Protein AF-Q9R481-F1 (afdb_monomer)

pLDDT: mean 85.05, std 10.97, range [33.34, 98.06]

Mean predicted aligned error: 10.25 Å

InterPro domains:
  IPR007409 Restriction endonuclease, type I, HsdR, N-terminal [PF04313] (22-125)

Structure (mmCIF, N/CA/C/O backbone):
data_AF-Q9R481-F1
#
_entry.id   AF-Q9R481-F1
#
loop_
_atom_site.group_PDB
_atom_site.id
_atom_site.type_symbol
_atom_site.label_atom_id
_atom_site.label_alt_id
_atom_site.label_comp_id
_atom_site.label_asym_id
_atom_site.label_entity_id
_atom_site.label_seq_id
_atom_site.pdbx_PDB_ins_code
_atom_site.Cartn_x
_atom_site.Cartn_y
_atom_site.Cartn_z
_atom_site.occupancy
_atom_site.B_iso_or_equiv
_atom_site.auth_seq_id
_atom_site.auth_comp_id
_atom_site.auth_asym_id
_atom_site.auth_atom_id
_atom_site.pdbx_PDB_model_num
ATOM 1 N N . MET A 1 1 ? -13.005 -37.912 29.339 1.00 33.72 1 MET A N 1
ATOM 2 C CA . MET A 1 1 ? -11.798 -37.568 28.560 1.00 33.72 1 MET A CA 1
ATOM 3 C C . MET A 1 1 ? -12.295 -36.934 27.283 1.00 33.72 1 MET A C 1
ATOM 5 O O . MET A 1 1 ? -13.142 -37.525 26.631 1.00 33.72 1 MET A O 1
ATOM 9 N N . SER A 1 2 ? -11.915 -35.675 27.107 1.00 33.72 2 SER A N 1
ATOM 10 C CA . SER A 1 2 ? -12.505 -34.658 26.239 1.00 33.72 2 SER A CA 1
ATOM 11 C C . SER A 1 2 ? -12.315 -34.944 24.756 1.00 33.72 2 SER A C 1
ATOM 13 O O . SER A 1 2 ? -11.185 -35.139 24.317 1.00 33.72 2 SER A O 1
ATOM 15 N N . ASP A 1 3 ? -13.416 -34.863 24.021 1.00 33.34 3 ASP A N 1
ATOM 16 C CA . ASP A 1 3 ? -13.459 -34.743 22.569 1.00 33.34 3 ASP A CA 1
ATOM 17 C C . ASP A 1 3 ? -14.419 -33.574 22.284 1.00 33.34 3 ASP A C 1
ATOM 19 O O . ASP A 1 3 ? -15.623 -33.763 22.149 1.00 33.34 3 ASP A O 1
ATOM 23 N N . ASP A 1 4 ? -13.917 -32.339 22.397 1.00 38.44 4 ASP A N 1
ATOM 24 C CA . ASP A 1 4 ? -14.693 -31.117 22.113 1.00 38.44 4 ASP A CA 1
ATOM 25 C C . ASP A 1 4 ? -13.781 -30.018 21.542 1.00 38.44 4 ASP A C 1
ATOM 27 O O . ASP A 1 4 ? -13.719 -28.891 22.029 1.00 38.44 4 ASP A O 1
ATOM 31 N N . SER A 1 5 ? -12.993 -30.378 20.526 1.00 38.72 5 SER A N 1
ATOM 32 C CA . SER A 1 5 ? -12.238 -29.420 19.715 1.00 38.72 5 SER A CA 1
ATOM 33 C C . SER A 1 5 ? -12.910 -29.241 18.351 1.00 38.72 5 SER A C 1
ATOM 35 O O . SER A 1 5 ? -13.066 -30.209 17.608 1.00 38.72 5 SER A O 1
ATOM 37 N N . ASP A 1 6 ? -13.239 -27.984 18.040 1.00 40.34 6 ASP A N 1
ATOM 38 C CA . ASP A 1 6 ? -13.663 -27.429 16.745 1.00 40.34 6 ASP A CA 1
ATOM 39 C C . ASP A 1 6 ? -15.120 -27.630 16.287 1.00 40.34 6 ASP A C 1
ATOM 41 O O . ASP A 1 6 ? -15.403 -28.047 15.160 1.00 40.34 6 ASP A O 1
ATOM 45 N N . LYS A 1 7 ? -16.086 -27.143 17.079 1.00 49.50 7 LYS A N 1
ATOM 46 C CA . LYS A 1 7 ? -17.314 -26.596 16.473 1.00 49.50 7 LYS A CA 1
ATOM 47 C C . LYS A 1 7 ? -16.970 -25.283 15.765 1.00 49.50 7 LYS A C 1
ATOM 49 O O . LYS A 1 7 ? -16.797 -24.254 16.413 1.00 49.50 7 LYS A O 1
ATOM 54 N N . LYS A 1 8 ? -16.904 -25.300 14.428 1.00 52.28 8 LYS A N 1
ATOM 55 C CA . LYS A 1 8 ? -16.963 -24.073 13.613 1.00 52.28 8 LYS A CA 1
ATOM 56 C C . LYS A 1 8 ? -18.275 -23.352 13.928 1.00 52.28 8 LYS A C 1
ATOM 58 O O . LYS A 1 8 ? -19.322 -23.744 13.419 1.00 52.28 8 LYS A O 1
ATOM 63 N N . GLN A 1 9 ? -18.207 -22.343 14.792 1.00 61.97 9 GLN A N 1
ATOM 64 C CA . GLN A 1 9 ? -19.353 -21.504 15.120 1.00 61.97 9 GLN A CA 1
ATOM 65 C C . GLN A 1 9 ? -19.858 -20.774 13.873 1.00 61.97 9 GLN A C 1
ATOM 67 O O . GLN A 1 9 ? -19.088 -20.358 13.003 1.00 61.97 9 GLN A O 1
ATOM 72 N N . THR A 1 10 ? -21.175 -20.679 13.791 1.00 74.44 10 THR A N 1
ATOM 73 C CA . THR A 1 10 ? -21.952 -20.253 12.632 1.00 74.44 10 THR A CA 1
ATOM 74 C C . THR A 1 10 ? -22.452 -18.819 12.791 1.00 74.44 10 THR A C 1
ATOM 76 O O . THR A 1 10 ? -22.382 -18.224 13.863 1.00 74.44 10 THR A O 1
ATOM 79 N N . GLU A 1 11 ? -23.002 -18.260 11.716 1.00 77.25 11 GLU A N 1
ATOM 80 C CA . GLU A 1 11 ? -23.721 -16.978 11.730 1.00 77.25 11 GLU A CA 1
ATOM 81 C C . GLU A 1 11 ? -24.847 -16.947 12.777 1.00 77.25 11 GLU A C 1
ATOM 83 O O . GLU A 1 11 ? -25.067 -15.929 13.424 1.00 77.25 11 GLU A O 1
ATOM 88 N N . TYR A 1 12 ? -25.490 -18.092 13.016 1.00 83.69 12 TYR A N 1
ATOM 89 C CA . TYR A 1 12 ? -26.523 -18.249 14.036 1.00 83.69 12 TYR A CA 1
ATOM 90 C C . TYR A 1 12 ? -25.993 -18.045 15.467 1.00 83.69 12 TYR A C 1
ATOM 92 O O . TYR A 1 12 ? -26.687 -17.480 16.315 1.00 83.69 12 TYR A O 1
ATOM 100 N N . ASP A 1 13 ? -24.753 -18.463 15.738 1.00 86.19 13 ASP A N 1
ATOM 101 C CA . ASP A 1 13 ? -24.132 -18.292 17.056 1.00 86.19 13 ASP A CA 1
ATOM 102 C C . ASP A 1 13 ? -23.824 -16.814 17.331 1.00 86.19 13 ASP A C 1
ATOM 104 O O . ASP A 1 13 ? -24.012 -16.342 18.453 1.00 86.19 13 ASP A O 1
ATOM 108 N N . LEU A 1 14 ? -23.412 -16.068 16.297 1.00 88.81 14 LEU A N 1
ATOM 109 C CA . LEU A 1 14 ? -23.210 -14.622 16.383 1.00 88.81 14 LEU A CA 1
ATOM 110 C C . LEU A 1 14 ? -24.536 -13.900 16.667 1.00 88.81 14 LEU A C 1
ATOM 112 O O . LEU A 1 14 ? -24.608 -13.134 17.620 1.00 88.81 14 LEU A O 1
ATOM 116 N N . GLU A 1 15 ? -25.594 -14.186 15.906 1.00 91.44 15 GLU A N 1
ATOM 117 C CA . GLU A 1 15 ? -26.925 -13.584 16.109 1.00 91.44 15 GLU A CA 1
ATOM 118 C C . GLU A 1 15 ? -27.486 -13.842 17.518 1.00 91.44 15 GLU A C 1
ATOM 120 O O . GLU A 1 15 ? -28.025 -12.944 18.175 1.00 91.44 15 GLU A O 1
ATOM 125 N N . THR A 1 16 ? -27.299 -15.063 18.024 1.00 91.00 16 THR A N 1
ATOM 126 C CA . THR A 1 16 ? -27.712 -15.432 19.384 1.00 91.00 16 THR A CA 1
ATOM 127 C C . THR A 1 16 ? -26.925 -14.647 20.436 1.00 91.00 16 THR A C 1
ATOM 129 O O . THR A 1 16 ? -27.508 -14.122 21.386 1.00 91.00 16 THR A O 1
ATOM 132 N N . ALA A 1 17 ? -25.604 -14.529 20.263 1.00 91.81 17 ALA A N 1
ATOM 133 C CA . ALA A 1 17 ? -24.746 -13.786 21.181 1.00 91.81 17 ALA A CA 1
ATOM 134 C C . ALA A 1 17 ? -25.058 -12.280 21.184 1.00 91.81 17 ALA A C 1
ATOM 136 O O . ALA A 1 17 ? -25.068 -11.663 22.250 1.00 91.81 17 ALA A O 1
ATOM 137 N N . ILE A 1 18 ? -25.373 -11.702 20.020 1.00 93.62 18 ILE A N 1
ATOM 138 C CA . ILE A 1 18 ? -25.805 -10.303 19.890 1.00 93.62 18 ILE A CA 1
ATOM 139 C C . ILE A 1 18 ? -27.100 -10.074 20.664 1.00 93.62 18 ILE A C 1
ATOM 141 O O . ILE A 1 18 ? -27.162 -9.174 21.499 1.00 93.62 18 ILE A O 1
ATOM 145 N N . SER A 1 19 ? -28.111 -10.914 20.434 1.00 92.62 19 SER A N 1
ATOM 146 C CA . SER A 1 19 ? -29.416 -10.784 21.091 1.00 92.62 19 SER A CA 1
ATOM 147 C C . SER A 1 19 ? -29.281 -10.839 22.618 1.00 92.62 19 SER A C 1
ATOM 149 O O . SER A 1 19 ? -29.783 -9.964 23.323 1.00 92.62 19 SER A O 1
ATOM 151 N N . ALA A 1 20 ? -28.508 -11.802 23.132 1.00 92.62 20 ALA A N 1
ATOM 152 C CA . ALA A 1 20 ? -28.238 -11.926 24.563 1.00 92.62 20 ALA A CA 1
ATOM 153 C C . ALA A 1 20 ? -27.477 -10.712 25.132 1.00 92.62 20 ALA A C 1
ATOM 155 O O . ALA A 1 20 ? -27.764 -10.256 26.242 1.00 92.62 20 ALA A O 1
ATOM 156 N N . ALA A 1 21 ? -26.518 -10.163 24.378 1.00 94.12 21 ALA A N 1
ATOM 157 C CA . ALA A 1 21 ? -25.782 -8.967 24.777 1.00 94.12 21 ALA A CA 1
ATOM 158 C C . ALA A 1 21 ? -26.692 -7.730 24.861 1.00 94.12 21 ALA A C 1
ATOM 160 O O . ALA A 1 21 ? -26.591 -6.969 25.825 1.00 94.12 21 ALA A O 1
ATOM 161 N N . ILE A 1 22 ? -27.606 -7.553 23.900 1.00 93.44 22 ILE A N 1
ATOM 162 C CA . ILE A 1 22 ? -28.580 -6.451 23.885 1.00 93.44 22 ILE A CA 1
ATOM 163 C C . ILE A 1 22 ? -29.506 -6.539 25.102 1.00 93.44 22 ILE A C 1
ATOM 165 O O . ILE A 1 22 ? -29.661 -5.551 25.821 1.00 93.44 22 ILE A O 1
ATOM 169 N N . GLU A 1 23 ? -30.079 -7.714 25.374 1.00 92.12 23 GLU A N 1
ATOM 170 C CA . GLU A 1 23 ? -30.973 -7.920 26.523 1.00 92.12 23 GLU A CA 1
ATOM 171 C C . GLU A 1 23 ? -30.278 -7.628 27.856 1.00 92.12 23 GLU A C 1
ATOM 173 O O . GLU A 1 23 ? -30.859 -7.002 28.746 1.00 92.12 23 GLU A O 1
ATOM 178 N N . LYS A 1 24 ? -29.014 -8.045 27.985 1.00 90.81 24 LYS A N 1
ATOM 179 C CA . LYS A 1 24 ? -28.224 -7.832 29.199 1.00 90.81 24 LYS A CA 1
ATOM 180 C C . LYS A 1 24 ? -27.827 -6.365 29.386 1.00 90.81 24 LYS A C 1
ATOM 182 O O . LYS A 1 24 ? -27.833 -5.878 30.515 1.00 90.81 24 LYS A O 1
ATOM 187 N N . ALA A 1 25 ? -27.472 -5.668 28.307 1.00 90.50 25 ALA A N 1
ATOM 188 C CA . ALA A 1 25 ? -27.000 -4.286 28.366 1.00 90.50 25 ALA A CA 1
ATOM 189 C C . ALA A 1 25 ? -28.141 -3.261 28.469 1.00 90.50 25 ALA A C 1
ATOM 191 O O . ALA A 1 25 ? -27.989 -2.244 29.146 1.00 90.50 25 ALA A O 1
ATOM 192 N N . PHE A 1 26 ? -29.291 -3.528 27.841 1.00 90.75 26 PHE A N 1
ATOM 193 C CA . PHE A 1 26 ? -30.398 -2.573 27.711 1.00 90.75 26 PHE A CA 1
ATOM 194 C C . PHE A 1 26 ? -31.761 -3.117 28.184 1.00 90.75 26 PHE A C 1
ATOM 196 O O . PHE A 1 26 ? -32.774 -2.924 27.504 1.00 90.75 26 PHE A O 1
ATOM 203 N N . PRO A 1 27 ? -31.864 -3.729 29.382 1.00 87.38 27 PRO A N 1
ATOM 204 C CA . PRO A 1 27 ? -33.114 -4.331 29.858 1.00 87.38 27 PRO A CA 1
ATOM 205 C C . PRO A 1 27 ? -34.255 -3.315 30.041 1.00 87.38 27 PRO A C 1
ATOM 207 O O . PRO A 1 27 ? -35.426 -3.689 30.038 1.00 87.38 27 PRO A O 1
ATOM 210 N N . ARG A 1 28 ? -33.933 -2.024 30.208 1.00 85.31 28 ARG A N 1
ATOM 211 C CA . ARG A 1 28 ? -34.899 -0.928 30.414 1.00 85.31 28 ARG A CA 1
ATOM 212 C C . ARG A 1 28 ? -35.130 -0.071 29.160 1.00 85.31 28 ARG A C 1
ATOM 214 O O . ARG A 1 28 ? -35.781 0.964 29.258 1.00 85.31 28 ARG A O 1
ATOM 221 N N . LEU A 1 29 ? -34.609 -0.484 28.001 1.00 79.88 29 LEU A N 1
ATOM 222 C CA . LEU A 1 29 ? -34.550 0.326 26.775 1.00 79.88 29 LEU A CA 1
ATOM 223 C C . LEU A 1 29 ? -35.192 -0.386 25.571 1.00 79.88 29 LEU A C 1
ATOM 225 O O . LEU A 1 29 ? -34.629 -0.405 24.485 1.00 79.88 29 LEU A O 1
ATOM 229 N N . ASN A 1 30 ? -36.367 -0.996 25.788 1.00 80.38 30 ASN A N 1
ATOM 230 C CA . ASN A 1 30 ? -37.103 -1.799 24.799 1.00 80.38 30 ASN A CA 1
ATOM 231 C C . ASN A 1 30 ? -36.169 -2.666 23.932 1.00 80.38 30 ASN A C 1
ATOM 233 O O . ASN A 1 30 ? -36.088 -2.473 22.721 1.00 80.38 30 ASN A O 1
ATOM 237 N N . ALA A 1 31 ? -35.454 -3.608 24.557 1.00 80.38 31 ALA A N 1
ATOM 238 C CA . ALA A 1 31 ? -34.439 -4.433 23.894 1.00 80.38 31 ALA A CA 1
ATOM 239 C C . ALA A 1 31 ? -34.924 -5.074 22.577 1.00 80.38 31 ALA A C 1
ATOM 241 O O . ALA A 1 31 ? -34.171 -5.135 21.613 1.00 80.38 31 ALA A O 1
ATOM 242 N N . ALA A 1 32 ? -36.202 -5.466 22.500 1.00 81.62 32 ALA A N 1
ATOM 243 C CA . ALA A 1 32 ? -36.814 -6.041 21.299 1.00 81.62 32 ALA A CA 1
ATOM 244 C C . ALA A 1 32 ? -36.922 -5.065 20.107 1.00 81.62 32 ALA A C 1
ATOM 246 O O . ALA A 1 32 ? -37.092 -5.503 18.972 1.00 81.62 32 ALA A O 1
ATOM 247 N N . GLY A 1 33 ? -36.868 -3.755 20.356 1.00 85.94 33 GLY A N 1
ATOM 248 C CA . GLY A 1 33 ? -36.856 -2.713 19.328 1.00 85.94 33 GLY A CA 1
ATOM 249 C C . GLY A 1 33 ? -35.455 -2.333 18.842 1.00 85.94 33 GLY A C 1
ATOM 250 O O . GLY A 1 33 ? -35.345 -1.602 17.859 1.00 85.94 33 GLY A O 1
ATOM 251 N N . ILE A 1 34 ? -34.394 -2.807 19.505 1.00 92.06 34 ILE A N 1
ATOM 252 C CA . ILE A 1 34 ? -33.013 -2.506 19.122 1.00 92.06 34 ILE A CA 1
ATOM 253 C C . ILE A 1 34 ? -32.616 -3.405 17.949 1.00 92.06 34 ILE A C 1
ATOM 255 O O . ILE A 1 34 ? -32.600 -4.628 18.054 1.00 92.06 34 ILE A O 1
ATOM 259 N N . GLN A 1 35 ? -32.271 -2.777 16.833 1.00 93.94 35 GLN A N 1
ATOM 260 C CA . GLN A 1 35 ? -31.707 -3.420 15.652 1.00 93.94 35 GLN A CA 1
ATOM 261 C C . GLN A 1 35 ? -30.178 -3.350 15.695 1.00 93.94 35 GLN A C 1
ATOM 263 O O . GLN A 1 35 ? -29.605 -2.457 16.322 1.00 93.94 35 GLN A O 1
ATOM 268 N N . HIS A 1 36 ? -29.500 -4.254 14.991 1.00 93.69 36 HIS A N 1
ATOM 269 C CA . HIS A 1 36 ? -28.041 -4.265 14.890 1.00 93.69 36 HIS A CA 1
ATOM 270 C C . HIS A 1 36 ? -27.555 -4.213 13.441 1.00 93.69 36 HIS A C 1
ATOM 272 O O . HIS A 1 36 ? -28.161 -4.768 12.527 1.00 93.69 36 HIS A O 1
ATOM 278 N N . GLN A 1 37 ? -26.416 -3.555 13.241 1.00 93.81 37 GLN A N 1
ATOM 279 C CA . GLN A 1 37 ? -25.681 -3.496 11.984 1.00 93.81 37 GLN A CA 1
ATOM 280 C C . GLN A 1 37 ? -24.291 -4.091 12.208 1.00 93.81 37 GLN A C 1
ATOM 282 O O . GLN A 1 37 ? -23.439 -3.500 12.872 1.00 93.81 37 GLN A O 1
ATOM 287 N N . ILE A 1 38 ? -24.074 -5.286 11.657 1.00 90.69 38 ILE A N 1
ATOM 288 C CA . ILE A 1 38 ? -22.792 -6.010 11.739 1.00 90.69 38 ILE A CA 1
ATOM 289 C C . ILE A 1 38 ? -21.748 -5.395 10.792 1.00 90.69 38 ILE A C 1
ATOM 291 O O . ILE A 1 38 ? -20.542 -5.556 10.975 1.00 90.69 38 ILE A O 1
ATOM 295 N N . GLU A 1 39 ? -22.217 -4.672 9.779 1.00 91.75 39 GLU A N 1
ATOM 296 C CA . GLU A 1 39 ? -21.397 -3.837 8.914 1.00 91.75 39 GLU A CA 1
ATOM 297 C C . GLU A 1 39 ? -21.878 -2.397 9.037 1.00 91.75 39 GLU A C 1
ATOM 299 O O . GLU A 1 39 ? -23.047 -2.099 8.797 1.00 91.75 39 GLU A O 1
ATOM 304 N N . PHE A 1 40 ? -20.974 -1.497 9.406 1.00 91.94 40 PHE A N 1
ATOM 305 C CA . PHE A 1 40 ? -21.266 -0.073 9.509 1.00 91.94 40 PHE A CA 1
ATOM 306 C C . PHE A 1 40 ? -20.057 0.737 9.061 1.00 91.94 40 PHE A C 1
ATOM 308 O O . PHE A 1 40 ? -18.933 0.244 8.977 1.00 91.94 40 PHE A O 1
ATOM 315 N N . THR A 1 41 ? -20.300 1.994 8.711 1.00 90.69 41 THR A N 1
ATOM 316 C CA . THR A 1 41 ? -19.288 2.846 8.092 1.00 90.69 41 THR A CA 1
ATOM 317 C C . THR A 1 41 ? -18.921 4.003 9.005 1.00 90.69 41 THR A C 1
ATOM 319 O O . THR A 1 41 ? -19.792 4.709 9.509 1.00 90.69 41 THR A O 1
ATOM 322 N N . ILE A 1 42 ? -17.619 4.222 9.160 1.00 90.56 42 ILE A N 1
ATOM 323 C CA . ILE A 1 42 ? -17.045 5.389 9.823 1.00 90.56 42 ILE A CA 1
ATOM 324 C C . ILE A 1 42 ? -16.295 6.258 8.820 1.00 90.56 42 ILE A C 1
ATOM 326 O O . ILE A 1 42 ? -15.848 5.800 7.763 1.00 90.56 42 ILE A O 1
ATOM 330 N N . ARG A 1 43 ? -16.139 7.535 9.166 1.00 85.56 43 ARG A N 1
ATOM 331 C CA . ARG A 1 43 ? -15.406 8.500 8.347 1.00 85.56 43 ARG A CA 1
ATOM 332 C C . ARG A 1 43 ? -14.131 8.938 9.057 1.00 85.56 43 ARG A C 1
ATOM 334 O O . ARG A 1 43 ? -14.211 9.623 10.078 1.00 85.56 43 ARG A O 1
ATOM 341 N N . LEU A 1 44 ? -12.980 8.604 8.476 1.00 87.44 44 LEU A N 1
ATOM 342 C CA . LEU A 1 44 ? -11.656 9.074 8.893 1.00 87.44 44 LEU A CA 1
ATOM 343 C C . LEU A 1 44 ? -11.202 10.142 7.893 1.00 87.44 44 LEU A C 1
ATOM 345 O O . LEU A 1 44 ? -10.801 9.808 6.783 1.00 87.44 44 LEU A O 1
ATOM 349 N N . GLY A 1 45 ? -11.351 11.421 8.238 1.00 83.75 45 GLY A N 1
ATOM 350 C CA . GLY A 1 45 ? -11.076 12.532 7.318 1.00 83.75 45 GLY A CA 1
ATOM 351 C C . GLY A 1 45 ? -11.798 12.408 5.970 1.00 83.75 45 GLY A C 1
ATOM 352 O O . GLY A 1 45 ? -13.034 12.512 5.884 1.00 83.75 45 GLY A O 1
ATOM 353 N N . HIS A 1 46 ? -11.017 12.182 4.910 1.00 83.06 46 HIS A N 1
ATOM 354 C CA . HIS A 1 46 ? -11.500 11.963 3.545 1.00 83.06 46 HIS A CA 1
ATOM 355 C C . HIS A 1 46 ? -11.764 10.485 3.219 1.00 83.06 46 HIS A C 1
ATOM 357 O O . HIS A 1 46 ? -12.459 10.190 2.245 1.00 83.06 46 HIS A O 1
ATOM 363 N N . ALA A 1 47 ? -11.270 9.558 4.039 1.00 86.69 47 ALA A N 1
ATOM 364 C CA . ALA A 1 47 ? -11.516 8.133 3.902 1.00 86.69 47 ALA A CA 1
ATOM 365 C C . ALA A 1 47 ? -12.844 7.712 4.549 1.00 86.69 47 ALA A C 1
ATOM 367 O O . ALA A 1 47 ? -13.221 8.134 5.644 1.00 86.69 47 ALA A O 1
ATOM 368 N N . THR A 1 48 ? -13.547 6.820 3.860 1.00 88.88 48 THR A N 1
ATOM 369 C CA . THR A 1 48 ? -14.749 6.149 4.358 1.00 88.88 48 THR A CA 1
ATOM 370 C C . THR A 1 48 ? -14.407 4.677 4.534 1.00 88.88 48 THR A C 1
ATOM 372 O O . THR A 1 48 ? -13.998 4.030 3.570 1.00 88.88 48 THR A O 1
ATOM 375 N N . ILE A 1 49 ? -14.517 4.163 5.760 1.00 89.81 49 ILE A N 1
ATOM 376 C CA . ILE A 1 49 ? -14.097 2.804 6.109 1.00 89.81 49 ILE A CA 1
ATOM 377 C C . ILE A 1 49 ? -15.283 2.046 6.682 1.00 89.81 49 ILE A C 1
ATOM 379 O O . ILE A 1 49 ? -15.930 2.500 7.621 1.00 89.81 49 ILE A O 1
ATOM 383 N N . THR A 1 50 ? -15.548 0.871 6.121 1.00 89.19 50 THR A N 1
ATOM 384 C CA . THR A 1 50 ? -16.579 -0.040 6.616 1.00 89.19 50 THR A CA 1
ATOM 385 C C . THR A 1 50 ? -15.955 -1.037 7.588 1.00 89.19 50 THR A C 1
ATOM 387 O O . THR A 1 50 ? -15.068 -1.803 7.196 1.00 89.19 50 THR A O 1
ATOM 390 N N . ALA A 1 51 ? -16.405 -1.033 8.840 1.00 86.56 51 ALA A N 1
ATOM 391 C CA . ALA A 1 51 ? -16.124 -2.088 9.808 1.00 86.56 51 ALA A CA 1
ATOM 392 C C . ALA A 1 51 ? -16.949 -3.333 9.448 1.00 86.56 51 ALA A C 1
ATOM 394 O O . ALA A 1 51 ? -18.095 -3.202 9.014 1.00 86.56 51 ALA A O 1
ATOM 395 N N . ASN A 1 52 ? -16.364 -4.530 9.571 1.00 85.44 52 ASN A N 1
ATOM 396 C CA . ASN A 1 52 ? -17.054 -5.784 9.259 1.00 85.44 52 ASN A CA 1
ATOM 397 C C . ASN A 1 52 ? -16.937 -6.765 10.431 1.00 85.44 52 ASN A C 1
ATOM 399 O O . ASN A 1 52 ? -16.001 -7.575 10.508 1.00 85.44 52 ASN A O 1
ATOM 403 N N . GLY A 1 53 ? -17.925 -6.701 11.325 1.00 79.94 53 GLY A N 1
ATOM 404 C CA . GLY A 1 53 ? -17.991 -7.530 12.523 1.00 79.94 53 GLY A CA 1
ATOM 405 C C . GLY A 1 53 ? -18.146 -9.021 12.213 1.00 79.94 53 GLY A C 1
ATOM 406 O O . GLY A 1 53 ? -17.632 -9.855 12.954 1.00 79.94 53 GLY A O 1
ATOM 407 N N . ARG A 1 54 ? -18.767 -9.388 11.083 1.00 84.19 54 ARG A N 1
ATOM 408 C CA . ARG A 1 54 ? -18.994 -10.793 10.704 1.00 84.19 54 ARG A CA 1
ATOM 409 C C . ARG A 1 54 ? -17.683 -11.491 10.387 1.00 84.19 54 ARG A C 1
ATOM 411 O O . ARG A 1 54 ? -17.404 -12.570 10.909 1.00 84.19 54 ARG A O 1
ATOM 418 N N . GLU A 1 55 ? -16.870 -10.887 9.530 1.00 81.00 55 GLU A N 1
ATOM 419 C CA . GLU A 1 55 ? -15.587 -11.480 9.170 1.00 81.00 55 GLU A CA 1
ATOM 420 C C . GLU A 1 55 ? -14.610 -11.489 10.355 1.00 81.00 55 GLU A C 1
ATOM 422 O O . GLU A 1 55 ? -13.895 -12.477 10.562 1.00 81.00 55 GLU A O 1
ATOM 427 N N . SER A 1 56 ? -14.632 -10.429 11.173 1.00 80.44 56 SER A N 1
ATOM 428 C CA . SER A 1 56 ? -13.862 -10.368 12.420 1.00 80.44 56 SER A CA 1
ATOM 429 C C . SER A 1 56 ? -14.260 -11.504 13.368 1.00 80.44 56 SER A C 1
ATOM 431 O O . SER A 1 56 ? -13.394 -12.201 13.899 1.00 80.44 56 SER A O 1
ATOM 433 N N . TRP A 1 57 ? -15.560 -11.790 13.502 1.00 82.75 57 TRP A N 1
ATOM 434 C CA . TRP A 1 57 ? -16.054 -12.852 14.376 1.00 82.75 57 TRP A CA 1
ATOM 435 C C . TRP A 1 57 ? -15.554 -14.225 13.948 1.00 82.75 57 TRP A C 1
ATOM 437 O O . TRP A 1 57 ? -15.072 -15.008 14.771 1.00 82.75 57 TRP A O 1
ATOM 447 N N . ILE A 1 58 ? -15.635 -14.514 12.648 1.00 82.81 58 ILE A N 1
ATOM 448 C CA . ILE A 1 58 ? -15.235 -15.805 12.082 1.00 82.81 58 ILE A CA 1
ATOM 449 C C . ILE A 1 58 ? -13.732 -16.027 12.274 1.00 82.81 58 ILE A C 1
ATOM 451 O O . ILE A 1 58 ? -13.329 -17.091 12.751 1.00 82.81 58 ILE A O 1
ATOM 455 N N . LYS A 1 59 ? -12.902 -15.030 11.939 1.00 79.12 59 LYS A N 1
ATOM 456 C CA . LYS A 1 59 ? -11.436 -15.170 11.944 1.00 79.12 59 LYS A CA 1
ATOM 457 C C . LYS A 1 59 ? -10.786 -14.923 13.308 1.00 79.12 59 LYS A C 1
ATOM 459 O O . LYS A 1 59 ? -9.746 -15.511 13.584 1.00 79.12 59 LYS A O 1
ATOM 464 N N . ARG A 1 60 ? -11.352 -14.042 14.137 1.00 79.56 60 ARG A N 1
ATOM 465 C CA . ARG A 1 60 ? -10.712 -13.513 15.360 1.00 79.56 60 ARG A CA 1
ATOM 466 C C . ARG A 1 60 ? -11.556 -13.664 16.625 1.00 79.56 60 ARG A C 1
ATOM 468 O O . ARG A 1 60 ? -11.051 -13.410 17.714 1.00 79.56 60 ARG A O 1
ATOM 475 N N . GLY A 1 61 ? -12.819 -14.075 16.501 1.00 82.62 61 GLY A N 1
ATOM 476 C CA . GLY A 1 61 ? -13.719 -14.257 17.642 1.00 82.62 61 GLY A CA 1
ATOM 477 C C . GLY A 1 61 ? -14.139 -12.962 18.329 1.00 82.62 61 GLY A C 1
ATOM 478 O O . GLY A 1 61 ? -14.412 -12.964 19.528 1.00 82.62 61 GLY A O 1
ATOM 479 N N . ARG A 1 62 ? -14.154 -11.854 17.586 1.00 86.62 62 ARG A N 1
ATOM 480 C CA . ARG A 1 62 ? -14.598 -10.542 18.065 1.00 86.62 62 ARG A CA 1
ATOM 481 C C . ARG A 1 62 ? -15.431 -9.861 16.988 1.00 86.62 62 ARG A C 1
ATOM 483 O O . ARG A 1 62 ? -15.164 -10.102 15.818 1.00 86.62 62 ARG A O 1
ATOM 490 N N . ALA A 1 63 ? -16.413 -9.053 17.358 1.00 89.94 63 ALA A N 1
ATOM 491 C CA . ALA A 1 63 ? -17.255 -8.318 16.426 1.00 89.94 63 ALA A CA 1
ATOM 492 C C . ALA A 1 63 ? -17.620 -6.944 16.985 1.00 89.94 63 ALA A C 1
ATOM 494 O O . ALA A 1 63 ? -18.234 -6.852 18.045 1.00 89.94 63 ALA A O 1
ATOM 495 N N . ASP A 1 64 ? -17.298 -5.911 16.219 1.00 91.88 64 ASP A N 1
ATOM 496 C CA . ASP A 1 64 ? -17.762 -4.545 16.416 1.00 91.88 64 ASP A CA 1
ATOM 497 C C . ASP A 1 64 ? -19.108 -4.379 15.703 1.00 91.88 64 ASP A C 1
ATOM 499 O O . ASP A 1 64 ? -19.240 -4.703 14.517 1.00 91.88 64 ASP A O 1
ATOM 503 N N . ILE A 1 65 ? -20.131 -3.919 16.421 1.00 94.88 65 ILE A N 1
ATOM 504 C CA . ILE A 1 65 ? -21.516 -3.895 15.936 1.00 94.88 65 ILE A CA 1
ATOM 505 C C . ILE A 1 65 ? -22.166 -2.570 16.316 1.00 94.88 65 ILE A C 1
ATOM 507 O O . ILE A 1 65 ? -22.083 -2.131 17.460 1.00 94.88 65 ILE A O 1
ATOM 511 N N . LEU A 1 66 ? -22.869 -1.943 15.377 1.00 95.88 66 LEU A N 1
ATOM 512 C CA . LEU A 1 66 ? -23.655 -0.746 15.659 1.00 95.88 66 LEU A CA 1
ATOM 513 C C . LEU A 1 66 ? -25.084 -1.134 16.054 1.00 95.88 66 LEU A C 1
ATOM 515 O O . LEU A 1 66 ? -25.791 -1.775 15.281 1.00 95.88 66 LEU A O 1
ATOM 519 N N . LEU A 1 67 ? -25.521 -0.721 17.241 1.00 95.69 67 LEU A N 1
ATOM 520 C CA . LEU A 1 67 ? -26.893 -0.880 17.720 1.00 95.69 67 LEU A CA 1
ATOM 521 C C . LEU A 1 67 ? -27.711 0.378 17.425 1.00 95.69 67 LEU A C 1
ATOM 523 O O . LEU A 1 67 ? -27.244 1.495 17.662 1.00 95.69 67 LEU A O 1
ATOM 527 N N . VAL A 1 68 ? -28.935 0.200 16.934 1.00 93.38 68 VAL A N 1
ATOM 528 C CA . VAL A 1 68 ? -29.821 1.269 16.459 1.00 93.38 68 VAL A CA 1
ATOM 529 C C . VAL A 1 68 ? -31.224 1.079 17.031 1.00 93.38 68 VAL A C 1
ATOM 531 O O . VAL A 1 68 ? -31.759 -0.024 17.016 1.00 93.38 68 VAL A O 1
ATOM 534 N N . LEU A 1 69 ? -31.836 2.161 17.503 1.00 90.81 69 LEU A N 1
ATOM 535 C CA . LEU A 1 69 ? -33.228 2.210 17.948 1.00 90.81 69 LEU A CA 1
ATOM 536 C C . LEU A 1 69 ? -33.899 3.403 17.271 1.00 90.81 69 LEU A C 1
ATOM 538 O O . LEU A 1 69 ? -33.385 4.517 17.359 1.00 90.81 69 LEU A O 1
ATOM 542 N N . ASP A 1 70 ? -35.014 3.171 16.576 1.00 87.44 70 ASP A N 1
ATOM 543 C CA . ASP A 1 70 ? -35.749 4.200 15.823 1.00 87.44 70 ASP A CA 1
ATOM 544 C C . ASP A 1 70 ? -34.836 5.047 14.909 1.00 87.44 70 ASP A C 1
ATOM 546 O O . ASP A 1 70 ? -34.836 6.279 14.961 1.00 87.44 70 ASP A O 1
ATOM 550 N N . ASP A 1 71 ? -33.994 4.372 14.118 1.00 85.88 71 ASP A N 1
ATOM 551 C CA . ASP A 1 71 ? -32.982 4.959 13.220 1.00 85.88 71 ASP A CA 1
ATOM 552 C C . ASP A 1 71 ? -31.894 5.814 13.907 1.00 85.88 71 ASP A C 1
ATOM 554 O O . ASP A 1 71 ? -31.082 6.461 13.239 1.00 85.88 71 ASP A O 1
ATOM 558 N N . LYS A 1 72 ? -31.820 5.804 15.245 1.00 87.81 72 LYS A N 1
ATOM 559 C CA . LYS A 1 72 ? -30.788 6.504 16.020 1.00 87.81 72 LYS A CA 1
ATOM 560 C C . LYS A 1 72 ? -29.746 5.525 16.571 1.00 87.81 72 LYS A C 1
ATOM 562 O O . LYS A 1 72 ? -30.122 4.524 17.181 1.00 87.81 72 LYS A O 1
ATOM 567 N N . PRO A 1 73 ? -28.441 5.821 16.432 1.00 91.31 73 PRO A N 1
ATOM 568 C CA . PRO A 1 73 ? -27.385 5.064 17.099 1.00 91.31 73 PRO A CA 1
ATOM 569 C C . PRO A 1 73 ? -27.585 5.021 18.617 1.00 91.31 73 PRO A C 1
ATOM 571 O O . PRO A 1 73 ? -27.728 6.060 19.259 1.00 91.31 73 PRO A O 1
ATOM 574 N N . VAL A 1 74 ? -27.562 3.818 19.187 1.00 91.88 74 VAL A N 1
ATOM 575 C CA . VAL A 1 74 ? -27.672 3.574 20.633 1.00 91.88 74 VAL A CA 1
ATOM 576 C C . VAL A 1 74 ? -26.316 3.258 21.230 1.00 91.88 74 VAL A C 1
ATOM 578 O O . VAL A 1 74 ? -25.913 3.876 22.217 1.00 91.88 74 VAL A O 1
ATOM 581 N N . ALA A 1 75 ? -25.603 2.307 20.634 1.00 94.31 75 ALA A N 1
ATOM 582 C CA . ALA A 1 75 ? -24.304 1.900 21.133 1.00 94.31 75 ALA A CA 1
ATOM 583 C C . ALA A 1 75 ? -23.422 1.299 20.044 1.00 94.31 75 ALA A C 1
ATOM 585 O O . ALA A 1 75 ? -23.926 0.747 19.068 1.00 94.31 75 ALA A O 1
ATOM 586 N N . ILE A 1 76 ? -22.111 1.349 20.266 1.00 95.94 76 ILE A N 1
ATOM 587 C CA . ILE A 1 76 ? -21.193 0.377 19.670 1.00 95.94 76 ILE A CA 1
ATOM 588 C C . ILE A 1 76 ? -21.074 -0.805 20.630 1.00 95.94 76 ILE A C 1
ATOM 590 O O . ILE A 1 76 ? -20.755 -0.622 21.804 1.00 95.94 76 ILE A O 1
ATOM 594 N N . LEU A 1 77 ? -21.366 -2.001 20.135 1.00 96.12 77 LEU A N 1
ATOM 595 C CA . LEU A 1 77 ? -21.212 -3.264 20.837 1.00 96.12 77 LEU A CA 1
ATOM 596 C C . LEU A 1 77 ? -19.913 -3.939 20.380 1.00 96.12 77 LEU A C 1
ATOM 598 O O . LEU A 1 77 ? -19.806 -4.389 19.245 1.00 96.12 77 LEU A O 1
ATOM 602 N N . GLU A 1 78 ? -18.962 -4.020 21.300 1.00 94.88 78 GLU A N 1
ATOM 603 C CA . GLU A 1 78 ? -17.702 -4.756 21.228 1.00 94.88 78 GLU A CA 1
ATOM 604 C C . GLU A 1 78 ? -17.927 -6.166 21.789 1.00 94.88 78 GLU A C 1
ATOM 606 O O . GLU A 1 78 ? -17.819 -6.417 22.998 1.00 94.88 78 GLU A O 1
ATOM 611 N N . LEU A 1 79 ? -18.321 -7.094 20.915 1.00 94.50 79 LEU A N 1
ATOM 612 C CA . LEU A 1 79 ? -18.678 -8.457 21.295 1.00 94.50 79 LEU A CA 1
ATOM 613 C C . LEU A 1 79 ? -17.484 -9.399 21.140 1.00 94.50 79 LEU A C 1
ATOM 615 O O . LEU A 1 79 ? -16.916 -9.543 20.060 1.00 94.50 79 LEU A O 1
ATOM 619 N N . LYS A 1 80 ? -17.139 -10.110 22.210 1.00 93.38 80 LYS A N 1
ATOM 620 C CA . LYS A 1 80 ? -16.102 -11.145 22.236 1.00 93.38 80 LYS A CA 1
ATOM 621 C C . LYS A 1 80 ? -16.702 -12.535 22.389 1.00 93.38 80 LYS A C 1
ATOM 623 O O . LYS A 1 80 ? -17.777 -12.702 22.961 1.00 93.38 80 LYS A O 1
ATOM 628 N N . ARG A 1 81 ? -15.977 -13.552 21.921 1.00 90.31 81 ARG A N 1
ATOM 629 C CA . ARG A 1 81 ? -16.301 -14.940 22.264 1.00 90.31 81 ARG A CA 1
ATOM 630 C C . ARG A 1 81 ? -16.172 -15.176 23.777 1.00 90.31 81 ARG A C 1
ATOM 632 O O . ARG A 1 81 ? -15.334 -14.528 24.409 1.00 90.31 81 ARG A O 1
ATOM 639 N N . PRO A 1 82 ? -16.949 -16.115 24.351 1.00 89.44 82 PRO A N 1
ATOM 640 C CA . PRO A 1 82 ? -16.968 -16.362 25.797 1.00 89.44 82 PRO A CA 1
ATOM 641 C C . PRO A 1 82 ? -15.601 -16.687 26.416 1.00 89.44 82 PRO A C 1
ATOM 643 O O . PRO A 1 82 ? -15.339 -16.340 27.563 1.00 89.44 82 PRO A O 1
ATOM 646 N N . ASP A 1 83 ? -14.708 -17.318 25.653 1.00 88.12 83 ASP A N 1
ATOM 647 C CA . ASP A 1 83 ? -13.354 -17.692 26.071 1.00 88.12 83 ASP A CA 1
ATOM 648 C C . ASP A 1 83 ? -12.350 -16.524 26.053 1.00 88.12 83 ASP A C 1
ATOM 650 O O . ASP A 1 83 ? -11.226 -16.662 26.537 1.00 88.12 83 ASP A O 1
ATOM 654 N N . ILE A 1 84 ? -12.744 -15.357 25.537 1.00 89.56 84 ILE A N 1
ATOM 655 C CA . ILE A 1 84 ? -11.898 -14.168 25.444 1.00 89.56 84 ILE A CA 1
ATOM 656 C C . ILE A 1 84 ? -12.341 -13.153 26.500 1.00 89.56 84 ILE A C 1
ATOM 658 O O . ILE A 1 84 ? -13.475 -12.678 26.494 1.00 89.56 84 ILE A O 1
ATOM 662 N N . SER A 1 85 ? -11.430 -12.771 27.396 1.00 91.94 85 SER A N 1
ATOM 663 C CA . SER A 1 85 ? -11.712 -11.749 28.409 1.00 91.94 85 SER A CA 1
ATOM 664 C C . SER A 1 85 ? -11.882 -10.355 27.800 1.00 91.94 85 SER A C 1
ATOM 666 O O . SER A 1 85 ? -11.173 -9.976 26.860 1.00 91.94 85 SER A O 1
ATOM 668 N N . VAL A 1 86 ? -12.798 -9.582 28.379 1.00 91.44 86 VAL A N 1
ATOM 669 C CA . VAL A 1 86 ? -12.981 -8.150 28.120 1.00 91.44 86 VAL A CA 1
ATOM 670 C C . VAL A 1 86 ? -11.913 -7.359 28.878 1.00 91.44 86 VAL A C 1
ATOM 672 O O . VAL A 1 86 ? -11.577 -7.674 30.020 1.00 91.44 86 VAL A O 1
ATOM 675 N N . THR A 1 87 ? -11.361 -6.348 28.221 1.00 90.56 87 THR A N 1
ATOM 676 C CA . THR A 1 87 ? -10.244 -5.512 28.664 1.00 90.56 87 THR A CA 1
ATOM 677 C C . THR A 1 87 ? -10.572 -4.039 28.438 1.00 90.56 87 THR A C 1
ATOM 679 O O . THR A 1 87 ? -11.412 -3.706 27.603 1.00 90.56 87 THR A O 1
ATOM 682 N N . ASP A 1 88 ? -9.869 -3.146 29.132 1.00 87.06 88 ASP A N 1
ATOM 683 C CA . ASP A 1 88 ? -10.068 -1.697 28.987 1.00 87.06 88 ASP A CA 1
ATOM 684 C C . ASP A 1 88 ? -9.802 -1.192 27.558 1.00 87.06 88 ASP A C 1
ATOM 686 O O . ASP A 1 88 ? -10.383 -0.194 27.133 1.00 87.06 88 ASP A O 1
ATOM 690 N N . ASP A 1 89 ? -8.938 -1.874 26.800 1.00 87.12 89 ASP A N 1
ATOM 691 C CA . ASP A 1 89 ? -8.639 -1.501 25.415 1.00 87.12 89 ASP A CA 1
ATOM 692 C C . ASP A 1 89 ? -9.824 -1.758 24.475 1.00 87.12 89 ASP A C 1
ATOM 694 O O . ASP A 1 89 ? -10.007 -0.995 23.530 1.00 87.12 89 ASP A O 1
ATOM 698 N N . ASP A 1 90 ? -10.688 -2.736 24.776 1.00 88.75 90 ASP A N 1
ATOM 699 C CA . ASP A 1 90 ? -11.918 -2.956 24.001 1.00 88.75 90 ASP A CA 1
ATOM 700 C C . ASP A 1 90 ? -12.889 -1.782 24.188 1.00 88.75 90 ASP A C 1
ATOM 702 O O . ASP A 1 90 ? -13.480 -1.288 23.233 1.00 88.75 90 ASP A O 1
ATOM 706 N N . GLY A 1 91 ? -12.990 -1.255 25.413 1.00 89.00 91 GLY A N 1
ATOM 707 C CA . GLY A 1 91 ? -13.767 -0.047 25.687 1.00 89.00 91 GLY A CA 1
ATOM 708 C C . GLY A 1 91 ? -13.242 1.174 24.926 1.00 89.00 91 GLY A C 1
ATOM 709 O O . GLY A 1 91 ? -14.028 1.934 24.363 1.00 89.00 91 GLY A O 1
ATOM 710 N N . LYS A 1 92 ? -11.915 1.356 24.856 1.00 89.94 92 LYS A N 1
ATOM 711 C CA . LYS A 1 92 ? -11.289 2.449 24.086 1.00 89.94 92 LYS A CA 1
ATOM 712 C C . LYS A 1 92 ? -11.509 2.306 22.579 1.00 89.94 92 LYS A C 1
ATOM 714 O O . LYS A 1 92 ? -11.751 3.313 21.909 1.00 89.94 92 LYS A O 1
ATOM 719 N N . GLN A 1 93 ? -11.443 1.085 22.050 1.00 90.12 93 GLN A N 1
ATOM 720 C CA . GLN A 1 93 ? -11.744 0.800 20.647 1.00 90.12 93 GLN A CA 1
ATOM 721 C C . GLN A 1 93 ? -13.200 1.169 20.323 1.00 90.12 93 GLN A C 1
ATOM 723 O O . GLN A 1 93 ? -13.436 2.010 19.450 1.00 90.12 93 GLN A O 1
ATOM 728 N N . GLY A 1 94 ? -14.160 0.685 21.116 1.00 91.38 94 GLY A N 1
ATOM 729 C CA . GLY A 1 94 ? -15.577 0.985 20.912 1.00 91.38 94 GLY A CA 1
ATOM 730 C C . GLY A 1 94 ? -15.909 2.470 21.076 1.00 91.38 94 GLY A C 1
ATOM 731 O O . GLY A 1 94 ? -16.703 3.022 20.311 1.00 91.38 94 GLY A O 1
ATOM 732 N N . LEU A 1 95 ? -15.243 3.165 22.009 1.00 92.06 95 LEU A N 1
ATOM 733 C CA . LEU A 1 95 ? -15.333 4.626 22.153 1.00 92.06 95 LEU A CA 1
ATOM 734 C C . LEU A 1 95 ? -14.881 5.346 20.888 1.00 92.06 95 LEU A C 1
ATOM 736 O O . LEU A 1 95 ? -15.502 6.328 20.476 1.00 92.06 95 LEU A O 1
ATOM 740 N N . SER A 1 96 ? -13.815 4.852 20.267 1.00 91.88 96 SER A N 1
ATOM 741 C CA . SER A 1 96 ? -13.272 5.439 19.050 1.00 91.88 96 SER A CA 1
ATOM 742 C C . SER A 1 96 ? -14.253 5.292 17.891 1.00 91.88 96 SER A C 1
ATOM 744 O O . SER A 1 96 ? -14.551 6.277 17.217 1.00 91.88 96 SER A O 1
ATOM 746 N N . TYR A 1 97 ? -14.846 4.108 17.723 1.00 92.12 97 TYR A N 1
ATOM 747 C CA . TYR A 1 97 ? -15.932 3.901 16.765 1.00 92.12 97 TYR A CA 1
ATOM 748 C C . TYR A 1 97 ? -17.109 4.838 17.012 1.00 92.12 97 TYR A C 1
ATOM 750 O O . TYR A 1 97 ? -17.531 5.550 16.099 1.00 92.12 97 TYR A O 1
ATOM 758 N N . ALA A 1 98 ? -17.608 4.886 18.249 1.00 90.81 98 ALA A N 1
ATOM 759 C CA . ALA A 1 98 ? -18.781 5.673 18.601 1.00 90.81 98 ALA A CA 1
ATOM 760 C C . ALA A 1 98 ? -18.581 7.168 18.295 1.00 90.81 98 ALA A C 1
ATOM 762 O O . ALA A 1 98 ? -19.489 7.801 17.756 1.00 90.81 98 ALA A O 1
ATOM 763 N N . ARG A 1 99 ? -17.383 7.714 18.554 1.00 89.44 99 ARG A N 1
ATOM 764 C CA . ARG A 1 99 ? -17.007 9.112 18.257 1.00 89.44 99 ARG A CA 1
ATOM 765 C C . ARG A 1 99 ? -16.833 9.413 16.765 1.00 89.44 99 ARG A C 1
ATOM 767 O O . ARG A 1 99 ? -16.920 10.573 16.367 1.00 89.44 99 ARG A O 1
ATOM 774 N N . LEU A 1 100 ? -16.568 8.397 15.943 1.00 89.31 100 LEU A N 1
ATOM 775 C CA . LEU A 1 100 ? -16.301 8.540 14.506 1.00 89.31 100 LEU A CA 1
ATOM 776 C C . LEU A 1 100 ? -17.524 8.266 13.616 1.00 89.31 100 LEU A C 1
ATOM 778 O O . LEU A 1 100 ? -17.443 8.434 12.393 1.00 89.31 100 LEU A O 1
ATOM 782 N N . LEU A 1 101 ? -18.660 7.895 14.212 1.00 87.69 101 LEU A N 1
ATOM 783 C CA . LEU A 1 101 ? -19.944 7.818 13.519 1.00 87.69 101 LEU A CA 1
ATOM 784 C C . LEU A 1 101 ? -20.426 9.210 13.067 1.00 87.69 101 LEU A C 1
ATOM 786 O O . LEU A 1 101 ? -20.162 10.207 13.741 1.00 87.69 101 LEU A O 1
ATOM 790 N N . PRO A 1 102 ? -21.205 9.297 11.968 1.00 82.69 102 PRO A N 1
ATOM 791 C CA . PRO A 1 102 ? -21.847 10.551 11.561 1.00 82.69 102 PRO A CA 1
ATOM 792 C C . PRO A 1 102 ? -22.745 11.152 12.651 1.00 82.69 102 PRO A C 1
ATOM 794 O O . PRO A 1 102 ? -22.803 12.368 12.815 1.00 82.69 102 PRO A O 1
ATOM 797 N N . VAL A 1 103 ? -23.435 10.281 13.391 1.00 84.06 103 VAL A N 1
ATOM 798 C CA . VAL A 1 103 ? -24.174 10.602 14.613 1.00 84.06 103 VAL A CA 1
ATOM 799 C C . VAL A 1 103 ? -23.588 9.730 15.712 1.00 84.06 103 VAL A C 1
ATOM 801 O O . VAL A 1 103 ? -23.632 8.506 15.608 1.00 84.06 103 VAL A O 1
ATOM 804 N N . MET A 1 104 ? -23.008 10.351 16.738 1.00 86.75 104 MET A N 1
ATOM 805 C CA . MET A 1 104 ? -22.331 9.617 17.804 1.00 86.75 104 MET A CA 1
ATOM 806 C C . MET A 1 104 ? -23.314 8.716 18.560 1.00 86.75 104 MET A C 1
ATOM 808 O O . MET A 1 104 ? -24.369 9.172 19.002 1.00 86.75 104 MET A O 1
ATOM 812 N N . ALA A 1 105 ? -22.925 7.456 18.756 1.00 90.56 105 ALA A N 1
ATOM 813 C CA . ALA A 1 105 ? -23.631 6.548 19.649 1.00 90.56 105 ALA A CA 1
ATOM 814 C C . ALA A 1 105 ? -23.343 6.940 21.113 1.00 90.56 105 ALA A C 1
ATOM 816 O O . ALA A 1 105 ? -22.173 7.102 21.472 1.00 90.56 105 ALA A O 1
ATOM 817 N N . PRO A 1 106 ? -24.361 7.109 21.975 1.00 89.81 106 PRO A N 1
ATOM 818 C CA . PRO A 1 106 ? -24.177 7.600 23.343 1.00 89.81 106 PRO A CA 1
ATOM 819 C C . PRO A 1 106 ? -23.509 6.588 24.278 1.00 89.81 106 PRO A C 1
ATOM 821 O O . PRO A 1 106 ? -22.948 6.998 25.298 1.00 89.81 106 PRO A O 1
ATOM 824 N N . PHE A 1 107 ? -23.547 5.299 23.930 1.00 92.62 107 PHE A N 1
ATOM 825 C CA . PHE A 1 107 ? -22.945 4.232 24.717 1.00 92.62 107 PHE A CA 1
ATOM 826 C C . PHE A 1 107 ? -21.922 3.413 23.931 1.00 92.62 107 PHE A C 1
ATOM 828 O O . PHE A 1 107 ? -21.971 3.292 22.706 1.00 92.62 107 PHE A O 1
ATOM 835 N N . VAL A 1 108 ? -21.034 2.774 24.680 1.00 94.81 108 VAL A N 1
ATOM 836 C CA . VAL A 1 108 ? -20.209 1.657 24.225 1.00 94.81 108 VAL A CA 1
ATOM 837 C C . VAL A 1 108 ? -20.443 0.501 25.175 1.00 94.81 108 VAL A C 1
ATOM 839 O O . VAL A 1 108 ? -20.478 0.692 26.391 1.00 94.81 108 VAL A O 1
ATOM 842 N N . VAL A 1 109 ? -20.614 -0.692 24.623 1.00 95.25 109 VAL A N 1
ATOM 843 C CA . VAL A 1 109 ? -20.826 -1.920 25.381 1.00 95.25 109 VAL A CA 1
ATOM 844 C C . VAL A 1 109 ? -19.731 -2.901 25.011 1.00 95.25 109 VAL A C 1
ATOM 846 O O . VAL A 1 109 ? -19.654 -3.295 23.858 1.00 95.25 109 VAL A O 1
ATOM 849 N N . ALA A 1 110 ? -18.922 -3.331 25.974 1.00 95.69 110 ALA A N 1
ATOM 850 C CA . ALA A 1 110 ? -17.946 -4.397 25.775 1.00 95.69 110 ALA A CA 1
ATOM 851 C C . ALA A 1 110 ? -18.349 -5.629 26.587 1.00 95.69 110 ALA A C 1
ATOM 853 O O . ALA A 1 110 ? -18.562 -5.546 27.803 1.00 95.69 110 ALA A O 1
ATOM 854 N N . THR A 1 111 ? -18.499 -6.776 25.923 1.00 95.25 111 THR A N 1
ATOM 855 C CA . THR A 1 111 ? -18.973 -7.998 26.581 1.00 95.25 111 THR A CA 1
ATOM 856 C C . THR A 1 111 ? -18.495 -9.272 25.898 1.00 95.25 111 THR A C 1
ATOM 858 O O . THR A 1 111 ? -18.288 -9.313 24.690 1.00 95.25 111 THR A O 1
ATOM 861 N N . ASN A 1 112 ? -18.355 -10.336 26.684 1.00 93.56 112 ASN A N 1
ATOM 862 C CA . ASN A 1 112 ? -18.168 -11.707 26.208 1.00 93.56 112 ASN A CA 1
ATOM 863 C C . ASN A 1 112 ? -19.319 -12.639 26.643 1.00 93.56 112 ASN A C 1
ATOM 865 O O . ASN A 1 112 ? -19.163 -13.856 26.669 1.00 93.56 112 ASN A O 1
ATOM 869 N N . GLY A 1 113 ? -20.460 -12.071 27.047 1.00 90.12 113 GLY A N 1
ATOM 870 C CA . GLY A 1 113 ? -21.595 -12.796 27.627 1.00 90.12 113 GLY A CA 1
ATOM 871 C C . GLY A 1 113 ? -21.567 -12.842 29.157 1.00 90.12 113 GLY A C 1
ATOM 872 O O . GLY A 1 113 ? -22.593 -12.580 29.787 1.00 90.12 113 GLY A O 1
ATOM 873 N N . ASP A 1 114 ? -20.399 -13.040 29.772 1.00 89.75 114 ASP A N 1
ATOM 874 C CA . ASP A 1 114 ? -20.242 -13.082 31.234 1.00 89.75 114 ASP A CA 1
ATOM 875 C C . ASP A 1 114 ? -19.865 -11.710 31.800 1.00 89.75 114 ASP A C 1
ATOM 877 O O . ASP A 1 114 ? -20.582 -11.142 32.632 1.00 89.75 114 ASP A O 1
ATOM 881 N N . GLN A 1 115 ? -18.779 -11.135 31.289 1.00 93.38 115 GLN A N 1
ATOM 882 C CA . GLN A 1 115 ? -18.308 -9.796 31.622 1.00 93.38 115 GLN A CA 1
ATOM 883 C C . GLN A 1 115 ? -19.095 -8.760 30.821 1.00 93.38 115 GLN A C 1
ATOM 885 O O . GLN A 1 115 ? -19.376 -8.963 29.641 1.00 93.38 115 GLN A O 1
ATOM 890 N N . LEU A 1 116 ? -19.457 -7.647 31.455 1.00 92.56 116 LEU A N 1
ATOM 891 C CA . LEU A 1 116 ? -20.166 -6.541 30.818 1.00 92.56 116 LEU A CA 1
ATOM 892 C C . LEU A 1 116 ? -19.576 -5.221 31.304 1.00 92.56 116 LEU A C 1
ATOM 894 O O . LEU A 1 116 ? -19.513 -4.975 32.508 1.00 92.56 116 LEU A O 1
ATOM 898 N N . GLN A 1 117 ? -19.188 -4.373 30.362 1.00 93.31 117 GLN A N 1
ATOM 899 C CA . GLN A 1 117 ? -18.817 -2.987 30.605 1.00 93.31 117 GLN A CA 1
ATOM 900 C C . GLN A 1 117 ? -19.700 -2.091 29.740 1.00 93.31 117 GLN A C 1
ATOM 902 O O . GLN A 1 117 ? -19.813 -2.317 28.538 1.00 93.31 117 GLN A O 1
ATOM 907 N N . ILE A 1 118 ? -20.320 -1.084 30.353 1.00 93.69 118 ILE A N 1
ATOM 908 C CA . ILE A 1 118 ? -21.070 -0.038 29.651 1.00 93.69 118 ILE A CA 1
ATOM 909 C C . ILE A 1 118 ? -20.359 1.282 29.924 1.00 93.69 118 ILE A C 1
ATOM 911 O O . ILE A 1 118 ? -20.099 1.620 31.080 1.00 93.69 118 ILE A O 1
ATOM 915 N N . ILE A 1 119 ? -20.038 2.017 28.868 1.00 92.19 119 ILE A N 1
ATOM 916 C CA . ILE A 1 119 ? -19.278 3.264 28.922 1.00 92.19 119 ILE A CA 1
ATOM 917 C C . ILE A 1 119 ? -20.113 4.364 28.273 1.00 92.19 119 ILE A C 1
ATOM 919 O O . ILE A 1 119 ? -20.729 4.158 27.228 1.00 92.19 119 ILE A O 1
ATOM 923 N N . GLU A 1 120 ? -20.135 5.540 28.890 1.00 90.38 120 GLU A N 1
ATOM 924 C CA . GLU A 1 120 ? -20.714 6.738 28.285 1.00 90.38 120 GLU A CA 1
ATOM 925 C C . GLU A 1 120 ? -19.734 7.328 27.270 1.00 90.38 120 GLU A C 1
ATOM 927 O O . GLU A 1 120 ? -18.632 7.743 27.635 1.00 90.38 120 GLU A O 1
ATOM 932 N N . THR A 1 121 ? -20.130 7.435 26.001 1.00 88.75 121 THR A N 1
ATOM 933 C CA . THR A 1 121 ? -19.199 7.832 24.931 1.00 88.75 121 THR A CA 1
ATOM 934 C C . THR A 1 121 ? -18.619 9.231 25.124 1.00 88.75 121 THR A C 1
ATOM 936 O O . THR A 1 121 ? -17.436 9.474 24.864 1.00 88.75 121 THR A O 1
ATOM 939 N N . PHE A 1 122 ? -19.451 10.155 25.610 1.00 83.50 122 PHE A N 1
ATOM 940 C CA . PHE A 1 122 ? -19.059 11.546 25.816 1.00 83.50 122 PHE A CA 1
ATOM 941 C C . PHE A 1 122 ? -18.019 11.698 26.935 1.00 83.50 122 PHE A C 1
ATOM 943 O O . PHE A 1 122 ? -17.015 12.376 26.746 1.00 83.50 122 PHE A O 1
ATOM 950 N N . SER A 1 123 ? -18.238 11.068 28.094 1.00 84.06 123 SER A N 1
ATOM 951 C CA . SER A 1 123 ? -17.330 11.186 29.245 1.00 84.06 123 SER A CA 1
ATOM 952 C C . SER A 1 123 ? -16.164 10.191 29.189 1.00 84.06 123 SER A C 1
ATOM 954 O O . SER A 1 123 ? -15.151 10.389 29.862 1.00 84.06 123 SER A O 1
ATOM 956 N N . GLY A 1 124 ? -16.308 9.110 28.416 1.00 86.75 124 GLY A N 1
ATOM 957 C CA . GLY A 1 124 ? -15.394 7.969 28.409 1.00 86.75 124 GLY A CA 1
ATOM 958 C C . GLY A 1 124 ? -15.379 7.194 29.731 1.00 86.75 124 GLY A C 1
ATOM 959 O O . GLY A 1 124 ? -14.496 6.366 29.934 1.00 86.75 124 GLY A O 1
ATOM 960 N N . GLN A 1 125 ? -16.307 7.478 30.653 1.00 89.06 125 GLN A N 1
ATOM 961 C CA . GLN A 1 125 ? -16.358 6.859 31.976 1.00 89.06 125 GLN A CA 1
ATOM 962 C C . GLN A 1 125 ? -17.352 5.692 32.009 1.00 89.06 125 GLN A C 1
ATOM 964 O O . GLN A 1 125 ? -18.344 5.712 31.271 1.00 89.06 125 GLN A O 1
ATOM 969 N N . PRO A 1 126 ? -17.140 4.699 32.894 1.00 89.94 126 PRO A N 1
ATOM 970 C CA . PRO A 1 126 ? -18.129 3.660 33.141 1.00 89.94 126 PRO A CA 1
ATOM 971 C C . PRO A 1 126 ? -19.484 4.264 33.514 1.00 89.94 126 PRO A C 1
ATOM 973 O O . PRO A 1 126 ? -19.570 5.171 34.352 1.00 89.94 126 PRO A O 1
ATOM 976 N N . PHE A 1 127 ? -20.545 3.742 32.908 1.00 88.62 127 PHE A N 1
ATOM 977 C CA . PHE A 1 127 ? -21.908 4.137 33.222 1.00 88.62 127 PHE A CA 1
ATOM 978 C C . PHE A 1 127 ? -22.239 3.739 34.667 1.00 88.62 127 PHE A C 1
ATOM 980 O O . PHE A 1 127 ? -22.028 2.601 35.080 1.00 88.62 127 PHE A O 1
ATOM 987 N N . LYS A 1 128 ? -22.714 4.702 35.464 1.00 82.38 128 LYS A N 1
ATOM 988 C CA . LYS A 1 128 ? -22.820 4.541 36.927 1.00 82.38 128 LYS A CA 1
ATOM 989 C C . LYS A 1 128 ? -24.100 3.859 37.405 1.00 82.38 128 LYS A C 1
ATOM 991 O O . LYS A 1 128 ? -24.130 3.390 38.539 1.00 82.38 128 LYS A O 1
ATOM 996 N N . ALA A 1 129 ? -25.163 3.866 36.604 1.00 78.94 129 ALA A N 1
ATOM 997 C CA . ALA A 1 129 ? -26.407 3.189 36.963 1.00 78.94 129 ALA A CA 1
ATOM 998 C C . ALA A 1 129 ? -26.382 1.723 36.505 1.00 78.94 129 ALA A C 1
ATOM 1000 O O . ALA A 1 129 ? -25.593 1.349 35.645 1.00 78.94 129 ALA A O 1
ATOM 1001 N N . GLU A 1 130 ? -27.262 0.896 37.076 1.00 72.06 130 GLU A N 1
ATOM 1002 C CA . GLU A 1 130 ? -27.321 -0.545 36.776 1.00 72.06 130 GLU A CA 1
ATOM 1003 C C . GLU A 1 130 ? -27.551 -0.846 35.288 1.00 72.06 130 GLU A C 1
ATOM 1005 O O . GLU A 1 130 ? -26.995 -1.804 34.762 1.00 72.06 130 GLU A O 1
ATOM 1010 N N . SER A 1 131 ? -28.374 -0.038 34.612 1.00 76.94 131 SER A N 1
ATOM 1011 C CA . SER A 1 131 ? -28.649 -0.161 33.180 1.00 76.94 131 SER A CA 1
ATOM 1012 C C . SER A 1 131 ? -29.143 1.169 32.603 1.00 76.94 131 SER A C 1
ATOM 1014 O O . SER A 1 131 ? -29.898 1.865 33.297 1.00 76.94 131 SER A O 1
ATOM 1016 N N . PRO A 1 132 ? -28.803 1.513 31.350 1.00 82.38 1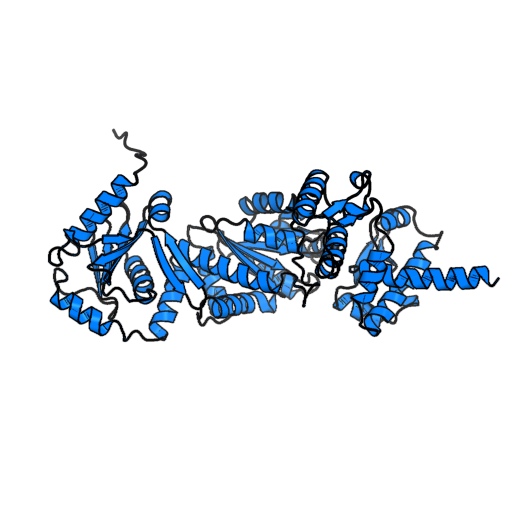32 PRO A N 1
ATOM 1017 C CA . PRO A 1 132 ? -29.362 2.677 30.672 1.00 82.38 132 PRO A CA 1
ATOM 1018 C C . PRO A 1 132 ? -30.894 2.620 30.579 1.00 82.38 132 PRO A C 1
ATOM 1020 O O . PRO A 1 132 ? -31.471 1.555 30.357 1.00 82.38 132 PRO A O 1
ATOM 1023 N N . ASP A 1 133 ? -31.548 3.769 30.743 1.00 85.00 133 ASP A N 1
ATOM 1024 C CA . ASP A 1 133 ? -32.984 3.956 30.526 1.00 85.00 133 ASP A CA 1
ATOM 1025 C C . ASP A 1 133 ? -33.242 5.036 29.460 1.00 85.00 133 ASP A C 1
ATOM 1027 O O . ASP A 1 133 ? -32.323 5.714 28.990 1.00 85.00 133 ASP A O 1
ATOM 1031 N N . GLU A 1 134 ? -34.505 5.204 29.069 1.00 81.50 134 GLU A N 1
ATOM 1032 C CA . GLU A 1 134 ? -34.911 6.148 28.019 1.00 81.50 134 GLU A CA 1
ATOM 1033 C C . GLU A 1 134 ? -34.545 7.607 28.354 1.00 81.50 134 GLU A C 1
ATOM 1035 O O . GLU A 1 134 ? -34.161 8.384 27.478 1.00 81.50 134 GLU A O 1
ATOM 1040 N N . LYS A 1 135 ? -34.573 7.984 29.641 1.00 83.31 135 LYS A N 1
ATOM 1041 C CA . LYS A 1 135 ? -34.194 9.335 30.084 1.00 83.31 135 LYS A CA 1
ATOM 1042 C C . LYS A 1 135 ? -32.691 9.569 29.969 1.00 83.31 135 LYS A C 1
ATOM 1044 O O . LYS A 1 135 ? -32.280 10.642 29.524 1.00 83.31 135 LYS A O 1
ATOM 1049 N N . ALA A 1 136 ? -31.880 8.595 30.376 1.00 79.94 136 ALA A N 1
ATOM 1050 C CA . ALA A 1 136 ? -30.428 8.645 30.260 1.00 79.94 136 ALA A CA 1
ATOM 1051 C C . ALA A 1 136 ? -29.998 8.688 28.788 1.00 79.94 136 ALA A C 1
ATOM 1053 O O . ALA A 1 136 ? -29.141 9.496 28.427 1.00 79.94 136 ALA A O 1
ATOM 1054 N N . PHE A 1 137 ? -30.643 7.888 27.933 1.00 80.88 137 PHE A N 1
ATOM 1055 C CA . PHE A 1 137 ? -30.420 7.899 26.489 1.00 80.88 137 PHE A CA 1
ATOM 1056 C C . PHE A 1 137 ? -30.688 9.282 25.879 1.00 80.88 137 PHE A C 1
ATOM 1058 O O . PHE A 1 137 ? -29.793 9.870 25.272 1.00 80.88 137 PHE A O 1
ATOM 1065 N N . GLU A 1 138 ? -31.865 9.865 26.118 1.00 81.31 138 GLU A N 1
ATOM 1066 C CA . GLU A 1 138 ? -32.219 11.197 25.605 1.00 81.31 138 GLU A CA 1
ATOM 1067 C C . GLU A 1 138 ? -31.290 12.312 26.129 1.00 81.31 138 GLU A C 1
ATOM 1069 O O . GLU A 1 138 ? -30.956 13.259 25.409 1.00 81.31 138 GLU A O 1
ATOM 1074 N N . ALA A 1 139 ? -30.824 12.211 27.378 1.00 81.88 139 ALA A N 1
ATOM 1075 C CA . ALA A 1 139 ? -29.876 13.167 27.952 1.00 81.88 139 ALA A CA 1
ATOM 1076 C C . ALA A 1 139 ? -28.487 13.097 27.285 1.00 81.88 139 ALA A C 1
ATOM 1078 O O . ALA A 1 139 ? -27.884 14.135 26.982 1.00 81.88 139 ALA A O 1
ATOM 1079 N N . LEU A 1 140 ? -27.985 11.887 27.025 1.00 78.94 140 LEU A N 1
ATOM 1080 C CA . LEU A 1 140 ? -26.688 11.675 26.379 1.00 78.94 140 LEU A CA 1
ATOM 1081 C C . LEU A 1 140 ? -26.733 12.006 24.885 1.00 78.94 140 LEU A C 1
ATOM 1083 O O . LEU A 1 140 ? -25.811 12.651 24.387 1.00 78.94 140 LEU A O 1
ATOM 1087 N N . MET A 1 141 ? -27.838 11.706 24.196 1.00 76.62 141 MET A N 1
ATOM 1088 C CA . MET A 1 141 ? -28.052 12.114 22.802 1.00 76.62 141 MET A CA 1
ATOM 1089 C C . MET A 1 141 ? -28.010 13.638 22.628 1.00 76.62 141 MET A C 1
ATOM 1091 O O . MET A 1 141 ? -27.415 14.140 21.677 1.00 76.62 141 MET A O 1
ATOM 1095 N N . LYS A 1 142 ? -28.552 14.412 23.579 1.00 75.31 142 LYS A N 1
ATOM 1096 C CA . LYS A 1 142 ? -28.424 15.886 23.569 1.00 75.31 142 LYS A CA 1
ATOM 1097 C C . LYS A 1 142 ? -26.994 16.373 23.796 1.00 75.31 142 LYS A C 1
ATOM 1099 O O . LYS A 1 142 ? -26.633 17.460 23.348 1.00 75.31 142 LYS A O 1
ATOM 1104 N N . SER A 1 143 ? -26.187 15.587 24.501 1.00 69.44 143 SER A N 1
ATOM 1105 C CA . SER A 1 143 ? -24.781 15.899 24.776 1.00 69.44 143 SER A CA 1
ATOM 1106 C C . SER A 1 143 ? -23.867 15.506 23.609 1.00 69.44 143 SER A C 1
ATOM 1108 O O . SER A 1 143 ? -22.762 16.032 23.489 1.00 69.44 143 SER A O 1
ATOM 1110 N N . ALA A 1 144 ? -24.356 14.650 22.707 1.00 61.22 144 ALA A N 1
ATOM 1111 C CA . ALA A 1 144 ? -23.571 14.031 21.654 1.00 61.22 144 ALA A CA 1
ATOM 1112 C C . ALA A 1 144 ? -23.050 14.986 20.566 1.00 61.22 144 ALA A C 1
ATOM 1114 O O . ALA A 1 144 ? -22.031 14.713 19.940 1.00 61.22 144 ALA A O 1
ATOM 1115 N N . GLY A 1 145 ? -23.686 16.146 20.379 1.00 59.16 145 GLY A N 1
ATOM 1116 C CA . GLY A 1 145 ? -23.259 17.157 19.403 1.00 59.16 145 GLY A CA 1
ATOM 1117 C C . GLY A 1 145 ? -22.051 18.014 19.813 1.00 59.16 145 GLY A C 1
ATOM 1118 O O . GLY A 1 145 ? -21.762 18.989 19.127 1.00 59.16 145 GLY A O 1
ATOM 1119 N N . LYS A 1 146 ? -21.384 17.721 20.941 1.00 63.50 146 LYS A N 1
ATOM 1120 C CA . LYS A 1 146 ? -20.325 18.568 21.532 1.00 6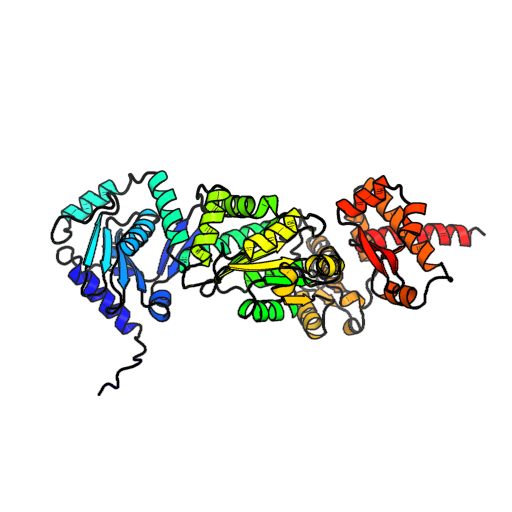3.50 146 LYS A CA 1
ATOM 1121 C C . LYS A 1 146 ? -18.912 17.964 21.511 1.00 63.50 146 LYS A C 1
ATOM 1123 O O . LYS A 1 146 ? -18.037 18.503 22.181 1.00 63.50 146 LYS A O 1
ATOM 1128 N N . VAL A 1 147 ? -18.690 16.857 20.800 1.00 63.72 147 VAL A N 1
ATOM 1129 C CA . VAL A 1 147 ? -17.371 16.195 20.733 1.00 63.72 147 VAL A CA 1
ATOM 1130 C C . VAL A 1 147 ? -16.318 17.159 20.174 1.00 63.72 147 VAL A C 1
ATOM 1132 O O . VAL A 1 147 ? -16.553 17.805 19.150 1.00 63.72 147 VAL A O 1
ATOM 1135 N N . ALA A 1 148 ? -15.177 17.287 20.856 1.00 60.94 148 ALA A N 1
ATOM 1136 C CA . ALA A 1 148 ? -14.110 18.200 20.456 1.00 60.94 148 ALA A CA 1
ATOM 1137 C C . ALA A 1 148 ? -13.246 17.602 19.331 1.00 60.94 148 ALA A C 1
ATOM 1139 O O . ALA A 1 148 ? -13.159 16.388 19.172 1.00 60.94 148 ALA A O 1
ATOM 1140 N N . ALA A 1 149 ? -12.542 18.451 18.575 1.00 60.09 149 ALA A N 1
ATOM 1141 C CA . ALA A 1 149 ? -11.609 17.992 17.539 1.00 60.09 149 ALA A CA 1
ATOM 1142 C C . ALA A 1 149 ? -10.495 17.080 18.102 1.00 60.09 149 ALA A C 1
ATOM 1144 O O . ALA A 1 149 ? -10.153 16.085 17.475 1.00 60.09 149 ALA A O 1
ATOM 1145 N N . GLY A 1 150 ? -10.003 17.354 19.319 1.00 61.56 150 GLY A N 1
ATOM 1146 C CA . GLY A 1 150 ? -9.004 16.504 19.985 1.00 61.56 150 GLY A CA 1
ATOM 1147 C C . GLY A 1 150 ? -9.509 15.089 20.297 1.00 61.56 150 GLY A C 1
ATOM 1148 O O . GLY A 1 150 ? -8.779 14.125 20.103 1.00 61.56 150 GLY A O 1
ATOM 1149 N N . ASP A 1 151 ? -10.788 14.937 20.663 1.00 77.44 151 ASP A N 1
ATOM 1150 C CA . ASP A 1 151 ? -11.391 13.616 20.899 1.00 77.44 151 ASP A CA 1
ATOM 1151 C C . ASP A 1 151 ? -11.455 12.768 19.621 1.00 77.44 151 ASP A C 1
ATOM 1153 O O . ASP A 1 151 ? -11.516 11.537 19.690 1.00 77.44 151 ASP A O 1
ATOM 1157 N N . ARG A 1 152 ? -11.473 13.429 18.456 1.00 81.62 152 ARG A N 1
ATOM 1158 C CA . ARG A 1 152 ? -11.496 12.794 17.139 1.00 81.62 152 ARG A CA 1
ATOM 1159 C C . ARG A 1 152 ? -10.103 12.324 16.724 1.00 81.62 152 ARG A C 1
ATOM 1161 O O . ARG A 1 152 ? -9.989 11.186 16.281 1.00 81.62 152 ARG A O 1
ATOM 1168 N N . ASP A 1 153 ? -9.066 13.142 16.908 1.00 83.56 153 ASP A N 1
ATOM 1169 C CA . ASP A 1 153 ? -7.673 12.738 16.655 1.00 83.56 153 ASP A CA 1
ATOM 1170 C C . ASP A 1 153 ? -7.272 11.536 17.530 1.00 83.56 153 ASP A C 1
ATOM 1172 O O . ASP A 1 153 ? -6.710 10.558 17.027 1.00 83.56 153 ASP A O 1
ATOM 1176 N N . ASP A 1 154 ? -7.646 11.550 18.814 1.00 87.25 154 ASP A N 1
ATOM 1177 C CA . ASP A 1 154 ? -7.401 10.435 19.737 1.00 87.25 154 ASP A CA 1
ATOM 1178 C C . ASP A 1 154 ? -8.152 9.159 19.323 1.00 87.25 154 ASP A C 1
ATOM 1180 O O . ASP A 1 154 ? -7.607 8.052 19.411 1.00 87.25 154 ASP A O 1
ATOM 1184 N N . ALA A 1 155 ? -9.387 9.297 18.824 1.00 88.44 155 ALA A N 1
ATOM 1185 C CA . ALA A 1 155 ? -10.164 8.175 18.299 1.00 88.44 155 ALA A CA 1
ATOM 1186 C C . ALA A 1 155 ? -9.512 7.566 17.046 1.00 88.44 155 ALA A C 1
ATOM 1188 O O . ALA A 1 155 ? -9.406 6.343 16.937 1.00 88.44 155 ALA A O 1
ATOM 1189 N N . ILE A 1 156 ? -9.027 8.399 16.116 1.00 90.38 156 ILE A N 1
ATOM 1190 C CA . ILE A 1 156 ? -8.321 7.911 14.924 1.00 90.38 156 ILE A CA 1
ATOM 1191 C C . ILE A 1 156 ? -7.030 7.202 15.338 1.00 90.38 156 ILE A C 1
ATOM 1193 O O . ILE A 1 156 ? -6.806 6.065 14.927 1.00 90.38 156 ILE A O 1
ATOM 1197 N N . SER A 1 157 ? -6.219 7.827 16.194 1.00 90.38 157 SER A N 1
ATOM 1198 C CA . SER A 1 157 ? -4.971 7.253 16.713 1.00 90.38 157 SER A CA 1
ATOM 1199 C C . SER A 1 157 ? -5.197 5.883 17.362 1.00 90.38 157 SER A C 1
ATOM 1201 O O . SER A 1 157 ? -4.483 4.918 17.072 1.00 90.38 157 SER A O 1
ATOM 1203 N N . THR A 1 158 ? -6.250 5.767 18.177 1.00 91.00 158 THR A N 1
ATOM 1204 C CA . THR A 1 158 ? -6.624 4.513 18.837 1.00 91.00 158 THR A CA 1
ATOM 1205 C C . THR A 1 158 ? -6.960 3.432 17.814 1.00 91.00 158 THR A C 1
ATOM 1207 O O . THR A 1 158 ? -6.343 2.367 17.855 1.00 91.00 158 THR A O 1
ATOM 1210 N N . LEU A 1 159 ? -7.858 3.687 16.853 1.00 91.06 159 LEU A N 1
ATOM 1211 C CA . LEU A 1 159 ? -8.204 2.689 15.826 1.00 91.06 159 LEU A CA 1
ATOM 1212 C C . LEU A 1 159 ? -7.005 2.321 14.947 1.00 91.06 159 LEU A C 1
ATOM 1214 O O . LEU A 1 159 ? -6.798 1.147 14.647 1.00 91.06 159 LEU A O 1
ATOM 1218 N N . MET A 1 160 ? -6.173 3.300 14.586 1.00 92.75 160 MET A N 1
ATOM 1219 C CA . MET A 1 160 ? -4.967 3.071 13.790 1.00 92.75 160 MET A CA 1
ATOM 1220 C C . MET A 1 160 ? -3.946 2.176 14.507 1.00 92.75 160 MET A C 1
ATOM 1222 O O . MET A 1 160 ? -3.177 1.479 13.843 1.00 92.75 160 MET A O 1
ATOM 1226 N N . GLY A 1 161 ? -3.920 2.182 15.843 1.00 90.31 161 GLY A N 1
ATOM 1227 C CA . GLY A 1 161 ? -3.000 1.380 16.653 1.00 90.31 161 GLY A CA 1
ATOM 1228 C C . GLY A 1 161 ? -3.560 0.054 17.178 1.00 90.31 161 GLY A C 1
ATOM 1229 O O . GLY A 1 161 ? -2.764 -0.816 17.542 1.00 90.31 161 GLY A O 1
ATOM 1230 N N . SER A 1 162 ? -4.887 -0.100 17.245 1.00 87.38 162 SER A N 1
ATOM 1231 C CA . SER A 1 162 ? -5.545 -1.227 17.929 1.00 87.38 162 SER A CA 1
ATOM 1232 C C . SER A 1 162 ? -6.412 -2.103 17.027 1.00 87.38 162 SER A C 1
ATOM 1234 O O . SER A 1 162 ? -6.459 -3.308 17.270 1.00 87.38 162 SER A O 1
ATOM 1236 N N . ASP A 1 163 ? -7.013 -1.562 15.960 1.00 89.62 163 ASP A N 1
ATOM 1237 C CA . ASP A 1 163 ? -7.930 -2.314 15.100 1.00 89.62 163 ASP A CA 1
ATOM 1238 C C . ASP A 1 163 ? -7.315 -2.624 13.721 1.00 89.62 163 ASP A C 1
ATOM 1240 O O . ASP A 1 163 ? -7.208 -1.743 12.853 1.00 89.62 163 ASP A O 1
ATOM 1244 N N . PRO A 1 164 ? -6.961 -3.897 13.448 1.00 90.31 164 PRO A N 1
ATOM 1245 C CA . PRO A 1 164 ? -6.385 -4.268 12.171 1.00 90.31 164 PRO A CA 1
ATOM 1246 C C . PRO A 1 164 ? -7.322 -4.244 10.975 1.00 90.31 164 PRO A C 1
ATOM 1248 O O . PRO A 1 164 ? -6.825 -4.237 9.854 1.00 90.31 164 PRO A O 1
ATOM 1251 N N . GLN A 1 165 ? -8.642 -4.256 11.154 1.00 87.88 165 GLN A N 1
ATOM 1252 C CA . GLN A 1 165 ? -9.554 -4.032 10.031 1.00 87.88 165 GLN A CA 1
ATOM 1253 C C . GLN A 1 165 ? -9.553 -2.567 9.593 1.00 87.88 165 GLN A C 1
ATOM 1255 O O . GLN A 1 165 ? -9.720 -2.287 8.405 1.00 87.88 165 GLN A O 1
ATOM 1260 N N . ILE A 1 166 ? -9.355 -1.640 10.531 1.00 90.88 166 ILE A N 1
ATOM 1261 C CA . ILE A 1 166 ? -9.375 -0.209 10.238 1.00 90.88 166 ILE A CA 1
ATOM 1262 C C . ILE A 1 166 ? -8.054 0.251 9.645 1.00 90.88 166 ILE A C 1
ATOM 1264 O O . ILE A 1 166 ? -8.055 0.809 8.546 1.00 90.88 166 ILE A O 1
ATOM 1268 N N . TRP A 1 167 ? -6.922 -0.007 10.307 1.00 93.56 167 TRP A N 1
ATOM 1269 C CA . TRP A 1 167 ? -5.654 0.561 9.839 1.00 93.56 167 TRP A CA 1
ATOM 1270 C C . TRP A 1 167 ? -5.215 -0.002 8.482 1.00 93.56 167 TRP A C 1
ATOM 1272 O O . TRP A 1 167 ? -4.662 0.736 7.668 1.00 93.56 167 TRP A O 1
ATOM 1282 N N . THR A 1 168 ? -5.503 -1.275 8.185 1.00 95.00 168 THR A N 1
ATOM 1283 C CA . THR A 1 168 ? -5.170 -1.893 6.886 1.00 95.00 168 THR A CA 1
ATOM 1284 C C . THR A 1 168 ? -5.962 -1.265 5.741 1.00 95.00 168 THR A C 1
ATOM 1286 O O . THR A 1 168 ? -5.386 -0.947 4.698 1.00 95.00 168 THR A O 1
ATOM 1289 N N . LYS A 1 169 ? -7.263 -1.012 5.945 1.00 93.56 169 LYS A N 1
ATOM 1290 C CA . LYS A 1 169 ? -8.128 -0.311 4.985 1.00 93.56 169 LYS A CA 1
ATOM 1291 C C . LYS A 1 169 ? -7.734 1.156 4.841 1.00 93.56 169 LYS A C 1
ATOM 1293 O O . LYS A 1 169 ? -7.653 1.646 3.719 1.00 93.56 169 LYS A O 1
ATOM 1298 N N . ALA A 1 170 ? -7.433 1.839 5.945 1.00 93.62 170 ALA A N 1
ATOM 1299 C CA . ALA A 1 170 ? -6.979 3.229 5.939 1.00 93.62 170 ALA A CA 1
ATOM 1300 C C . ALA A 1 170 ? -5.696 3.396 5.108 1.00 93.62 170 ALA A C 1
ATOM 1302 O O . ALA A 1 170 ? -5.625 4.236 4.210 1.00 93.62 170 ALA A O 1
ATOM 1303 N N . VAL A 1 171 ? -4.716 2.522 5.342 1.00 95.19 171 VAL A N 1
ATOM 1304 C CA . VAL A 1 171 ? -3.473 2.438 4.568 1.00 95.19 171 VAL A CA 1
ATOM 1305 C C . VAL A 1 171 ? -3.736 2.130 3.092 1.00 95.19 171 VAL A C 1
ATOM 1307 O O . VAL A 1 171 ? -3.127 2.750 2.220 1.00 95.19 171 VAL A O 1
ATOM 1310 N N . ALA A 1 172 ? -4.652 1.206 2.787 1.00 95.12 172 ALA A N 1
ATOM 1311 C CA . ALA A 1 172 ? -5.002 0.879 1.408 1.00 95.12 172 ALA A CA 1
ATOM 1312 C C . ALA A 1 172 ? -5.608 2.084 0.668 1.00 95.12 172 ALA A C 1
ATOM 1314 O O . ALA A 1 172 ? -5.256 2.329 -0.489 1.00 95.12 172 ALA A O 1
ATOM 1315 N N . VAL A 1 173 ? -6.461 2.870 1.336 1.00 94.62 173 VAL A N 1
ATOM 1316 C CA . VAL A 1 173 ? -7.007 4.122 0.789 1.00 94.62 173 VAL A CA 1
ATOM 1317 C C . VAL A 1 173 ? -5.893 5.148 0.568 1.00 94.62 173 VAL A C 1
ATOM 1319 O O . VAL A 1 173 ? -5.797 5.691 -0.531 1.00 94.62 173 VAL A O 1
ATOM 1322 N N . ALA A 1 174 ? -5.009 5.360 1.548 1.00 93.88 174 ALA A N 1
ATOM 1323 C CA . ALA A 1 174 ? -3.887 6.297 1.423 1.00 93.88 174 ALA A CA 1
ATOM 1324 C C . ALA A 1 174 ? -2.968 5.939 0.239 1.00 93.88 174 ALA A C 1
ATOM 1326 O O . ALA A 1 174 ? -2.633 6.787 -0.592 1.00 93.88 174 ALA A O 1
ATOM 1327 N N . SER A 1 175 ? -2.636 4.655 0.087 1.00 95.69 175 SER A N 1
ATOM 1328 C CA . SER A 1 175 ? -1.887 4.150 -1.067 1.00 95.69 175 SER A CA 1
ATOM 1329 C C . SER A 1 175 ? -2.625 4.329 -2.385 1.00 95.69 175 SER A C 1
ATOM 1331 O O . SER A 1 175 ? -2.008 4.678 -3.391 1.00 95.69 175 SER A O 1
ATOM 1333 N N . ALA A 1 176 ? -3.934 4.074 -2.419 1.00 94.12 176 ALA A N 1
ATOM 1334 C CA . ALA A 1 176 ? -4.730 4.256 -3.626 1.00 94.12 176 ALA A CA 1
ATOM 1335 C C . ALA A 1 176 ? -4.731 5.723 -4.079 1.00 94.12 176 ALA A C 1
ATOM 1337 O O . ALA A 1 176 ? -4.586 5.977 -5.278 1.00 94.12 176 ALA A O 1
ATOM 1338 N N . THR A 1 177 ? -4.811 6.670 -3.139 1.00 91.31 177 THR A N 1
ATOM 1339 C CA . THR A 1 177 ? -4.684 8.111 -3.397 1.00 91.31 177 THR A CA 1
ATOM 1340 C C . THR A 1 177 ? -3.311 8.445 -3.978 1.00 91.31 177 THR A C 1
ATOM 1342 O O . THR A 1 177 ? -3.239 8.972 -5.089 1.00 91.31 177 THR A O 1
ATOM 1345 N N . ALA A 1 178 ? -2.225 8.033 -3.315 1.00 91.88 178 ALA A N 1
ATOM 1346 C CA . ALA A 1 178 ? -0.859 8.265 -3.795 1.00 91.88 178 ALA A CA 1
ATOM 1347 C C . ALA A 1 178 ? -0.621 7.676 -5.199 1.00 91.88 178 ALA A C 1
ATOM 1349 O O . ALA A 1 178 ? -0.059 8.314 -6.088 1.00 91.88 178 ALA A O 1
ATOM 1350 N N . MET A 1 179 ? -1.100 6.455 -5.450 1.00 94.12 179 MET A N 1
ATOM 1351 C CA . MET A 1 179 ? -0.980 5.821 -6.765 1.00 94.12 179 MET A CA 1
ATOM 1352 C C . MET A 1 179 ? -1.862 6.489 -7.830 1.00 94.12 179 MET A C 1
ATOM 1354 O O . MET A 1 179 ? -1.514 6.471 -9.013 1.00 94.12 179 MET A O 1
ATOM 1358 N N . SER A 1 180 ? -2.996 7.083 -7.453 1.00 92.31 180 SER A N 1
ATOM 1359 C CA . SER A 1 180 ? -3.844 7.855 -8.370 1.00 92.31 180 SER A CA 1
ATOM 1360 C C . SER A 1 180 ? -3.109 9.098 -8.886 1.00 92.31 180 SER A C 1
ATOM 1362 O O . SER A 1 180 ? -3.106 9.367 -10.091 1.00 92.31 180 SER A O 1
ATOM 1364 N N . GLU A 1 181 ? -2.369 9.790 -8.016 1.00 90.50 181 GLU A N 1
ATOM 1365 C CA . GLU A 1 181 ? -1.506 10.917 -8.400 1.00 90.50 181 GLU A CA 1
ATOM 1366 C C . GLU A 1 181 ? -0.372 10.512 -9.345 1.00 90.50 181 GLU A C 1
ATOM 1368 O O . GLU A 1 181 ? 0.097 11.318 -10.144 1.00 90.50 181 GLU A O 1
ATOM 1373 N N . LEU A 1 182 ? 0.037 9.247 -9.315 1.00 90.94 182 LEU A N 1
ATOM 1374 C CA . LEU A 1 182 ? 1.056 8.676 -10.196 1.00 90.94 182 LEU A CA 1
ATOM 1375 C C . LEU A 1 182 ? 0.465 7.919 -11.393 1.00 90.94 182 LEU A C 1
ATOM 1377 O O . LEU A 1 182 ? 1.192 7.302 -12.180 1.00 90.94 182 LEU A O 1
ATOM 1381 N N . THR A 1 183 ? -0.852 7.989 -11.572 1.00 91.31 183 THR A N 1
ATOM 1382 C CA . THR A 1 183 ? -1.541 7.428 -12.731 1.00 91.31 183 THR A CA 1
ATOM 1383 C C . THR A 1 183 ? -1.588 8.437 -13.866 1.00 91.31 183 THR A C 1
ATOM 1385 O O . THR A 1 183 ? -1.939 9.603 -13.675 1.00 91.31 183 THR A O 1
ATOM 1388 N N . ALA A 1 184 ? -1.190 7.989 -15.059 1.00 86.25 184 ALA A N 1
ATOM 1389 C CA . ALA A 1 184 ? -1.134 8.820 -16.251 1.00 86.25 184 ALA A CA 1
ATOM 1390 C C . ALA A 1 184 ? -2.529 9.329 -16.627 1.00 86.25 184 ALA A C 1
ATOM 1392 O O . ALA A 1 184 ? -3.479 8.557 -16.752 1.00 86.25 184 ALA A O 1
ATOM 1393 N N . THR A 1 185 ? -2.626 10.636 -16.850 1.00 83.06 185 THR A N 1
ATOM 1394 C CA . THR A 1 185 ? -3.826 11.314 -17.354 1.00 83.06 185 THR A CA 1
ATOM 1395 C C . THR A 1 185 ? -3.514 11.962 -18.699 1.00 83.06 185 THR A C 1
ATOM 1397 O O . THR A 1 185 ? -2.370 11.939 -19.153 1.00 83.06 185 THR A O 1
ATOM 1400 N N . SER A 1 186 ? -4.503 12.565 -19.363 1.00 72.38 186 SER A N 1
ATOM 1401 C CA . SER A 1 186 ? -4.214 13.323 -20.587 1.00 72.38 186 SER A CA 1
ATOM 1402 C C . SER A 1 186 ? -3.306 14.520 -20.365 1.00 72.38 186 SER A C 1
ATOM 1404 O O . SER A 1 186 ? -2.536 14.863 -21.256 1.00 72.38 186 SER A O 1
ATOM 1406 N N . ASP A 1 187 ? -3.400 15.134 -19.190 1.00 75.31 187 ASP A N 1
ATOM 1407 C CA . ASP A 1 187 ? -2.638 16.336 -18.855 1.00 75.31 187 ASP A CA 1
ATOM 1408 C C . ASP A 1 187 ? -1.253 15.957 -18.314 1.00 75.31 187 ASP A C 1
ATOM 1410 O O . ASP A 1 187 ? -0.277 16.689 -18.477 1.00 75.31 187 ASP A O 1
ATOM 1414 N N . HIS A 1 188 ? -1.145 14.753 -17.742 1.00 78.62 188 HIS A N 1
ATOM 1415 C CA . HIS A 1 188 ? 0.090 14.186 -17.214 1.00 78.62 188 HIS A CA 1
ATOM 1416 C C . HIS A 1 188 ? 0.358 12.772 -17.771 1.00 78.62 188 HIS A C 1
ATOM 1418 O O . HIS A 1 188 ? 0.385 11.800 -17.011 1.00 78.62 188 HIS A O 1
ATOM 1424 N N . PRO A 1 189 ? 0.609 12.621 -19.088 1.00 72.62 189 PRO A N 1
ATOM 1425 C CA . PRO A 1 189 ? 0.745 11.312 -19.743 1.00 72.62 189 PRO A CA 1
ATOM 1426 C C . PRO A 1 189 ? 2.023 10.551 -19.360 1.00 72.62 189 PRO A C 1
ATOM 1428 O O . PRO A 1 189 ? 2.164 9.373 -19.678 1.00 72.62 189 PRO A O 1
ATOM 1431 N N . ARG A 1 190 ? 2.963 11.227 -18.688 1.00 73.25 190 ARG A N 1
ATOM 1432 C CA . ARG A 1 190 ? 4.288 10.709 -18.310 1.00 73.25 190 ARG A CA 1
ATOM 1433 C C . ARG A 1 190 ? 4.351 10.086 -16.919 1.00 73.25 190 ARG A C 1
ATOM 1435 O O . ARG A 1 190 ? 5.415 9.625 -16.518 1.00 73.25 190 ARG A O 1
ATOM 1442 N N . ARG A 1 191 ? 3.256 10.114 -16.161 1.00 84.31 191 ARG A N 1
ATOM 1443 C CA . ARG A 1 191 ? 3.225 9.480 -14.840 1.00 84.31 191 ARG A CA 1
ATOM 1444 C C . ARG A 1 191 ? 3.429 7.958 -14.983 1.00 84.31 191 ARG A C 1
ATOM 1446 O O . ARG A 1 191 ? 3.025 7.386 -16.000 1.00 84.31 191 ARG A O 1
ATOM 1453 N N . PRO A 1 192 ? 4.069 7.292 -14.006 1.00 84.56 192 PRO A N 1
ATOM 1454 C CA . PRO A 1 192 ? 4.589 5.931 -14.183 1.00 84.56 192 PRO A CA 1
ATOM 1455 C C . PRO A 1 192 ? 3.496 4.875 -14.416 1.00 84.56 192 PRO A C 1
ATOM 1457 O O . PRO A 1 192 ? 3.707 3.897 -15.150 1.00 84.56 192 PRO A O 1
ATOM 1460 N N . PHE A 1 193 ? 2.300 5.067 -13.851 1.00 90.69 193 PHE A N 1
ATOM 1461 C CA . PHE A 1 193 ? 1.197 4.126 -14.023 1.00 90.69 193 PHE A CA 1
ATOM 1462 C C . PHE A 1 193 ? 0.374 4.474 -15.260 1.00 90.69 193 PHE A C 1
ATOM 1464 O O . PHE A 1 193 ? -0.663 5.130 -15.203 1.00 90.69 193 PHE A O 1
ATOM 1471 N N . GLY A 1 194 ? 0.863 4.001 -16.403 1.00 87.38 194 GLY A N 1
ATOM 1472 C CA . GLY A 1 194 ? 0.177 4.147 -17.681 1.00 87.38 194 GLY A CA 1
ATOM 1473 C C . GLY A 1 194 ? -1.116 3.317 -17.823 1.00 87.38 194 GLY A C 1
ATOM 1474 O O . GLY A 1 194 ? -1.384 2.417 -17.017 1.00 87.38 194 GLY A O 1
ATOM 1475 N N . PRO A 1 195 ? -1.910 3.600 -18.873 1.00 87.31 195 PRO A N 1
ATOM 1476 C CA . PRO A 1 195 ? -3.213 2.975 -19.134 1.00 87.31 195 PRO A CA 1
ATOM 1477 C C . PRO A 1 195 ? -3.169 1.483 -19.495 1.00 87.31 195 PRO A C 1
ATOM 1479 O O . PRO A 1 195 ? -4.182 0.802 -19.359 1.00 87.31 195 PRO A O 1
ATOM 1482 N N . LEU A 1 196 ? -2.028 0.952 -19.951 1.00 91.62 196 LEU A N 1
ATOM 1483 C CA . LEU A 1 196 ? -1.915 -0.462 -20.304 1.00 91.62 196 LEU A CA 1
ATOM 1484 C C . LEU A 1 196 ? -1.543 -1.260 -19.050 1.00 91.62 196 LEU A C 1
ATOM 1486 O O . LEU A 1 196 ? -0.390 -1.256 -18.608 1.00 91.62 196 LEU A O 1
ATOM 1490 N N . LYS A 1 197 ? -2.534 -1.931 -18.460 1.00 91.62 197 LYS A N 1
ATOM 1491 C CA . LYS A 1 197 ? -2.370 -2.722 -17.236 1.00 91.62 197 LYS A CA 1
ATOM 1492 C C . LYS A 1 197 ? -1.996 -4.166 -17.583 1.00 91.62 197 LYS A C 1
ATOM 1494 O O . LYS A 1 197 ? -2.858 -4.965 -17.927 1.00 91.62 197 LYS A O 1
ATOM 1499 N N . ILE A 1 198 ? -0.704 -4.485 -17.488 1.00 92.38 198 ILE A N 1
ATOM 1500 C CA . ILE A 1 198 ? -0.156 -5.828 -17.739 1.00 92.38 198 ILE A CA 1
ATOM 1501 C C . ILE A 1 198 ? 0.243 -6.451 -16.406 1.00 92.38 198 ILE A C 1
ATOM 1503 O O . ILE A 1 198 ? 1.173 -5.957 -15.767 1.00 92.38 198 ILE A O 1
ATOM 1507 N N . PHE A 1 199 ? -0.421 -7.530 -15.992 1.00 92.38 199 PHE A N 1
ATOM 1508 C CA . PHE A 1 199 ? -0.028 -8.263 -14.790 1.00 92.38 199 PHE A CA 1
ATOM 1509 C C . PHE A 1 199 ? 1.331 -8.944 -14.992 1.00 92.38 199 PHE A C 1
ATOM 1511 O O . PHE A 1 199 ? 1.531 -9.661 -15.973 1.00 92.38 199 PHE A O 1
ATOM 1518 N N . ARG A 1 200 ? 2.272 -8.701 -14.074 1.00 94.25 200 ARG A N 1
ATOM 1519 C CA . ARG A 1 200 ? 3.639 -9.222 -14.172 1.00 94.25 200 ARG A CA 1
ATOM 1520 C C . ARG A 1 200 ? 3.795 -10.514 -13.379 1.00 94.25 200 ARG A C 1
ATOM 1522 O O . ARG A 1 200 ? 3.432 -10.577 -12.208 1.00 94.25 200 ARG A O 1
ATOM 1529 N N . LEU A 1 201 ? 4.451 -11.518 -13.960 1.00 95.31 201 LEU A N 1
ATOM 1530 C CA . LEU A 1 201 ? 4.840 -12.745 -13.249 1.00 95.31 201 LEU A CA 1
ATOM 1531 C C . LEU A 1 201 ? 5.778 -12.438 -12.074 1.00 95.31 201 LEU A C 1
ATOM 1533 O O . LEU A 1 201 ? 5.757 -13.134 -11.058 1.00 95.31 201 LEU A O 1
ATOM 1537 N N . ALA A 1 202 ? 6.571 -11.369 -12.186 1.00 96.50 202 ALA A N 1
ATOM 1538 C CA . ALA A 1 202 ? 7.385 -10.862 -11.087 1.00 96.50 202 ALA A CA 1
ATOM 1539 C C . ALA A 1 202 ? 6.541 -10.473 -9.860 1.00 96.50 202 ALA A C 1
ATOM 1541 O O . ALA A 1 202 ? 6.975 -10.725 -8.740 1.00 96.50 202 ALA A O 1
ATOM 1542 N N . THR A 1 203 ? 5.322 -9.954 -10.044 1.00 96.62 203 THR A N 1
ATOM 1543 C CA . THR A 1 203 ? 4.402 -9.634 -8.941 1.00 96.62 203 THR A CA 1
ATOM 1544 C C . THR A 1 203 ? 3.998 -10.895 -8.182 1.00 96.62 203 THR A C 1
ATOM 1546 O O . THR A 1 203 ? 4.055 -10.926 -6.957 1.00 96.62 203 THR A O 1
ATOM 1549 N N . GLN A 1 204 ? 3.668 -11.979 -8.891 1.00 94.31 204 GLN A N 1
ATOM 1550 C CA . GLN A 1 204 ? 3.339 -13.255 -8.249 1.00 94.31 204 GLN A CA 1
ATOM 1551 C C . GLN A 1 204 ? 4.532 -13.821 -7.463 1.00 94.31 204 GLN A C 1
ATOM 1553 O O . GLN A 1 204 ? 4.379 -14.299 -6.339 1.00 94.31 204 GLN A O 1
ATOM 1558 N N . ARG A 1 205 ? 5.741 -13.744 -8.035 1.00 96.44 205 ARG A N 1
ATOM 1559 C CA . ARG A 1 205 ? 6.972 -14.153 -7.341 1.00 96.44 205 ARG A CA 1
ATOM 1560 C C . ARG A 1 205 ? 7.210 -13.307 -6.092 1.00 96.44 205 ARG A C 1
ATOM 1562 O O . ARG A 1 205 ? 7.536 -13.864 -5.053 1.00 96.44 205 ARG A O 1
ATOM 1569 N N . LEU A 1 206 ? 7.009 -11.995 -6.187 1.00 97.00 206 LEU A N 1
ATOM 1570 C CA . LEU A 1 206 ? 7.151 -11.054 -5.080 1.00 97.00 206 LEU A CA 1
ATOM 1571 C C . LEU A 1 206 ? 6.213 -11.386 -3.915 1.00 97.00 206 LEU A C 1
ATOM 1573 O O . LEU A 1 206 ? 6.688 -11.514 -2.790 1.00 97.00 206 LEU A O 1
ATOM 1577 N N . VAL A 1 207 ? 4.925 -11.620 -4.186 1.00 94.75 207 VAL A N 1
ATOM 1578 C CA . VAL A 1 207 ? 3.948 -12.047 -3.166 1.00 94.75 207 VAL A CA 1
ATOM 1579 C C . VAL A 1 207 ? 4.407 -13.334 -2.471 1.00 94.75 207 VAL A C 1
ATOM 1581 O O . VAL A 1 207 ? 4.447 -13.398 -1.244 1.00 94.75 207 VAL A O 1
ATOM 1584 N N . ASN A 1 208 ? 4.846 -14.336 -3.241 1.00 93.88 208 ASN A N 1
ATOM 1585 C CA . ASN A 1 208 ? 5.334 -15.599 -2.680 1.00 93.88 208 ASN A CA 1
ATOM 1586 C C . ASN A 1 208 ? 6.575 -15.418 -1.788 1.00 93.88 208 ASN A C 1
ATOM 1588 O O . ASN A 1 208 ? 6.700 -16.101 -0.771 1.00 93.88 208 ASN A O 1
ATOM 1592 N N . GLN A 1 209 ? 7.497 -14.519 -2.154 1.00 95.56 209 GLN A N 1
ATOM 1593 C CA . GLN A 1 209 ? 8.702 -14.262 -1.360 1.00 95.56 209 GLN A CA 1
ATOM 1594 C C . GLN A 1 209 ? 8.407 -13.463 -0.090 1.00 95.56 209 GLN A C 1
ATOM 1596 O O . GLN A 1 209 ? 9.005 -13.741 0.946 1.00 95.56 209 GLN A O 1
ATOM 1601 N N . LEU A 1 210 ? 7.441 -12.543 -0.115 1.00 93.31 210 LEU A N 1
ATOM 1602 C CA . LEU A 1 210 ? 7.014 -11.807 1.082 1.00 93.31 210 LEU A CA 1
ATOM 1603 C C . LEU A 1 210 ? 6.390 -12.706 2.155 1.00 93.31 210 LEU A C 1
ATOM 1605 O O . LEU A 1 210 ? 6.448 -12.382 3.339 1.00 93.31 210 LEU A O 1
ATOM 1609 N N . GLY A 1 211 ? 5.852 -13.865 1.767 1.00 87.56 211 GLY A N 1
ATOM 1610 C CA . GLY A 1 211 ? 5.415 -14.888 2.719 1.00 87.56 211 GLY A CA 1
ATOM 1611 C C . GLY A 1 211 ? 6.561 -15.550 3.500 1.00 87.56 211 GLY A C 1
ATOM 1612 O O . GLY A 1 211 ? 6.303 -16.214 4.499 1.00 87.56 211 GLY A O 1
ATOM 1613 N N . ARG A 1 212 ? 7.818 -15.393 3.062 1.00 90.12 212 ARG A N 1
ATOM 1614 C CA . ARG A 1 212 ? 8.999 -16.084 3.620 1.00 90.12 212 ARG A CA 1
ATOM 1615 C C . ARG A 1 212 ? 10.104 -15.139 4.085 1.00 90.12 212 ARG A C 1
ATOM 1617 O O . ARG A 1 212 ? 10.896 -15.504 4.949 1.00 90.12 212 ARG A O 1
ATOM 1624 N N . SER A 1 213 ? 10.175 -13.943 3.513 1.00 92.50 213 SER A N 1
ATOM 1625 C CA . SER A 1 213 ? 11.232 -12.965 3.753 1.00 92.50 213 SER A CA 1
ATOM 1626 C C . SER A 1 213 ? 10.629 -11.620 4.139 1.00 92.50 213 SER A C 1
ATOM 1628 O O . SER A 1 213 ? 9.667 -11.158 3.530 1.00 92.50 213 SER A O 1
ATOM 1630 N N . ARG A 1 214 ? 11.236 -10.959 5.131 1.00 94.44 214 ARG A N 1
ATOM 1631 C CA . ARG A 1 214 ? 10.855 -9.595 5.529 1.00 94.44 214 ARG A CA 1
ATOM 1632 C C . ARG A 1 214 ? 11.351 -8.528 4.558 1.00 94.44 214 ARG A C 1
ATOM 1634 O O . ARG A 1 214 ? 10.754 -7.461 4.516 1.00 94.44 214 ARG A O 1
ATOM 1641 N N . LEU A 1 215 ? 12.403 -8.808 3.789 1.00 96.31 215 LEU A N 1
ATOM 1642 C CA . LEU A 1 215 ? 12.949 -7.895 2.790 1.00 96.31 215 LEU A CA 1
ATOM 1643 C C . LEU A 1 215 ? 12.988 -8.561 1.420 1.00 96.31 215 LEU A C 1
ATOM 1645 O O . LEU A 1 215 ? 13.600 -9.620 1.255 1.00 96.31 215 LEU A O 1
ATOM 1649 N N . VAL A 1 216 ? 12.378 -7.909 0.434 1.00 97.31 216 VAL A N 1
ATOM 1650 C CA . VAL A 1 216 ? 12.477 -8.305 -0.969 1.00 97.31 216 VAL A CA 1
ATOM 1651 C C . VAL A 1 216 ? 12.971 -7.129 -1.808 1.00 97.31 216 VAL A C 1
ATOM 1653 O O . VAL A 1 216 ? 12.398 -6.042 -1.779 1.00 97.31 216 VAL A O 1
ATOM 1656 N N . LEU A 1 217 ? 14.039 -7.346 -2.571 1.00 95.69 217 LEU A N 1
ATOM 1657 C CA . LEU A 1 217 ? 14.576 -6.372 -3.517 1.00 95.69 217 LEU A CA 1
ATOM 1658 C C . LEU A 1 217 ? 14.036 -6.682 -4.912 1.00 95.69 217 LEU A C 1
ATOM 1660 O O . LEU A 1 217 ? 14.218 -7.786 -5.425 1.00 95.69 217 LEU A O 1
ATOM 1664 N N . VAL A 1 218 ? 13.381 -5.711 -5.539 1.00 95.75 218 VAL A N 1
ATOM 1665 C CA . VAL A 1 218 ? 12.887 -5.824 -6.914 1.00 95.75 218 VAL A CA 1
ATOM 1666 C C . VAL A 1 218 ? 13.934 -5.240 -7.851 1.00 95.75 218 VAL A C 1
ATOM 1668 O O . VAL A 1 218 ? 14.140 -4.027 -7.877 1.00 95.75 218 VAL A O 1
ATOM 1671 N N . SER A 1 219 ? 14.577 -6.122 -8.613 1.00 90.56 219 SER A N 1
ATOM 1672 C CA . SER A 1 219 ? 15.675 -5.818 -9.531 1.00 90.56 219 SER A CA 1
ATOM 1673 C C . SER A 1 219 ? 15.234 -5.796 -10.977 1.00 90.56 219 SER A C 1
ATOM 1675 O O . SER A 1 219 ? 14.235 -6.403 -11.351 1.00 90.56 219 SER A O 1
ATOM 1677 N N . GLY A 1 220 ? 16.055 -5.197 -11.824 1.00 84.38 220 GLY A N 1
ATOM 1678 C CA . GLY A 1 220 ? 15.982 -5.387 -13.262 1.00 84.38 220 GLY A CA 1
ATOM 1679 C C . GLY A 1 220 ? 16.603 -4.223 -14.017 1.00 84.38 220 GLY A C 1
ATOM 1680 O O . GLY A 1 220 ? 16.921 -3.189 -13.410 1.00 84.38 220 GLY A O 1
ATOM 1681 N N . PRO A 1 221 ? 16.725 -4.344 -15.345 1.00 73.75 221 PRO A N 1
ATOM 1682 C CA . PRO A 1 221 ? 17.168 -3.248 -16.190 1.00 73.75 221 PRO A CA 1
ATOM 1683 C C . PRO A 1 221 ? 16.270 -2.003 -16.051 1.00 73.75 221 PRO A C 1
ATOM 1685 O O . PRO A 1 221 ? 15.140 -2.079 -15.543 1.00 73.75 221 PRO A O 1
ATOM 1688 N N . PRO A 1 222 ? 16.727 -0.825 -16.500 1.00 72.06 222 PRO A N 1
ATOM 1689 C CA . PRO A 1 222 ? 15.859 0.338 -16.633 1.00 72.06 222 PRO A CA 1
ATOM 1690 C C . PRO A 1 222 ? 14.620 0.019 -17.488 1.00 72.06 222 PRO A C 1
ATOM 1692 O O . PRO A 1 222 ? 14.680 -0.783 -18.416 1.00 72.06 222 PRO A O 1
ATOM 1695 N N . LEU A 1 223 ? 13.485 0.652 -17.171 1.00 73.19 223 LEU A N 1
ATOM 1696 C CA . LEU A 1 223 ? 12.247 0.640 -17.977 1.00 73.19 223 LEU A CA 1
ATOM 1697 C C . LEU A 1 223 ? 11.530 -0.691 -18.197 1.00 73.19 223 LEU A C 1
ATOM 1699 O O . LEU A 1 223 ? 10.465 -0.723 -18.812 1.00 73.19 223 LEU A O 1
ATOM 1703 N N . VAL A 1 224 ? 11.976 -1.768 -17.564 1.00 82.19 224 VAL A N 1
ATOM 1704 C CA . VAL A 1 224 ? 11.177 -3.001 -17.432 1.00 82.19 224 VAL A CA 1
ATOM 1705 C C . VAL A 1 224 ? 9.948 -2.819 -16.525 1.00 82.19 224 VAL A C 1
ATOM 1707 O O . VAL A 1 224 ? 9.263 -3.784 -16.201 1.00 82.19 224 VAL A O 1
ATOM 1710 N N . ARG A 1 225 ? 9.646 -1.576 -16.117 1.00 86.12 225 ARG A N 1
ATOM 1711 C CA . ARG A 1 225 ? 8.491 -1.154 -15.310 1.00 86.12 225 ARG A CA 1
ATOM 1712 C C . ARG A 1 225 ? 8.424 -1.802 -13.928 1.00 86.12 225 ARG A C 1
ATOM 1714 O O . ARG A 1 225 ? 7.359 -2.208 -13.477 1.00 86.12 225 ARG A O 1
ATOM 1721 N N . LYS A 1 226 ? 9.554 -1.838 -13.221 1.00 90.50 226 LYS A N 1
ATOM 1722 C CA . LYS A 1 226 ? 9.633 -2.326 -11.833 1.00 90.50 226 LYS A CA 1
ATOM 1723 C C . LYS A 1 226 ? 8.651 -1.608 -10.893 1.00 90.50 226 LYS A C 1
ATOM 1725 O O . LYS A 1 226 ? 7.994 -2.257 -10.095 1.00 90.50 226 LYS A O 1
ATOM 1730 N N . THR A 1 227 ? 8.465 -0.297 -11.057 1.00 91.81 227 THR A N 1
ATOM 1731 C CA . THR A 1 227 ? 7.477 0.505 -10.307 1.00 91.81 227 THR A CA 1
ATOM 1732 C C . THR A 1 227 ? 6.043 -0.036 -10.448 1.00 91.81 227 THR A C 1
ATOM 1734 O O . THR A 1 227 ? 5.302 -0.070 -9.471 1.00 91.81 227 THR A O 1
ATOM 1737 N N . ASN A 1 228 ? 5.655 -0.570 -11.617 1.00 92.50 228 ASN A N 1
ATOM 1738 C CA . ASN A 1 228 ? 4.353 -1.233 -11.784 1.00 92.50 228 ASN A CA 1
ATOM 1739 C C . ASN A 1 228 ? 4.239 -2.540 -10.985 1.00 92.50 228 ASN A C 1
ATOM 1741 O O . ASN A 1 228 ? 3.135 -2.916 -10.613 1.00 92.50 228 ASN A O 1
ATOM 1745 N N . VAL A 1 229 ? 5.341 -3.253 -10.733 1.00 96.06 229 VAL A N 1
ATOM 1746 C CA . VAL A 1 229 ? 5.319 -4.470 -9.901 1.00 96.06 229 VAL A CA 1
ATOM 1747 C C . VAL A 1 229 ? 4.979 -4.111 -8.452 1.00 96.06 229 VAL A C 1
ATOM 1749 O O . VAL A 1 229 ? 4.170 -4.797 -7.833 1.00 96.06 229 VAL A O 1
ATOM 1752 N N . LEU A 1 230 ? 5.530 -3.004 -7.939 1.00 97.00 230 LEU A N 1
ATOM 1753 C CA . LEU A 1 230 ? 5.197 -2.469 -6.612 1.00 97.00 230 LEU A CA 1
ATOM 1754 C C . LEU A 1 230 ? 3.726 -2.028 -6.543 1.00 97.00 230 LEU A C 1
ATOM 1756 O O . LEU A 1 230 ? 3.024 -2.416 -5.618 1.00 97.00 230 LEU A O 1
ATOM 1760 N N . GLU A 1 231 ? 3.227 -1.292 -7.543 1.00 95.75 231 GLU A N 1
ATOM 1761 C CA . GLU A 1 231 ? 1.801 -0.919 -7.625 1.00 95.75 231 GLU A CA 1
ATOM 1762 C C . GLU A 1 231 ? 0.887 -2.151 -7.610 1.00 95.75 231 GLU A C 1
ATOM 1764 O O . GLU A 1 231 ? -0.085 -2.203 -6.857 1.00 95.75 231 GLU A O 1
ATOM 1769 N N . GLN A 1 232 ? 1.200 -3.162 -8.424 1.00 95.75 232 GLN A N 1
ATOM 1770 C CA . GLN A 1 232 ? 0.400 -4.384 -8.493 1.00 95.75 232 GLN A CA 1
ATOM 1771 C C . GLN A 1 232 ? 0.408 -5.155 -7.180 1.00 95.75 232 GLN A C 1
ATOM 1773 O O . GLN A 1 232 ? -0.638 -5.667 -6.796 1.00 95.75 232 GLN A O 1
ATOM 1778 N N . LEU A 1 233 ? 1.550 -5.222 -6.488 1.00 97.00 233 LEU A N 1
ATOM 1779 C CA . LEU A 1 233 ? 1.627 -5.831 -5.163 1.00 97.00 233 LEU A CA 1
ATOM 1780 C C . LEU A 1 233 ? 0.624 -5.174 -4.210 1.00 97.00 233 LEU A C 1
ATOM 1782 O O . LEU A 1 233 ? -0.178 -5.871 -3.595 1.00 97.00 233 LEU A O 1
ATOM 1786 N N . ILE A 1 234 ? 0.646 -3.842 -4.118 1.00 96.62 234 ILE A N 1
ATOM 1787 C CA . ILE A 1 234 ? -0.224 -3.099 -3.200 1.00 96.62 234 ILE A CA 1
ATOM 1788 C C . ILE A 1 234 ? -1.698 -3.264 -3.581 1.00 96.62 234 ILE A C 1
ATOM 1790 O O . ILE A 1 234 ? -2.527 -3.514 -2.714 1.00 96.62 234 ILE A O 1
A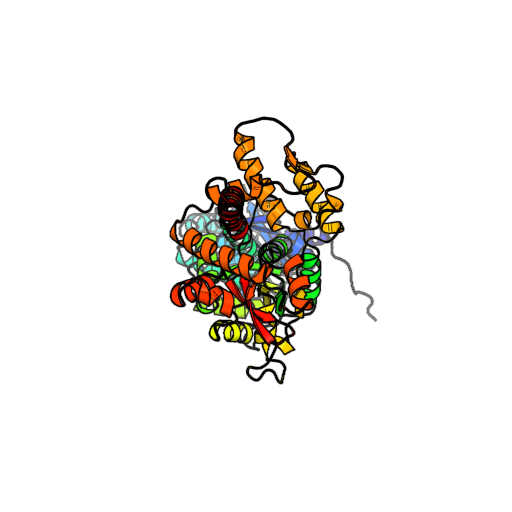TOM 1794 N N . ARG A 1 235 ? -2.037 -3.216 -4.876 1.00 93.31 235 ARG A N 1
ATOM 1795 C CA . ARG A 1 235 ? -3.418 -3.430 -5.348 1.00 93.31 235 ARG A CA 1
ATOM 1796 C C . ARG A 1 235 ? -3.953 -4.842 -5.109 1.00 93.31 235 ARG A C 1
ATOM 1798 O O . ARG A 1 235 ? -5.162 -5.003 -5.001 1.00 93.31 235 ARG A O 1
ATOM 1805 N N . LEU A 1 236 ? -3.082 -5.848 -5.101 1.00 92.69 236 LEU A N 1
ATOM 1806 C CA . LEU A 1 236 ? -3.452 -7.252 -4.888 1.00 92.69 236 LEU A CA 1
ATOM 1807 C C . LEU A 1 236 ? -3.361 -7.678 -3.424 1.00 92.69 236 LEU A C 1
ATOM 1809 O O . LEU A 1 236 ? -3.634 -8.834 -3.112 1.00 92.69 236 LEU A O 1
ATOM 1813 N N . THR A 1 237 ? -2.943 -6.772 -2.543 1.00 93.69 237 THR A N 1
ATOM 1814 C CA . THR A 1 237 ? -2.859 -7.049 -1.116 1.00 93.69 237 THR A CA 1
ATOM 1815 C C . THR A 1 237 ? -4.269 -7.107 -0.543 1.00 93.69 237 THR A C 1
ATOM 1817 O O . THR A 1 237 ? -5.018 -6.134 -0.619 1.00 93.69 237 THR A O 1
ATOM 1820 N N . ASP A 1 238 ? -4.625 -8.255 0.030 1.00 91.12 238 ASP A N 1
ATOM 1821 C CA . ASP A 1 238 ? -5.853 -8.399 0.797 1.00 91.12 238 ASP A CA 1
ATOM 1822 C C . ASP A 1 238 ? -5.691 -7.666 2.136 1.00 91.12 238 ASP A C 1
ATOM 1824 O O . ASP A 1 238 ? -4.807 -7.992 2.933 1.00 91.12 238 ASP A O 1
ATOM 1828 N N . THR A 1 239 ? -6.560 -6.683 2.387 1.00 90.81 239 THR A N 1
ATOM 1829 C CA . THR A 1 239 ? -6.574 -5.883 3.623 1.00 90.81 239 THR A CA 1
ATOM 1830 C C . THR A 1 239 ? -6.764 -6.721 4.887 1.00 90.81 239 THR A C 1
ATOM 1832 O O . THR A 1 239 ? -6.445 -6.275 5.983 1.00 90.81 239 THR A O 1
ATOM 1835 N N . LEU A 1 240 ? -7.261 -7.949 4.758 1.00 86.50 240 LEU A N 1
ATOM 1836 C CA . LEU A 1 240 ? -7.438 -8.864 5.881 1.00 86.50 240 LEU A CA 1
ATOM 1837 C C . LEU A 1 240 ? -6.124 -9.506 6.328 1.00 86.50 240 LEU A C 1
ATOM 1839 O O . LEU A 1 240 ? -5.988 -9.846 7.506 1.00 86.50 240 LEU A O 1
ATOM 1843 N N . ASP A 1 241 ? -5.173 -9.636 5.403 1.00 89.94 241 ASP A N 1
ATOM 1844 C CA . ASP A 1 241 ? -3.877 -10.280 5.613 1.00 89.94 241 ASP A CA 1
ATOM 1845 C C . ASP A 1 241 ? -2.748 -9.255 5.781 1.00 89.94 241 ASP A C 1
ATOM 1847 O O . ASP A 1 241 ? -1.761 -9.512 6.482 1.00 89.94 241 ASP A O 1
ATOM 1851 N N . ALA A 1 242 ? -2.861 -8.088 5.139 1.00 94.62 242 ALA A N 1
ATOM 1852 C CA . ALA A 1 242 ? -1.864 -7.033 5.231 1.00 94.62 242 ALA A CA 1
ATOM 1853 C C . ALA A 1 242 ? -2.395 -5.638 4.864 1.00 94.62 242 ALA A C 1
ATOM 1855 O O . ALA A 1 242 ? -3.305 -5.486 4.059 1.00 94.62 242 ALA A O 1
ATOM 1856 N N . GLY A 1 243 ? -1.755 -4.594 5.393 1.00 96.19 243 GLY A N 1
ATOM 1857 C CA . GLY A 1 243 ? -1.888 -3.227 4.885 1.00 96.19 243 GLY A CA 1
ATOM 1858 C C . GLY A 1 243 ? -0.704 -2.882 3.986 1.00 96.19 243 GLY A C 1
ATOM 1859 O O . GLY A 1 243 ? 0.444 -3.076 4.381 1.00 96.19 243 GLY A O 1
ATOM 1860 N N . GLY A 1 244 ? -0.961 -2.380 2.779 1.00 96.81 244 GLY A N 1
ATOM 1861 C CA . GLY A 1 244 ? 0.085 -1.998 1.828 1.00 96.81 244 GLY A CA 1
ATOM 1862 C C . GLY A 1 244 ? 0.250 -0.483 1.699 1.00 96.81 244 GLY A C 1
ATOM 1863 O O . GLY A 1 244 ? -0.674 0.179 1.231 1.00 96.81 244 GLY A O 1
ATOM 1864 N N . LEU A 1 245 ? 1.431 0.050 2.037 1.00 96.75 245 LEU A N 1
ATOM 1865 C CA . LEU A 1 245 ? 1.838 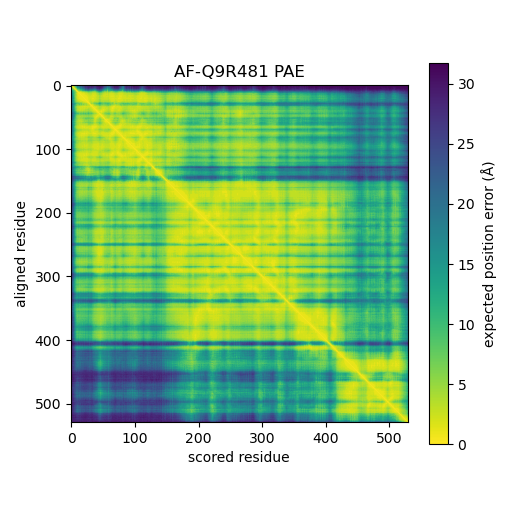1.439 1.780 1.00 96.75 245 LEU A CA 1
ATOM 1866 C C . LEU A 1 245 ? 2.753 1.534 0.555 1.00 96.75 245 LEU A C 1
ATOM 1868 O O . LEU A 1 245 ? 3.836 0.950 0.545 1.00 96.75 245 LEU A O 1
ATOM 1872 N N . PHE A 1 246 ? 2.340 2.301 -0.455 1.00 97.00 246 PHE A N 1
ATOM 1873 C CA . PHE A 1 246 ? 3.203 2.698 -1.569 1.00 97.00 246 PHE A CA 1
ATOM 1874 C C . PHE A 1 246 ? 3.879 4.038 -1.261 1.00 97.00 246 PHE A C 1
ATOM 1876 O O . PHE A 1 246 ? 3.198 5.036 -1.031 1.00 97.00 246 PHE A O 1
ATOM 1883 N N . LEU A 1 247 ? 5.211 4.069 -1.291 1.00 95.38 247 LEU A N 1
ATOM 1884 C CA . LEU A 1 247 ? 6.013 5.250 -0.982 1.00 95.38 247 LEU A CA 1
ATOM 1885 C C . LEU A 1 247 ? 6.941 5.565 -2.156 1.00 95.38 247 LEU A C 1
ATOM 1887 O O . LEU A 1 247 ? 7.793 4.755 -2.501 1.00 95.38 247 LEU A O 1
ATOM 1891 N N . GLU A 1 248 ? 6.803 6.747 -2.751 1.00 90.44 248 GLU A N 1
ATOM 1892 C CA . GLU A 1 248 ? 7.762 7.278 -3.727 1.00 90.44 248 GLU A CA 1
ATOM 1893 C C . GLU A 1 248 ? 8.629 8.339 -3.037 1.00 90.44 248 GLU A C 1
ATOM 1895 O O . GLU A 1 248 ? 8.211 9.493 -2.921 1.00 90.44 248 GLU A O 1
ATOM 1900 N N . CYS A 1 249 ? 9.794 7.944 -2.513 1.00 87.75 249 CYS A N 1
ATOM 1901 C CA . CYS A 1 249 ? 10.657 8.827 -1.719 1.00 87.75 249 CYS A CA 1
ATOM 1902 C C . CYS A 1 249 ? 12.066 8.254 -1.479 1.00 87.75 249 CYS A C 1
ATOM 1904 O O . CYS A 1 249 ? 12.252 7.037 -1.515 1.00 87.75 249 CYS A O 1
ATOM 1906 N N . GLY A 1 250 ? 13.026 9.133 -1.166 1.00 84.31 250 GLY A N 1
ATOM 1907 C CA . GLY A 1 250 ? 14.337 8.742 -0.626 1.00 84.31 250 GLY A CA 1
ATOM 1908 C C . GLY A 1 250 ? 14.264 8.391 0.866 1.00 84.31 250 GLY A C 1
ATOM 1909 O O . GLY A 1 250 ? 13.248 8.637 1.528 1.00 84.31 250 GLY A O 1
ATOM 1910 N N . ALA A 1 251 ? 15.334 7.841 1.447 1.00 79.38 251 ALA A N 1
ATOM 1911 C CA . ALA A 1 251 ? 15.244 7.310 2.808 1.00 79.38 251 ALA A CA 1
ATOM 1912 C C . ALA A 1 251 ? 15.005 8.345 3.899 1.00 79.38 251 ALA A C 1
ATOM 1914 O O . ALA A 1 251 ? 14.270 8.063 4.849 1.00 79.38 251 ALA A O 1
ATOM 1915 N N . SER A 1 252 ? 15.585 9.539 3.767 1.00 80.62 252 SER A N 1
ATOM 1916 C CA . SER A 1 252 ? 15.397 10.625 4.738 1.00 80.62 252 SER A CA 1
ATOM 1917 C C . SER A 1 252 ? 13.936 11.078 4.854 1.00 80.62 252 SER A C 1
ATOM 1919 O O . SER A 1 252 ? 13.563 11.743 5.819 1.00 80.62 252 SER A O 1
ATOM 1921 N N . GLU A 1 253 ? 13.086 10.684 3.905 1.00 88.12 253 GLU A N 1
ATOM 1922 C CA . GLU A 1 253 ? 11.715 11.153 3.797 1.00 88.12 253 GLU A CA 1
ATOM 1923 C C . GLU A 1 253 ? 10.674 10.080 4.129 1.00 88.12 253 GLU A C 1
ATOM 1925 O O . GLU A 1 253 ? 9.513 10.440 4.250 1.00 88.12 253 GLU A O 1
ATOM 1930 N N . ILE A 1 254 ? 11.039 8.804 4.320 1.00 94.12 254 ILE A N 1
ATOM 1931 C CA . ILE A 1 254 ? 10.070 7.694 4.466 1.00 94.12 254 ILE A CA 1
ATOM 1932 C C . ILE A 1 254 ? 9.020 7.976 5.542 1.00 94.12 254 ILE A C 1
ATOM 1934 O O . ILE A 1 254 ? 7.825 7.943 5.260 1.00 94.12 254 ILE A O 1
ATOM 1938 N N . PHE A 1 255 ? 9.437 8.274 6.776 1.00 95.94 255 PHE A N 1
ATOM 1939 C CA . PHE A 1 255 ? 8.479 8.486 7.867 1.00 95.94 255 PHE A CA 1
ATOM 1940 C C . PHE A 1 255 ? 7.713 9.799 7.732 1.00 95.94 255 PHE A C 1
ATOM 1942 O O . PHE A 1 255 ? 6.553 9.857 8.124 1.00 95.94 255 PHE A O 1
ATOM 1949 N N . ARG A 1 256 ? 8.324 10.820 7.120 1.00 95.31 256 ARG A N 1
ATOM 1950 C CA . ARG A 1 256 ? 7.615 12.048 6.752 1.00 95.31 256 ARG A CA 1
ATOM 1951 C C . ARG A 1 256 ? 6.550 11.761 5.700 1.00 95.31 256 ARG A C 1
ATOM 1953 O O . ARG A 1 256 ? 5.419 12.163 5.881 1.00 95.31 256 ARG A O 1
ATOM 1960 N N . LYS A 1 257 ? 6.862 10.971 4.673 1.00 94.69 257 LYS A N 1
ATOM 1961 C CA . LYS A 1 257 ? 5.911 10.600 3.626 1.00 94.69 257 LYS A CA 1
ATOM 1962 C C . LYS A 1 257 ? 4.769 9.749 4.173 1.00 94.69 257 LYS A C 1
ATOM 1964 O O . LYS A 1 257 ? 3.637 9.936 3.751 1.00 94.69 257 LYS A O 1
ATOM 1969 N N . ILE A 1 258 ? 5.041 8.846 5.120 1.00 96.06 258 ILE A N 1
ATOM 1970 C CA . ILE A 1 258 ? 3.991 8.110 5.840 1.00 96.06 258 ILE A CA 1
ATOM 1971 C C . ILE A 1 258 ? 3.106 9.087 6.626 1.00 96.06 258 ILE A C 1
ATOM 1973 O O . ILE A 1 258 ? 1.888 9.007 6.513 1.00 96.06 258 ILE A O 1
ATOM 1977 N N . ALA A 1 259 ? 3.704 10.006 7.388 1.00 95.44 259 ALA A N 1
ATOM 1978 C CA . ALA A 1 259 ? 2.974 11.009 8.160 1.00 95.44 259 ALA A CA 1
ATOM 1979 C C . ALA A 1 259 ? 2.091 11.898 7.266 1.00 95.44 259 ALA A C 1
ATOM 1981 O O . ALA A 1 259 ? 0.897 12.016 7.531 1.00 95.44 259 ALA A O 1
ATOM 1982 N N . ASP A 1 260 ? 2.645 12.429 6.173 1.00 94.38 260 ASP A N 1
ATOM 1983 C CA . ASP A 1 260 ? 1.930 13.254 5.195 1.00 94.38 260 ASP A CA 1
ATOM 1984 C C . ASP A 1 260 ? 0.762 12.469 4.575 1.00 94.38 260 ASP A C 1
ATOM 1986 O O . ASP A 1 260 ? -0.375 12.926 4.590 1.00 94.38 260 ASP A O 1
ATOM 1990 N N . LEU A 1 261 ? 1.007 11.236 4.107 1.00 92.94 261 LEU A N 1
ATOM 1991 C CA . LEU A 1 261 ? -0.029 10.402 3.486 1.00 92.94 261 LEU A CA 1
ATOM 1992 C C . LEU A 1 261 ? -1.187 10.088 4.438 1.00 92.94 261 LEU A C 1
ATOM 1994 O O . LEU A 1 261 ? -2.347 10.093 4.017 1.00 92.94 261 LEU A O 1
ATOM 1998 N N . LEU A 1 262 ? -0.886 9.779 5.701 1.00 92.81 262 LEU A N 1
ATOM 1999 C CA . LEU A 1 262 ? -1.908 9.487 6.704 1.00 92.81 262 LEU A CA 1
ATOM 2000 C C . LEU A 1 262 ? -2.654 10.758 7.120 1.00 92.81 262 LEU A C 1
ATOM 2002 O O . LEU A 1 262 ? -3.878 10.710 7.223 1.00 92.81 262 LEU A O 1
ATOM 2006 N N . SER A 1 263 ? -1.954 11.883 7.277 1.00 93.00 263 SER A N 1
ATOM 2007 C CA . SER A 1 263 ? -2.566 13.173 7.612 1.00 93.00 263 SER A CA 1
ATOM 2008 C C . SER A 1 263 ? -3.516 13.634 6.509 1.00 93.00 263 SER A C 1
ATOM 2010 O O . SER A 1 263 ? -4.691 13.874 6.774 1.00 93.00 263 SER A O 1
ATOM 2012 N N . ASP A 1 264 ? -3.054 13.639 5.257 1.00 90.69 264 ASP A N 1
ATOM 2013 C CA . ASP A 1 264 ? -3.839 14.086 4.102 1.00 90.69 264 ASP A CA 1
ATOM 2014 C C . ASP A 1 264 ? -5.058 13.193 3.841 1.00 90.69 264 ASP A C 1
ATOM 2016 O O . ASP A 1 264 ? -6.094 13.657 3.368 1.00 90.69 264 ASP A O 1
ATOM 2020 N N . THR A 1 265 ? -4.957 11.892 4.128 1.00 88.88 265 THR A N 1
ATOM 2021 C CA . THR A 1 265 ? -6.045 10.945 3.843 1.00 88.88 265 THR A CA 1
ATOM 2022 C C . THR A 1 265 ? -7.059 10.872 4.985 1.00 88.88 265 THR A C 1
ATOM 2024 O O . THR A 1 265 ? -8.268 10.792 4.742 1.00 88.88 265 THR A O 1
ATOM 2027 N N . LEU A 1 266 ? -6.575 10.863 6.229 1.00 88.94 266 L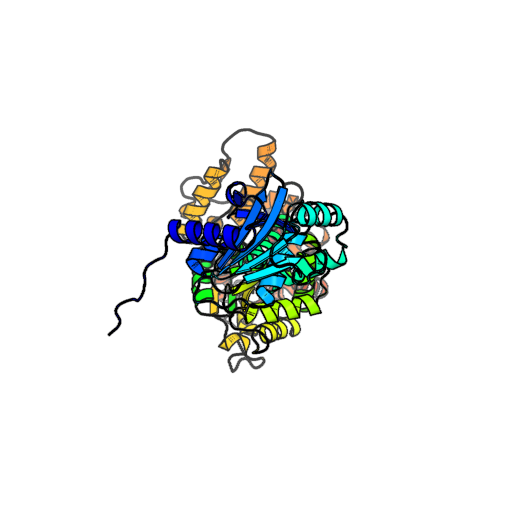EU A N 1
ATOM 2028 C CA . LEU A 1 266 ? -7.372 10.540 7.414 1.00 88.94 266 LEU A CA 1
ATOM 2029 C C . LEU A 1 266 ? -7.730 11.764 8.256 1.00 88.94 266 LEU A C 1
ATOM 2031 O O . LEU A 1 266 ? -8.518 11.610 9.188 1.00 88.94 266 LEU A O 1
ATOM 2035 N N . ASP A 1 267 ? -7.201 12.947 7.919 1.00 85.38 267 ASP A N 1
ATOM 2036 C CA . ASP A 1 267 ? -7.295 14.161 8.745 1.00 85.38 267 ASP A CA 1
ATOM 2037 C C . ASP A 1 267 ? -6.759 13.905 10.167 1.00 85.38 267 ASP A C 1
ATOM 2039 O O . ASP A 1 267 ? -7.296 14.391 11.156 1.00 85.38 267 ASP A O 1
ATOM 2043 N N . TRP A 1 268 ? -5.737 13.044 10.256 1.00 87.88 268 TRP A N 1
ATOM 2044 C CA . TRP A 1 268 ? -5.088 12.622 11.494 1.00 87.88 268 TRP A CA 1
ATOM 2045 C C . TRP A 1 268 ? -3.744 13.328 11.619 1.00 87.88 268 TRP A C 1
ATOM 2047 O O . TRP A 1 268 ? -2.823 13.032 10.860 1.00 87.88 268 TRP A O 1
ATOM 2057 N N . HIS A 1 269 ? -3.615 14.249 12.571 1.00 86.38 269 HIS A N 1
ATOM 2058 C CA . HIS A 1 269 ? -2.399 15.048 12.731 1.00 86.38 269 HIS A CA 1
ATOM 2059 C C . HIS A 1 269 ? -1.236 14.203 13.274 1.00 86.38 269 HIS A C 1
ATOM 2061 O O . HIS A 1 269 ? -1.100 14.007 14.483 1.00 86.38 269 HIS A O 1
ATOM 2067 N N . VAL A 1 270 ? -0.377 13.714 12.376 1.00 89.19 270 VAL A N 1
ATOM 2068 C CA . VAL A 1 270 ? 0.764 12.852 12.712 1.00 89.19 270 VAL A CA 1
ATOM 2069 C C . VAL A 1 270 ? 2.058 13.484 12.232 1.00 89.19 270 VAL A C 1
ATOM 2071 O O . VAL A 1 270 ? 2.167 13.903 11.085 1.00 89.19 270 VAL A O 1
ATOM 2074 N N . ASP A 1 271 ? 3.067 13.512 13.099 1.00 93.88 271 ASP A N 1
ATOM 2075 C CA . ASP A 1 271 ? 4.429 13.893 12.726 1.00 93.88 271 ASP A CA 1
ATOM 2076 C C . ASP A 1 271 ? 5.288 12.658 12.347 1.00 93.88 271 ASP A C 1
ATOM 2078 O O . ASP A 1 271 ? 4.897 11.508 12.587 1.00 93.88 271 ASP A O 1
ATOM 2082 N N . PRO A 1 272 ? 6.481 12.842 11.749 1.00 95.69 272 PRO A N 1
ATOM 2083 C CA . PRO A 1 272 ? 7.322 11.717 11.334 1.00 95.69 272 PRO A CA 1
ATOM 2084 C C . PRO A 1 272 ? 7.748 10.776 12.478 1.00 95.69 272 PRO A C 1
ATOM 2086 O O . PRO A 1 272 ? 7.961 9.581 12.249 1.00 95.69 272 PRO A O 1
ATOM 2089 N N . GLU A 1 273 ? 7.898 11.274 13.707 1.00 95.06 273 GLU A N 1
ATOM 2090 C CA . GLU A 1 273 ? 8.285 10.445 14.851 1.00 95.06 273 GLU A CA 1
ATOM 2091 C C . GLU A 1 273 ? 7.108 9.584 15.322 1.00 95.06 273 GLU A C 1
ATOM 2093 O O . GLU A 1 273 ? 7.267 8.376 15.539 1.00 95.06 273 GLU A O 1
ATOM 2098 N N . ALA A 1 274 ? 5.916 10.173 15.391 1.00 93.12 274 ALA A N 1
ATOM 2099 C CA . ALA A 1 274 ? 4.668 9.479 15.663 1.00 93.12 274 ALA A CA 1
ATOM 2100 C C . ALA A 1 274 ? 4.389 8.397 14.607 1.00 93.12 274 ALA A C 1
ATOM 2102 O O . ALA A 1 274 ? 4.112 7.254 14.973 1.00 93.12 274 ALA A O 1
ATOM 2103 N N . ALA A 1 275 ? 4.588 8.686 13.316 1.00 95.88 275 ALA A N 1
ATOM 2104 C CA . ALA A 1 275 ? 4.471 7.691 12.247 1.00 95.88 275 ALA A CA 1
ATOM 2105 C C . ALA A 1 275 ? 5.454 6.521 12.433 1.00 95.88 275 ALA A C 1
ATOM 2107 O O . ALA A 1 275 ? 5.080 5.352 12.303 1.00 95.88 275 ALA A O 1
ATOM 2108 N N . ARG A 1 276 ? 6.712 6.802 12.799 1.00 96.38 276 ARG A N 1
ATOM 2109 C CA . ARG A 1 276 ? 7.709 5.756 13.087 1.00 96.38 276 ARG A CA 1
ATOM 2110 C C . ARG A 1 276 ? 7.314 4.895 14.285 1.00 96.38 276 ARG A C 1
ATOM 2112 O O . ARG A 1 276 ? 7.507 3.677 14.253 1.00 96.38 276 ARG A O 1
ATOM 2119 N N . ASN A 1 277 ? 6.794 5.513 15.342 1.00 95.38 277 ASN A N 1
ATOM 2120 C CA . ASN A 1 277 ? 6.325 4.814 16.535 1.00 95.38 277 ASN A CA 1
ATOM 2121 C C . ASN A 1 277 ? 5.097 3.948 16.226 1.00 95.38 277 ASN A C 1
ATOM 2123 O O . ASN A 1 277 ? 5.065 2.792 16.648 1.00 95.38 277 ASN A O 1
ATOM 2127 N N . TRP A 1 278 ? 4.167 4.452 15.416 1.00 95.62 278 TRP A N 1
ATOM 2128 C CA . TRP A 1 278 ? 3.016 3.700 14.925 1.00 95.62 278 TRP A CA 1
ATOM 2129 C C . TRP A 1 278 ? 3.447 2.469 14.117 1.00 95.62 278 TRP A C 1
ATOM 2131 O O . TRP A 1 278 ? 3.085 1.354 14.491 1.00 95.62 278 TRP A O 1
ATOM 2141 N N . VAL A 1 279 ? 4.318 2.622 13.105 1.00 97.00 279 VAL A N 1
ATOM 2142 C CA . VAL A 1 279 ? 4.868 1.483 12.336 1.00 97.00 279 VAL A CA 1
ATOM 2143 C C . VAL A 1 279 ? 5.520 0.460 13.269 1.00 97.00 279 VAL A C 1
ATOM 2145 O O . VAL A 1 279 ? 5.335 -0.749 13.114 1.00 97.00 279 VAL A O 1
ATOM 2148 N N . ARG A 1 280 ? 6.272 0.927 14.275 1.00 96.69 280 ARG A N 1
ATOM 2149 C CA . ARG A 1 280 ? 6.895 0.050 15.272 1.00 96.69 280 ARG A CA 1
ATOM 2150 C C . ARG A 1 280 ? 5.856 -0.739 16.064 1.00 96.69 280 ARG A C 1
ATOM 2152 O O . ARG A 1 280 ? 6.046 -1.941 16.238 1.00 96.69 280 ARG A O 1
ATOM 2159 N N . GLN A 1 281 ? 4.796 -0.087 16.528 1.00 94.44 281 GLN A N 1
ATOM 2160 C CA . GLN A 1 281 ? 3.715 -0.715 17.280 1.00 94.44 281 GLN A CA 1
ATOM 2161 C C . GLN A 1 281 ? 3.020 -1.794 16.445 1.00 94.44 281 GLN A C 1
ATOM 2163 O O . GLN A 1 281 ? 3.046 -2.959 16.838 1.00 94.44 281 GLN A O 1
ATOM 2168 N N . ILE A 1 282 ? 2.497 -1.449 15.264 1.00 95.25 282 ILE A N 1
ATOM 2169 C CA . ILE A 1 282 ? 1.741 -2.401 14.432 1.00 95.25 282 ILE A CA 1
ATOM 2170 C C . ILE A 1 282 ? 2.615 -3.522 13.859 1.00 95.25 282 ILE A C 1
ATOM 2172 O O . ILE A 1 282 ? 2.137 -4.613 13.586 1.00 95.25 282 ILE A O 1
ATOM 2176 N N . SER A 1 283 ? 3.927 -3.309 13.723 1.00 95.56 283 SER A N 1
ATOM 2177 C CA . SER A 1 283 ? 4.837 -4.378 13.288 1.00 95.56 283 SER A CA 1
ATOM 2178 C C . SER A 1 283 ? 5.005 -5.509 14.311 1.00 95.56 283 SER A C 1
ATOM 2180 O O . SER A 1 283 ? 5.548 -6.561 13.966 1.00 95.56 283 SER A O 1
ATOM 2182 N N . ARG A 1 284 ? 4.619 -5.280 15.573 1.00 94.50 284 ARG A N 1
ATOM 2183 C CA . ARG A 1 284 ? 4.800 -6.211 16.698 1.00 94.50 284 ARG A CA 1
ATOM 2184 C C . ARG A 1 284 ? 3.505 -6.874 17.151 1.00 94.50 284 ARG A C 1
ATOM 2186 O O . ARG A 1 284 ? 3.579 -7.771 17.983 1.00 94.50 284 ARG A O 1
ATOM 2193 N N . THR A 1 285 ? 2.355 -6.414 16.671 1.00 87.12 285 THR A N 1
ATOM 2194 C CA . THR A 1 285 ? 1.070 -7.010 17.023 1.00 87.12 285 THR A CA 1
ATOM 2195 C C . THR A 1 285 ? 0.875 -8.328 16.280 1.00 87.12 285 THR A C 1
ATOM 2197 O O . THR A 1 285 ? 1.316 -8.494 15.141 1.00 87.12 285 THR A O 1
ATOM 2200 N N . ASP A 1 286 ? 0.198 -9.270 16.931 1.00 81.50 286 ASP A N 1
ATOM 2201 C CA . ASP A 1 286 ? -0.271 -10.483 16.271 1.00 81.50 286 ASP A CA 1
ATOM 2202 C C . ASP A 1 286 ? -1.442 -10.104 15.354 1.00 81.50 286 ASP A C 1
ATOM 2204 O O . ASP A 1 286 ? -2.494 -9.657 15.815 1.00 81.50 286 ASP A O 1
ATOM 2208 N N . GLY A 1 287 ? -1.252 -10.207 14.038 1.00 86.44 287 GLY A N 1
ATOM 2209 C CA . GLY A 1 287 ? -2.250 -9.754 13.074 1.00 86.44 287 GLY A CA 1
ATOM 2210 C C . GLY A 1 287 ? -1.714 -9.560 11.653 1.00 86.44 287 GLY A C 1
ATOM 2211 O O . GLY A 1 287 ? -0.679 -10.128 11.294 1.00 86.44 287 GLY A O 1
ATOM 2212 N N . PRO A 1 288 ? -2.434 -8.776 10.828 1.00 92.56 288 PRO A N 1
ATOM 2213 C CA . PRO A 1 288 ? -2.024 -8.431 9.473 1.00 92.56 288 PRO A CA 1
ATOM 2214 C C . PRO A 1 288 ? -0.643 -7.774 9.430 1.00 92.56 288 PRO A C 1
ATOM 2216 O O . PRO A 1 288 ? -0.308 -6.951 10.280 1.00 92.56 288 PRO A O 1
ATOM 2219 N N . SER A 1 289 ? 0.147 -8.085 8.403 1.00 95.38 289 SER A N 1
ATOM 2220 C CA . SER A 1 289 ? 1.458 -7.446 8.210 1.00 95.38 289 SER A CA 1
ATOM 2221 C C . SER A 1 289 ? 1.336 -6.050 7.588 1.00 95.38 289 SER A C 1
ATOM 2223 O O . SER A 1 289 ? 0.447 -5.814 6.776 1.00 95.38 289 SER A O 1
ATOM 2225 N N . LEU A 1 290 ? 2.262 -5.139 7.882 1.00 97.69 290 LEU A N 1
ATOM 2226 C CA . LEU A 1 290 ? 2.444 -3.909 7.110 1.00 97.69 290 LEU A CA 1
ATOM 2227 C C . LEU A 1 290 ? 3.481 -4.151 6.010 1.00 97.69 290 LEU A C 1
ATOM 2229 O O . LEU A 1 290 ? 4.620 -4.518 6.301 1.00 97.69 290 LEU A O 1
ATOM 2233 N N . ILE A 1 291 ? 3.103 -3.911 4.757 1.00 98.06 291 ILE A N 1
ATOM 2234 C CA . ILE A 1 291 ? 3.993 -3.964 3.597 1.00 98.06 291 ILE A CA 1
ATOM 2235 C C . ILE A 1 291 ? 4.351 -2.532 3.195 1.00 98.06 291 ILE A C 1
ATOM 2237 O O . ILE A 1 291 ? 3.481 -1.773 2.775 1.00 98.06 291 ILE A O 1
ATOM 2241 N N . LEU A 1 292 ? 5.632 -2.173 3.280 1.00 97.81 292 LEU A N 1
ATOM 2242 C CA . LEU A 1 292 ? 6.161 -0.921 2.733 1.00 97.81 292 LEU A CA 1
ATOM 2243 C C . LEU A 1 292 ? 6.773 -1.187 1.353 1.00 97.81 292 LEU A C 1
ATOM 2245 O O . LEU A 1 292 ? 7.830 -1.809 1.258 1.00 97.81 292 LEU A O 1
ATOM 2249 N N . ALA A 1 293 ? 6.117 -0.721 0.291 1.00 97.56 293 ALA A N 1
ATOM 2250 C CA . ALA A 1 293 ? 6.649 -0.731 -1.068 1.00 97.56 293 ALA A CA 1
ATOM 2251 C C . ALA A 1 293 ? 7.315 0.616 -1.366 1.00 97.56 293 ALA A C 1
ATOM 2253 O O . ALA A 1 293 ? 6.636 1.603 -1.644 1.00 97.56 293 ALA A O 1
ATOM 2254 N N . ILE A 1 294 ? 8.643 0.641 -1.288 1.00 95.38 294 ILE A N 1
ATOM 2255 C CA . ILE A 1 294 ? 9.457 1.849 -1.399 1.00 95.38 294 ILE A CA 1
ATOM 2256 C C . ILE A 1 294 ? 10.048 1.931 -2.806 1.00 95.38 294 ILE A C 1
ATOM 2258 O O . ILE A 1 294 ? 10.803 1.058 -3.253 1.00 95.38 294 ILE A O 1
ATOM 2262 N N . ASP A 1 295 ? 9.697 3.006 -3.497 1.00 90.31 295 ASP A N 1
ATOM 2263 C CA . ASP A 1 295 ? 10.244 3.405 -4.780 1.00 90.31 295 ASP A CA 1
ATOM 2264 C C . ASP A 1 295 ? 11.181 4.615 -4.613 1.00 90.31 295 ASP A C 1
ATOM 2266 O O . ASP A 1 295 ? 10.971 5.456 -3.744 1.00 90.31 295 ASP A O 1
ATOM 2270 N N . ARG A 1 296 ? 12.177 4.714 -5.502 1.00 82.25 296 ARG A N 1
ATOM 2271 C CA . ARG A 1 296 ? 13.210 5.766 -5.591 1.00 82.25 296 ARG A CA 1
ATOM 2272 C C . ARG A 1 296 ? 14.269 5.829 -4.480 1.00 82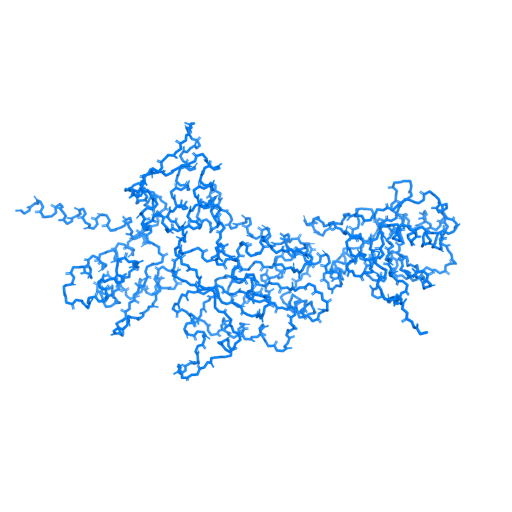.25 296 ARG A C 1
ATOM 2274 O O . ARG A 1 296 ? 14.824 6.903 -4.272 1.00 82.25 296 ARG A O 1
ATOM 2281 N N . LEU A 1 297 ? 14.630 4.706 -3.858 1.00 81.88 297 LEU A N 1
ATOM 2282 C CA . LEU A 1 297 ? 15.874 4.684 -3.078 1.00 81.88 297 LEU A CA 1
ATOM 2283 C C . LEU A 1 297 ? 17.100 4.739 -4.001 1.00 81.88 297 LEU A C 1
ATOM 2285 O O . LEU A 1 297 ? 17.161 4.015 -5.003 1.00 81.88 297 LEU A O 1
ATOM 2289 N N . ASP A 1 298 ? 18.058 5.590 -3.649 1.00 76.38 298 ASP A N 1
ATOM 2290 C CA . ASP A 1 298 ? 19.363 5.697 -4.283 1.00 76.38 298 ASP A CA 1
ATOM 2291 C C . ASP A 1 298 ? 20.378 4.824 -3.519 1.00 76.38 298 ASP A C 1
ATOM 2293 O O . ASP A 1 298 ? 20.787 5.165 -2.412 1.00 76.38 298 ASP A O 1
ATOM 2297 N N . PRO A 1 299 ? 20.822 3.690 -4.083 1.00 71.44 299 PRO A N 1
ATOM 2298 C CA . PRO A 1 299 ? 21.829 2.826 -3.455 1.00 71.44 299 PRO A CA 1
ATOM 2299 C C . PRO A 1 299 ? 23.191 3.506 -3.238 1.00 71.44 299 PRO A C 1
ATOM 2301 O O . PRO A 1 299 ? 24.007 2.979 -2.480 1.00 71.44 299 PRO A O 1
ATOM 2304 N N . ASP A 1 300 ? 23.477 4.598 -3.956 1.00 69.38 300 ASP A N 1
ATOM 2305 C CA . ASP A 1 300 ? 24.735 5.331 -3.839 1.00 69.38 300 ASP A CA 1
ATOM 2306 C C . ASP A 1 300 ? 24.692 6.305 -2.652 1.00 69.38 300 ASP A C 1
ATOM 2308 O O . ASP A 1 300 ? 25.744 6.731 -2.164 1.00 69.38 300 ASP A O 1
ATOM 2312 N N . ASP A 1 301 ? 23.495 6.575 -2.121 1.00 76.44 301 ASP A N 1
ATOM 2313 C CA . ASP A 1 301 ? 23.313 7.227 -0.837 1.00 76.44 301 ASP A CA 1
ATOM 2314 C C . ASP A 1 301 ? 23.434 6.203 0.305 1.00 76.44 301 ASP A C 1
ATOM 2316 O O . ASP A 1 301 ? 22.685 5.229 0.441 1.00 76.44 301 ASP A O 1
ATOM 2320 N N . ARG A 1 302 ? 24.416 6.426 1.180 1.00 80.12 302 ARG A N 1
ATOM 2321 C CA . ARG A 1 302 ? 24.658 5.550 2.329 1.00 80.12 302 ARG A CA 1
ATOM 2322 C C . ARG A 1 302 ? 23.525 5.622 3.349 1.00 80.12 302 ARG A C 1
ATOM 2324 O O . ARG A 1 302 ? 23.336 4.661 4.099 1.00 80.12 302 ARG A O 1
ATOM 2331 N N . ASP A 1 303 ? 22.819 6.745 3.412 1.00 83.88 303 ASP A N 1
ATOM 2332 C CA . ASP A 1 303 ? 21.688 6.913 4.314 1.00 83.88 303 ASP A CA 1
ATOM 2333 C C . ASP A 1 303 ? 20.483 6.092 3.835 1.00 83.88 303 ASP A C 1
ATOM 2335 O O . ASP A 1 303 ? 19.781 5.511 4.668 1.00 83.88 303 ASP A O 1
ATOM 2339 N N . ASP A 1 304 ? 20.339 5.891 2.522 1.00 85.69 304 ASP A N 1
ATOM 2340 C CA . ASP A 1 304 ? 19.331 4.999 1.949 1.00 85.69 304 ASP A CA 1
ATOM 2341 C C . ASP A 1 304 ? 19.552 3.537 2.334 1.00 85.69 304 ASP A C 1
ATOM 2343 O O . ASP A 1 304 ? 18.639 2.863 2.822 1.00 85.69 304 ASP A O 1
ATOM 2347 N N . VAL A 1 305 ? 20.789 3.053 2.224 1.00 86.25 305 VAL A N 1
ATOM 2348 C CA . VAL A 1 305 ? 21.136 1.690 2.657 1.00 86.25 305 VAL A CA 1
ATOM 2349 C C . VAL A 1 305 ? 20.939 1.519 4.167 1.00 86.25 305 VAL A C 1
ATOM 2351 O O . VAL A 1 305 ? 20.346 0.532 4.608 1.00 86.25 305 VAL A O 1
ATOM 2354 N N . ARG A 1 306 ? 21.377 2.495 4.974 1.00 88.44 306 ARG A N 1
ATOM 2355 C CA . ARG A 1 306 ? 21.208 2.473 6.439 1.00 88.44 306 ARG A CA 1
ATOM 2356 C C . ARG A 1 306 ? 19.750 2.454 6.865 1.00 88.44 306 ARG A C 1
ATOM 2358 O O . ARG A 1 306 ? 19.423 1.857 7.887 1.00 88.44 306 ARG A O 1
ATOM 2365 N N . MET A 1 307 ? 18.877 3.106 6.113 1.00 91.56 307 MET A N 1
ATOM 2366 C CA . MET A 1 307 ? 17.455 3.110 6.412 1.00 91.56 307 MET A CA 1
ATOM 2367 C C . MET A 1 307 ? 16.812 1.747 6.164 1.00 91.56 307 MET A C 1
ATOM 2369 O O . MET A 1 307 ? 16.006 1.296 6.977 1.00 91.56 307 MET A O 1
ATOM 2373 N N . ILE A 1 308 ? 17.218 1.039 5.106 1.00 91.69 308 ILE A N 1
ATOM 2374 C CA . ILE A 1 308 ? 16.810 -0.359 4.900 1.00 91.69 308 ILE A CA 1
ATOM 2375 C C . ILE A 1 308 ? 17.281 -1.217 6.085 1.00 91.69 308 ILE A C 1
ATOM 2377 O O . ILE A 1 308 ? 16.502 -2.000 6.628 1.00 91.69 308 ILE A O 1
ATOM 2381 N N . GLU A 1 309 ? 18.529 -1.044 6.534 1.00 92.06 309 GLU A N 1
ATOM 2382 C CA . GLU A 1 309 ? 19.062 -1.740 7.715 1.00 92.06 309 GLU A CA 1
ATOM 2383 C C . GLU A 1 309 ? 18.287 -1.397 9.001 1.00 92.06 309 GLU A C 1
ATOM 2385 O O . GLU A 1 309 ? 18.012 -2.287 9.809 1.00 92.06 309 GLU A O 1
ATOM 2390 N N . ASP A 1 310 ? 17.890 -0.133 9.192 1.00 93.00 310 ASP A N 1
ATOM 2391 C CA . ASP A 1 310 ? 17.088 0.300 10.340 1.00 93.00 310 ASP A CA 1
ATOM 2392 C C . ASP A 1 310 ? 15.709 -0.360 10.356 1.00 93.00 310 ASP A C 1
ATOM 2394 O O . ASP A 1 310 ? 15.313 -0.931 11.377 1.00 93.00 310 ASP A O 1
ATOM 2398 N N . LEU A 1 311 ? 14.994 -0.330 9.230 1.00 94.19 311 LEU A N 1
ATOM 2399 C CA . LEU A 1 311 ? 13.676 -0.952 9.099 1.00 94.19 311 LEU A CA 1
ATOM 2400 C C . LEU A 1 311 ? 13.738 -2.479 9.308 1.00 94.19 311 LEU A C 1
ATOM 2402 O O . LEU A 1 311 ? 12.790 -3.081 9.815 1.00 94.19 311 LEU A O 1
ATOM 2406 N N . MET A 1 312 ? 14.877 -3.100 8.987 1.00 92.88 312 MET A N 1
ATOM 2407 C CA . MET A 1 312 ? 15.142 -4.526 9.215 1.00 92.88 312 MET A CA 1
ATOM 2408 C C . MET A 1 312 ? 15.633 -4.869 10.624 1.00 92.88 312 MET A C 1
ATOM 2410 O O . MET A 1 312 ? 15.665 -6.047 10.992 1.00 92.88 312 MET A O 1
ATOM 2414 N N . SER A 1 313 ? 16.006 -3.870 11.423 1.00 92.88 313 SER A N 1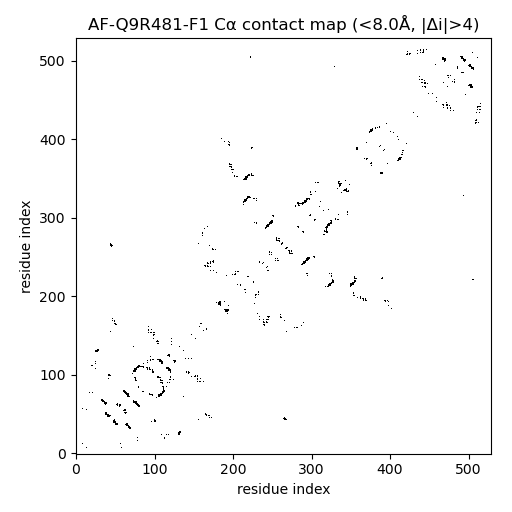
ATOM 2415 C CA . SER A 1 313 ? 16.516 -4.080 12.776 1.00 92.88 313 SER A CA 1
ATOM 2416 C C . SER A 1 313 ? 15.465 -4.690 13.712 1.00 92.88 313 SER A C 1
ATOM 2418 O O . SER A 1 313 ? 14.260 -4.669 13.452 1.00 92.88 313 SER A O 1
ATOM 2420 N N . SER A 1 314 ? 15.917 -5.167 14.874 1.00 92.12 314 SER A N 1
ATOM 2421 C CA . SER A 1 314 ? 15.043 -5.661 15.948 1.00 92.12 314 SER A CA 1
ATOM 2422 C C . SER A 1 314 ? 14.137 -4.584 16.556 1.00 92.12 314 SER A C 1
ATOM 2424 O O . SER A 1 314 ? 13.257 -4.900 17.359 1.00 92.12 314 SER A O 1
ATOM 2426 N N . ARG A 1 315 ? 14.311 -3.304 16.182 1.00 93.88 315 ARG A N 1
ATOM 2427 C CA . ARG A 1 315 ? 13.383 -2.240 16.578 1.00 93.88 315 ARG A CA 1
ATOM 2428 C C . ARG A 1 315 ? 11.989 -2.495 16.015 1.00 93.88 315 ARG A C 1
ATOM 2430 O O . ARG A 1 315 ? 11.029 -2.216 16.728 1.00 93.88 315 ARG A O 1
ATOM 2437 N N . PHE A 1 316 ? 11.873 -3.057 14.815 1.00 96.06 316 PHE A N 1
ATOM 2438 C CA . PHE A 1 316 ? 10.599 -3.391 14.178 1.00 96.06 316 PHE A CA 1
ATOM 2439 C C . PHE A 1 316 ? 10.317 -4.894 14.275 1.00 96.06 316 PHE A C 1
ATOM 2441 O O . PHE A 1 316 ? 11.223 -5.716 14.138 1.00 96.06 316 PHE A O 1
ATOM 2448 N N . GLY A 1 317 ? 9.058 -5.248 14.532 1.00 94.06 317 GLY A N 1
ATOM 2449 C CA . GLY A 1 317 ? 8.617 -6.637 14.640 1.00 94.06 317 GLY A CA 1
ATOM 2450 C C . GLY A 1 317 ? 8.468 -7.331 13.283 1.00 94.06 317 GLY A C 1
ATOM 2451 O O . GLY A 1 317 ? 8.612 -6.722 12.219 1.00 94.06 317 GLY A O 1
ATOM 2452 N N . LEU A 1 318 ? 8.178 -8.635 13.321 1.00 92.62 318 LEU A N 1
ATOM 2453 C CA . LEU A 1 318 ? 8.081 -9.482 12.126 1.00 92.62 318 LEU A CA 1
ATOM 2454 C C . LEU A 1 318 ? 6.896 -9.125 11.215 1.00 92.62 318 LEU A C 1
ATOM 2456 O O . LEU A 1 318 ? 6.918 -9.481 10.037 1.00 92.62 318 LEU A O 1
ATOM 2460 N N . GLY A 1 319 ? 5.906 -8.391 11.735 1.00 94.94 319 GLY A N 1
ATOM 2461 C CA . GLY A 1 319 ? 4.776 -7.872 10.972 1.00 94.94 319 GLY A CA 1
ATOM 2462 C C . GLY A 1 319 ? 5.162 -6.785 9.967 1.00 94.94 319 GLY A C 1
ATOM 2463 O O . GLY A 1 319 ? 4.380 -6.511 9.066 1.00 94.94 319 GLY A O 1
ATOM 2464 N N . LEU A 1 320 ? 6.360 -6.189 10.054 1.00 97.19 320 LEU A N 1
ATOM 2465 C CA . LEU A 1 320 ? 6.860 -5.267 9.029 1.00 97.19 320 LEU A CA 1
ATOM 2466 C C . LEU A 1 320 ? 7.584 -6.027 7.911 1.00 97.19 320 LEU A C 1
ATOM 2468 O O . LEU A 1 320 ? 8.621 -6.661 8.154 1.00 97.19 320 LEU A O 1
ATOM 2472 N N . ARG A 1 321 ? 7.066 -5.892 6.688 1.00 97.12 321 ARG A N 1
ATOM 2473 C CA . ARG A 1 321 ? 7.644 -6.395 5.438 1.00 97.12 321 ARG A CA 1
ATOM 2474 C C . ARG A 1 321 ? 7.988 -5.233 4.512 1.00 97.12 321 ARG A C 1
ATOM 2476 O O . ARG A 1 321 ? 7.254 -4.253 4.423 1.00 97.12 321 ARG A O 1
ATOM 2483 N N . ILE A 1 322 ? 9.104 -5.348 3.809 1.00 96.94 322 ILE A N 1
ATOM 2484 C CA . ILE A 1 322 ? 9.698 -4.264 3.034 1.00 96.94 322 ILE A CA 1
ATOM 2485 C C . ILE A 1 322 ? 9.975 -4.766 1.625 1.00 96.94 322 ILE A C 1
ATOM 2487 O O . ILE A 1 322 ? 10.588 -5.817 1.422 1.00 96.94 322 ILE A O 1
ATOM 2491 N N . VAL A 1 323 ? 9.547 -3.976 0.649 1.00 97.38 323 VAL A N 1
ATOM 2492 C CA . VAL A 1 323 ? 9.867 -4.162 -0.758 1.00 97.38 323 VAL A CA 1
ATOM 2493 C C . VAL A 1 323 ? 10.560 -2.914 -1.253 1.00 97.38 323 VAL A C 1
ATOM 2495 O O . VAL A 1 323 ? 9.989 -1.830 -1.192 1.00 97.38 323 VAL A O 1
ATOM 2498 N N . VAL A 1 324 ? 11.773 -3.067 -1.773 1.00 94.81 324 VAL A N 1
ATOM 2499 C CA . VAL A 1 324 ? 12.537 -1.946 -2.327 1.00 94.81 324 VAL A CA 1
ATOM 2500 C C . VAL A 1 324 ? 12.783 -2.184 -3.803 1.00 94.81 324 VAL A C 1
ATOM 2502 O O . VAL A 1 324 ? 13.283 -3.240 -4.194 1.00 94.81 324 VAL A O 1
ATOM 2505 N N . ARG A 1 325 ? 12.465 -1.192 -4.632 1.00 92.38 325 ARG A N 1
ATOM 2506 C CA . ARG A 1 325 ? 12.869 -1.188 -6.039 1.00 92.38 325 ARG A CA 1
ATOM 2507 C C . ARG A 1 325 ? 14.305 -0.685 -6.170 1.00 92.38 325 ARG A C 1
ATOM 2509 O O . ARG A 1 325 ? 14.585 0.447 -5.795 1.00 92.38 325 ARG A O 1
ATOM 2516 N N . LEU A 1 326 ? 15.169 -1.479 -6.795 1.00 86.00 326 LEU A N 1
ATOM 2517 C CA . LEU A 1 326 ? 16.544 -1.101 -7.126 1.00 86.00 326 LEU A CA 1
ATOM 2518 C C . LEU A 1 326 ? 16.847 -1.408 -8.600 1.00 86.00 326 LEU A C 1
ATOM 2520 O O . LEU A 1 326 ? 16.231 -2.279 -9.220 1.00 86.00 326 LEU A O 1
ATOM 2524 N N . ASP A 1 327 ? 17.798 -0.683 -9.181 1.00 77.25 327 ASP A N 1
ATOM 2525 C CA . ASP A 1 327 ? 18.342 -1.031 -10.494 1.00 77.25 327 ASP A CA 1
ATOM 2526 C C . ASP A 1 327 ? 19.325 -2.212 -10.392 1.00 77.25 327 ASP A C 1
ATOM 2528 O O . ASP A 1 327 ? 19.909 -2.472 -9.345 1.00 77.25 327 ASP A O 1
ATOM 2532 N N . GLU A 1 328 ? 19.524 -2.956 -11.480 1.00 73.19 328 GLU A N 1
ATOM 2533 C CA . GLU A 1 328 ? 20.360 -4.171 -11.477 1.00 73.19 328 GLU A CA 1
ATOM 2534 C C . GLU A 1 328 ? 21.791 -3.927 -10.955 1.00 73.19 328 GLU A C 1
ATOM 2536 O O . GLU A 1 328 ? 22.314 -4.707 -10.156 1.00 73.19 328 GLU A O 1
ATOM 2541 N N . ASP A 1 329 ? 22.406 -2.808 -11.344 1.00 68.94 329 ASP A N 1
ATOM 2542 C CA . ASP A 1 329 ? 23.764 -2.450 -10.916 1.00 68.94 329 ASP A CA 1
ATOM 2543 C C . ASP A 1 329 ? 23.830 -1.996 -9.449 1.00 68.94 329 ASP A C 1
ATOM 2545 O O . ASP A 1 329 ? 24.858 -2.169 -8.790 1.00 68.94 329 ASP A O 1
ATOM 2549 N N . ALA A 1 330 ? 22.715 -1.487 -8.918 1.00 75.38 330 ALA A N 1
ATOM 2550 C CA . ALA A 1 330 ? 22.561 -1.088 -7.524 1.00 75.38 330 ALA A CA 1
ATOM 2551 C C . ALA A 1 330 ? 22.581 -2.289 -6.576 1.00 75.38 330 ALA A C 1
ATOM 2553 O O . ALA A 1 330 ? 23.196 -2.245 -5.511 1.00 75.38 330 ALA A O 1
ATOM 2554 N N . ILE A 1 331 ? 21.921 -3.383 -6.966 1.00 80.75 331 ILE A N 1
ATOM 2555 C CA . ILE A 1 331 ? 21.740 -4.545 -6.091 1.00 80.75 331 ILE A CA 1
ATOM 2556 C C . ILE A 1 331 ? 23.069 -5.143 -5.668 1.00 80.75 331 ILE A C 1
ATOM 2558 O O . ILE A 1 331 ? 23.244 -5.458 -4.493 1.00 80.75 331 ILE A O 1
ATOM 2562 N N . ARG A 1 332 ? 24.029 -5.258 -6.592 1.00 75.75 332 ARG A N 1
ATOM 2563 C CA . ARG A 1 332 ? 25.358 -5.791 -6.268 1.00 75.75 332 ARG A CA 1
ATOM 2564 C C . ARG A 1 332 ? 26.034 -4.994 -5.153 1.00 75.75 332 ARG A C 1
ATOM 2566 O O . ARG A 1 332 ? 26.647 -5.595 -4.277 1.00 75.75 332 ARG A O 1
ATOM 2573 N N . ARG A 1 333 ? 25.883 -3.665 -5.159 1.00 76.38 333 ARG A N 1
ATOM 2574 C CA . ARG A 1 333 ? 26.450 -2.774 -4.135 1.00 76.38 333 ARG A CA 1
ATOM 2575 C C . ARG A 1 333 ? 25.728 -2.892 -2.797 1.00 76.38 333 ARG A C 1
ATOM 2577 O O . ARG A 1 333 ? 26.374 -2.855 -1.760 1.00 76.38 333 ARG A O 1
ATOM 2584 N N . VAL A 1 334 ? 24.408 -3.060 -2.824 1.00 83.44 334 VAL A N 1
ATOM 2585 C CA . VAL A 1 334 ? 23.591 -3.167 -1.609 1.00 83.44 334 VAL A CA 1
ATOM 2586 C C . VAL A 1 334 ? 23.744 -4.535 -0.941 1.00 83.44 334 VAL A C 1
ATOM 2588 O O . VAL A 1 334 ? 23.724 -4.618 0.282 1.00 83.44 334 VAL A O 1
ATOM 2591 N N . VAL A 1 335 ? 23.912 -5.612 -1.713 1.00 86.19 335 VAL A N 1
ATOM 2592 C CA . VAL A 1 335 ? 23.994 -6.997 -1.209 1.00 86.19 335 VAL A CA 1
ATOM 2593 C C . VAL A 1 335 ? 25.410 -7.374 -0.761 1.00 86.19 335 VAL A C 1
ATOM 2595 O O . VAL A 1 335 ? 25.563 -8.189 0.150 1.00 86.19 335 VAL A O 1
ATOM 2598 N N . ALA A 1 336 ? 26.449 -6.774 -1.344 1.00 82.62 336 ALA A N 1
ATOM 2599 C CA . ALA A 1 336 ? 27.833 -6.983 -0.926 1.00 82.62 336 ALA A CA 1
ATOM 2600 C C . ALA A 1 336 ? 28.283 -5.945 0.118 1.00 82.62 336 ALA A C 1
ATOM 2602 O O . ALA A 1 336 ? 27.788 -4.823 0.172 1.00 82.62 336 ALA A O 1
ATOM 2603 N N . SER A 1 337 ? 29.244 -6.308 0.965 1.00 77.06 337 SER A N 1
ATOM 2604 C CA . SER A 1 337 ? 29.930 -5.375 1.859 1.00 77.06 337 SER A CA 1
ATOM 2605 C C . SER A 1 337 ? 30.679 -4.300 1.065 1.00 77.06 337 SER A C 1
ATOM 2607 O O . SER A 1 337 ? 30.990 -4.478 -0.110 1.00 77.06 337 SER A O 1
ATOM 2609 N N . SER A 1 338 ? 31.040 -3.190 1.716 1.00 70.00 338 SER A N 1
ATOM 2610 C CA . SER A 1 338 ? 31.749 -2.080 1.059 1.00 70.00 338 SER A CA 1
ATOM 2611 C C . SER A 1 338 ? 33.106 -2.466 0.453 1.00 70.00 338 SER A C 1
ATOM 2613 O O . SER A 1 338 ? 33.602 -1.765 -0.419 1.00 70.00 338 SER A O 1
ATOM 2615 N N . ASP A 1 339 ? 33.723 -3.558 0.919 1.00 69.31 339 ASP A N 1
ATOM 2616 C CA . ASP A 1 339 ? 34.950 -4.133 0.351 1.00 69.31 339 ASP A CA 1
ATOM 2617 C C . ASP A 1 339 ? 34.685 -5.222 -0.710 1.00 69.31 339 ASP A C 1
ATOM 2619 O O . ASP A 1 339 ? 35.631 -5.764 -1.278 1.00 69.31 339 ASP A O 1
ATOM 2623 N N . GLY A 1 340 ? 33.415 -5.557 -0.970 1.00 67.69 340 GLY A N 1
ATOM 2624 C CA . GLY A 1 340 ? 32.963 -6.548 -1.949 1.00 67.69 340 GLY A CA 1
ATOM 2625 C C . GLY A 1 340 ? 33.259 -8.005 -1.583 1.00 67.69 340 GLY A C 1
ATOM 2626 O O . GLY A 1 340 ? 33.034 -8.894 -2.400 1.00 67.69 340 GLY A O 1
ATOM 2627 N N . ARG A 1 341 ? 33.799 -8.272 -0.386 1.00 73.19 341 ARG A N 1
ATOM 2628 C CA . ARG A 1 341 ? 34.326 -9.598 -0.008 1.00 73.19 341 ARG A CA 1
ATOM 2629 C C . ARG A 1 341 ? 33.340 -10.459 0.773 1.00 73.19 341 ARG A C 1
ATOM 2631 O O . ARG A 1 341 ? 33.598 -11.646 0.964 1.00 73.19 341 ARG A O 1
ATOM 2638 N N . ARG A 1 342 ? 32.267 -9.869 1.297 1.00 83.06 342 ARG A N 1
ATOM 2639 C CA . ARG A 1 342 ? 31.273 -10.526 2.156 1.00 83.06 342 ARG A CA 1
ATOM 2640 C C . ARG A 1 342 ? 29.874 -10.035 1.802 1.00 83.06 342 ARG A C 1
ATOM 2642 O O . ARG A 1 342 ? 29.721 -9.022 1.130 1.00 83.06 342 ARG A O 1
ATOM 2649 N N . GLU A 1 343 ? 28.851 -10.726 2.286 1.00 85.81 343 GLU A N 1
ATOM 2650 C CA . GLU A 1 343 ? 27.484 -10.204 2.238 1.00 85.81 343 GLU A CA 1
ATOM 2651 C C . GLU A 1 343 ? 27.304 -9.054 3.237 1.00 85.81 343 GLU A C 1
ATOM 2653 O O . GLU A 1 343 ? 27.786 -9.108 4.379 1.00 85.81 343 GLU A O 1
ATOM 2658 N N . SER A 1 344 ? 26.586 -8.017 2.810 1.00 88.31 344 SER A N 1
ATOM 2659 C CA . SER A 1 344 ? 26.144 -6.924 3.674 1.00 88.31 344 SER A CA 1
ATOM 2660 C C . SER A 1 344 ? 25.045 -7.390 4.638 1.00 88.31 344 SER A C 1
ATOM 2662 O O . SER A 1 344 ? 24.542 -8.513 4.556 1.00 88.31 344 SER A O 1
ATOM 2664 N N . VAL A 1 345 ? 24.640 -6.520 5.570 1.00 88.06 345 VAL A N 1
ATOM 2665 C CA . VAL A 1 345 ? 23.470 -6.785 6.426 1.00 88.06 345 VAL A CA 1
ATOM 2666 C C . VAL A 1 345 ? 22.223 -6.975 5.565 1.00 88.06 345 VAL A C 1
ATOM 2668 O O . VAL A 1 345 ? 21.487 -7.936 5.768 1.00 88.06 345 VAL A O 1
ATOM 2671 N N . VAL A 1 346 ? 22.026 -6.105 4.573 1.00 90.19 346 VAL A N 1
ATOM 2672 C CA . VAL A 1 346 ? 20.911 -6.200 3.629 1.00 90.19 346 VAL A CA 1
ATOM 2673 C C . VAL A 1 346 ? 20.973 -7.507 2.838 1.00 90.19 346 VAL A C 1
ATOM 2675 O O . VAL A 1 346 ? 19.979 -8.226 2.778 1.00 90.19 346 VAL A O 1
ATOM 2678 N N . GLY A 1 347 ? 22.142 -7.857 2.296 1.00 89.31 347 GLY A N 1
ATOM 2679 C CA . GLY A 1 347 ? 22.340 -9.054 1.481 1.00 89.31 347 GLY A CA 1
ATOM 2680 C C . GLY A 1 347 ? 21.994 -10.356 2.198 1.00 89.31 347 GLY A C 1
ATOM 2681 O O . GLY A 1 347 ? 21.336 -11.208 1.614 1.00 89.31 347 GLY A O 1
ATOM 2682 N N . ARG A 1 348 ? 22.330 -10.469 3.490 1.00 88.81 348 ARG A N 1
ATOM 2683 C CA . ARG A 1 348 ? 22.016 -11.658 4.306 1.00 88.81 348 ARG A CA 1
ATOM 2684 C C . ARG A 1 348 ? 20.521 -11.904 4.521 1.00 88.81 348 ARG A C 1
ATOM 2686 O O . ARG A 1 348 ? 20.132 -13.012 4.882 1.00 88.81 348 ARG A O 1
ATOM 2693 N N . HIS A 1 349 ? 19.692 -10.869 4.392 1.00 89.19 349 HIS A N 1
ATOM 2694 C CA . HIS A 1 349 ? 18.263 -10.927 4.719 1.00 89.19 349 HIS A CA 1
ATOM 2695 C C . HIS A 1 349 ? 17.345 -10.692 3.515 1.00 89.19 349 HIS A C 1
ATOM 2697 O O . HIS A 1 349 ? 16.148 -10.974 3.602 1.00 89.19 349 HIS A O 1
ATOM 2703 N N . ALA A 1 350 ? 17.881 -10.162 2.418 1.00 93.06 350 ALA A N 1
ATOM 2704 C CA . ALA A 1 350 ? 17.136 -9.846 1.216 1.00 93.06 350 ALA A CA 1
ATOM 2705 C C . ALA A 1 350 ? 16.947 -11.072 0.320 1.00 93.06 350 ALA A C 1
ATOM 2707 O O . ALA A 1 350 ? 17.898 -11.774 -0.015 1.00 93.06 350 ALA A O 1
ATOM 2708 N N . THR A 1 351 ? 15.727 -11.244 -0.181 1.00 95.38 351 THR A N 1
ATOM 2709 C CA . THR A 1 351 ? 15.473 -12.063 -1.371 1.00 95.38 351 THR A CA 1
ATOM 2710 C C . THR A 1 351 ? 15.348 -11.152 -2.588 1.00 95.38 351 THR A C 1
ATOM 2712 O O . THR A 1 351 ? 14.763 -10.076 -2.494 1.00 95.38 351 THR A O 1
ATOM 2715 N N . ILE A 1 352 ? 15.874 -11.556 -3.744 1.00 94.88 352 ILE A N 1
ATOM 2716 C CA . ILE A 1 352 ? 15.818 -10.747 -4.970 1.00 94.88 352 ILE A CA 1
ATOM 2717 C C . ILE A 1 352 ? 14.740 -11.297 -5.908 1.00 94.88 352 ILE A C 1
ATOM 2719 O O . ILE A 1 352 ? 14.673 -12.498 -6.167 1.00 94.88 352 ILE A O 1
ATOM 2723 N N . VAL A 1 353 ? 13.906 -10.407 -6.444 1.00 96.69 353 VAL A N 1
ATOM 2724 C CA . VAL A 1 353 ? 12.952 -10.698 -7.518 1.00 96.69 353 VAL A CA 1
ATOM 2725 C C . VAL A 1 353 ? 13.344 -9.891 -8.746 1.00 96.69 353 VAL A C 1
ATOM 2727 O O . VAL A 1 353 ? 13.262 -8.665 -8.751 1.00 96.69 353 VAL A O 1
ATOM 2730 N N . GLU A 1 354 ? 13.760 -10.583 -9.801 1.00 94.12 354 GLU A N 1
ATOM 2731 C CA . GLU A 1 354 ? 14.132 -9.953 -11.066 1.00 94.12 354 GLU A CA 1
ATOM 2732 C C . GLU A 1 354 ? 12.916 -9.691 -11.961 1.00 94.12 354 GLU A C 1
ATOM 2734 O O . GLU A 1 354 ? 12.026 -10.535 -12.117 1.00 94.12 354 GLU A O 1
ATOM 2739 N N . VAL A 1 355 ? 12.912 -8.513 -12.580 1.00 92.88 355 VAL A N 1
ATOM 2740 C CA . VAL A 1 355 ? 11.949 -8.063 -13.581 1.00 92.88 355 VAL A CA 1
ATOM 2741 C C . VAL A 1 355 ? 12.687 -7.883 -14.904 1.00 92.88 355 VAL A C 1
ATOM 2743 O O . VAL A 1 355 ? 13.651 -7.125 -14.992 1.00 92.88 355 VAL A O 1
ATOM 2746 N N . THR A 1 356 ? 12.217 -8.561 -15.944 1.00 89.19 356 THR A N 1
ATOM 2747 C CA . THR A 1 356 ? 12.805 -8.526 -17.292 1.00 89.19 356 THR A CA 1
ATOM 2748 C C . THR A 1 356 ? 11.778 -8.037 -18.314 1.00 89.19 356 THR A C 1
ATOM 2750 O O . THR A 1 356 ? 10.727 -7.511 -17.936 1.00 89.19 356 THR A O 1
ATOM 2753 N N . ASP A 1 357 ? 12.061 -8.187 -19.607 1.00 89.56 357 ASP A N 1
ATOM 2754 C CA . ASP A 1 357 ? 11.049 -8.030 -20.656 1.00 89.56 357 ASP A CA 1
ATOM 2755 C C . ASP A 1 357 ? 9.907 -9.049 -20.498 1.00 89.56 357 ASP A C 1
ATOM 2757 O O . ASP A 1 357 ? 10.023 -10.024 -19.749 1.00 89.56 357 ASP A O 1
ATOM 2761 N N . LEU A 1 358 ? 8.790 -8.792 -21.184 1.00 92.69 358 LEU A N 1
ATOM 2762 C CA . LEU A 1 358 ? 7.570 -9.589 -21.086 1.00 92.69 358 LEU A CA 1
ATOM 2763 C C . LEU A 1 358 ? 7.805 -11.030 -21.553 1.00 92.69 358 LEU A C 1
ATOM 2765 O O . LEU A 1 358 ? 8.083 -11.289 -22.730 1.00 92.69 358 LEU A O 1
ATOM 2769 N N . ALA A 1 359 ? 7.607 -11.977 -20.639 1.00 93.00 359 ALA A N 1
ATOM 2770 C CA . ALA A 1 359 ? 7.533 -13.395 -20.975 1.00 93.00 359 ALA A CA 1
ATOM 2771 C C . ALA A 1 359 ? 6.309 -13.684 -21.864 1.00 93.00 359 ALA A C 1
ATOM 2773 O O . ALA A 1 359 ? 5.368 -12.896 -21.897 1.00 93.00 359 ALA A O 1
ATOM 2774 N N . ASP A 1 360 ? 6.262 -14.839 -22.536 1.00 93.94 360 ASP A N 1
ATOM 2775 C CA . ASP A 1 360 ? 5.155 -15.198 -23.447 1.00 93.94 360 ASP A CA 1
ATOM 2776 C C . ASP A 1 360 ? 3.774 -15.053 -22.808 1.00 93.94 360 ASP A C 1
ATOM 2778 O O . ASP A 1 360 ? 2.876 -14.444 -23.383 1.00 93.94 360 ASP A O 1
ATOM 2782 N N . ARG A 1 361 ? 3.621 -15.529 -21.568 1.00 94.31 361 ARG A N 1
ATOM 2783 C CA . ARG A 1 361 ? 2.365 -15.387 -20.819 1.00 94.31 361 ARG A CA 1
ATOM 2784 C C . ARG A 1 361 ? 2.018 -13.927 -20.524 1.00 94.31 361 ARG A C 1
ATOM 2786 O O . ARG A 1 361 ? 0.853 -13.552 -20.598 1.00 94.31 361 ARG A O 1
ATOM 2793 N N . GLU A 1 362 ? 3.014 -13.105 -20.196 1.00 95.75 362 GLU A N 1
ATOM 2794 C CA . GLU A 1 362 ? 2.805 -11.675 -19.942 1.00 95.75 362 GLU A CA 1
ATOM 2795 C C . GLU A 1 362 ? 2.491 -10.919 -21.241 1.00 95.75 362 GLU A C 1
ATOM 2797 O O . GLU A 1 362 ? 1.701 -9.979 -21.225 1.00 95.75 362 GLU A O 1
ATOM 2802 N N . TYR A 1 363 ? 3.071 -11.339 -22.368 1.00 95.38 363 TYR A N 1
ATOM 2803 C CA . TYR A 1 363 ? 2.793 -10.777 -23.686 1.00 95.38 363 TYR A CA 1
ATOM 2804 C C . TYR A 1 363 ? 1.358 -11.078 -24.134 1.00 95.38 363 TYR A C 1
ATOM 2806 O O . TYR A 1 363 ? 0.653 -10.165 -24.552 1.00 95.38 363 TYR A O 1
ATOM 2814 N N . VAL A 1 364 ? 0.878 -12.313 -23.953 1.00 94.69 364 VAL A N 1
ATOM 2815 C CA . VAL A 1 364 ? -0.533 -12.664 -24.207 1.00 94.69 364 VAL A CA 1
ATOM 2816 C C . VAL A 1 364 ? -1.472 -11.814 -23.343 1.00 94.69 364 VAL A C 1
ATOM 2818 O O . VAL A 1 364 ? -2.406 -11.210 -23.866 1.00 94.69 364 VAL A O 1
ATOM 2821 N N . ALA A 1 365 ? -1.177 -11.663 -22.048 1.00 94.31 365 ALA A N 1
ATOM 2822 C CA . ALA A 1 365 ? -1.952 -10.783 -21.170 1.00 94.31 365 ALA A CA 1
ATOM 2823 C C . ALA A 1 365 ? -1.912 -9.308 -21.625 1.00 94.31 365 ALA A C 1
ATOM 2825 O O . ALA A 1 365 ? -2.894 -8.577 -21.474 1.00 94.31 365 ALA A O 1
ATOM 2826 N N . ALA A 1 366 ? -0.798 -8.856 -22.209 1.00 94.88 366 ALA A N 1
ATOM 2827 C CA . ALA A 1 366 ? -0.697 -7.526 -22.797 1.00 94.88 366 ALA A CA 1
ATOM 2828 C C . ALA A 1 366 ? -1.598 -7.371 -24.033 1.00 94.88 366 ALA A C 1
ATOM 2830 O O . ALA A 1 366 ? -2.250 -6.337 -24.162 1.00 94.88 366 ALA A O 1
ATOM 2831 N N . LEU A 1 367 ? -1.695 -8.387 -24.900 1.00 94.81 367 LEU A N 1
ATOM 2832 C CA . LEU A 1 367 ? -2.616 -8.391 -26.045 1.00 94.81 367 LEU A CA 1
ATOM 2833 C C . LEU A 1 367 ? -4.083 -8.320 -25.596 1.00 94.81 367 LEU A C 1
ATOM 2835 O O . LEU A 1 367 ? -4.858 -7.539 -26.145 1.00 94.81 367 LEU A O 1
ATOM 2839 N N . GLU A 1 368 ? -4.460 -9.060 -24.553 1.00 94.94 368 GLU A N 1
ATOM 2840 C CA . GLU A 1 368 ? -5.804 -8.976 -23.967 1.00 94.94 368 GLU A CA 1
ATOM 2841 C C . GLU A 1 368 ? -6.093 -7.582 -23.390 1.00 94.94 368 GLU A C 1
ATOM 2843 O O . GLU A 1 368 ? -7.184 -7.032 -23.567 1.00 94.94 368 GLU A O 1
ATOM 2848 N N . ALA A 1 369 ? -5.112 -6.980 -22.711 1.00 94.75 369 ALA A N 1
ATOM 2849 C CA . ALA A 1 369 ? -5.231 -5.624 -22.184 1.00 94.75 369 ALA A CA 1
ATOM 2850 C C . ALA A 1 369 ? -5.340 -4.573 -23.305 1.00 94.75 369 ALA A C 1
ATOM 2852 O O . ALA A 1 369 ? -6.112 -3.623 -23.176 1.00 94.75 369 ALA A O 1
ATOM 2853 N N . LEU A 1 370 ? -4.628 -4.756 -24.422 1.00 94.69 370 LEU A N 1
ATOM 2854 C CA . LEU A 1 370 ? -4.752 -3.926 -25.623 1.00 94.69 370 LEU A CA 1
ATOM 2855 C C . LEU A 1 370 ? -6.142 -4.043 -26.255 1.00 94.69 370 LEU A C 1
ATOM 2857 O O . LEU A 1 370 ? -6.756 -3.020 -26.567 1.00 94.69 370 LEU A O 1
ATOM 2861 N N . ALA A 1 371 ? -6.671 -5.263 -26.376 1.00 93.38 371 ALA A N 1
ATOM 2862 C CA . ALA A 1 371 ? -7.991 -5.510 -26.948 1.00 93.38 371 ALA A CA 1
ATOM 2863 C C . ALA A 1 371 ? -9.095 -4.776 -26.171 1.00 93.38 371 ALA A C 1
ATOM 2865 O O . ALA A 1 371 ? -9.967 -4.151 -26.775 1.00 93.38 371 ALA A O 1
ATOM 2866 N N . LYS A 1 372 ? -9.003 -4.742 -24.832 1.00 92.88 372 LYS A N 1
ATOM 2867 C CA . LYS A 1 372 ? -9.913 -3.967 -23.963 1.00 92.88 372 LYS A CA 1
ATOM 2868 C C . LYS A 1 372 ? -9.867 -2.455 -24.220 1.00 92.88 372 LYS A C 1
ATOM 2870 O O . LYS A 1 372 ? -10.840 -1.762 -23.949 1.00 92.88 372 LYS A O 1
ATOM 2875 N N . LEU A 1 373 ? -8.766 -1.941 -24.770 1.00 91.06 373 LEU A N 1
ATOM 2876 C CA . LEU A 1 373 ? -8.604 -0.540 -25.186 1.00 91.06 373 LEU A CA 1
ATOM 2877 C C . LEU A 1 373 ? -8.975 -0.314 -26.671 1.00 91.06 373 LEU A C 1
ATOM 2879 O O . LEU A 1 373 ? -8.739 0.765 -27.235 1.00 91.06 373 LEU A O 1
ATOM 2883 N N . GLY A 1 374 ? -9.537 -1.330 -27.336 1.00 91.56 374 GLY A N 1
ATOM 2884 C CA . GLY A 1 374 ? -9.823 -1.320 -28.769 1.00 91.56 374 GLY A CA 1
ATOM 2885 C C . GLY A 1 374 ? -8.548 -1.201 -29.604 1.00 91.56 374 GLY A C 1
ATOM 2886 O O . GLY A 1 374 ? -8.513 -0.429 -30.570 1.00 91.56 374 GLY A O 1
ATOM 2887 N N . MET A 1 375 ? -7.476 -1.864 -29.174 1.00 93.31 375 MET A N 1
ATOM 2888 C CA . MET A 1 375 ? -6.184 -1.889 -29.851 1.00 93.31 375 MET A CA 1
ATOM 2889 C C . MET A 1 375 ? -5.753 -3.330 -30.128 1.00 93.31 375 MET A C 1
ATOM 2891 O O . MET A 1 375 ? -6.116 -4.240 -29.389 1.00 93.31 375 MET A O 1
ATOM 2895 N N . GLY A 1 376 ? -4.958 -3.535 -31.172 1.00 92.94 376 GLY A N 1
ATOM 2896 C CA . GLY A 1 376 ? -4.374 -4.830 -31.514 1.00 92.94 376 GLY A CA 1
ATOM 2897 C C . GLY A 1 376 ? -2.966 -4.683 -32.073 1.00 92.94 376 GLY A C 1
ATOM 2898 O O . GLY A 1 376 ? -2.497 -3.570 -32.311 1.00 92.94 376 GLY A O 1
ATOM 2899 N N . ILE A 1 377 ? -2.297 -5.809 -32.285 1.00 92.94 377 ILE A N 1
ATOM 2900 C CA . ILE A 1 377 ? -0.996 -5.895 -32.954 1.00 92.94 377 ILE A CA 1
ATOM 2901 C C . ILE A 1 377 ? -1.187 -6.771 -34.196 1.00 92.94 377 ILE A C 1
ATOM 2903 O O . ILE A 1 377 ? -1.939 -7.740 -34.137 1.00 92.94 377 ILE A O 1
ATOM 2907 N N . MET A 1 378 ? -0.563 -6.404 -35.317 1.00 92.06 378 MET A N 1
ATOM 2908 C CA . MET A 1 378 ? -0.549 -7.226 -36.532 1.00 92.06 378 MET A CA 1
ATOM 2909 C C . MET A 1 378 ? 0.104 -8.593 -36.281 1.00 92.06 378 MET A C 1
ATOM 2911 O O . MET A 1 378 ? 1.020 -8.703 -35.463 1.00 92.06 378 MET A O 1
ATOM 2915 N N . ASP A 1 379 ? -0.315 -9.596 -37.053 1.00 88.12 379 ASP A N 1
ATOM 2916 C CA . ASP A 1 379 ? 0.287 -10.933 -37.048 1.00 88.12 379 ASP A CA 1
ATOM 2917 C C . ASP A 1 379 ? 1.813 -10.874 -37.238 1.00 88.12 379 ASP A C 1
ATOM 2919 O O . ASP A 1 379 ? 2.339 -10.044 -37.989 1.00 88.12 379 ASP A O 1
ATOM 2923 N N . GLY A 1 380 ? 2.532 -11.755 -36.538 1.00 86.81 380 GLY A N 1
ATOM 2924 C CA . GLY A 1 380 ? 3.993 -11.776 -36.485 1.00 86.81 380 GLY A CA 1
ATOM 2925 C C . GLY A 1 380 ? 4.590 -10.901 -35.377 1.00 86.81 380 GLY A C 1
ATOM 2926 O O . GLY A 1 380 ? 5.797 -10.971 -35.127 1.00 86.81 380 GLY A O 1
ATOM 2927 N N . GLY A 1 381 ? 3.780 -10.097 -34.677 1.00 87.00 381 GLY A N 1
ATOM 2928 C CA . GLY A 1 381 ? 4.221 -9.297 -33.530 1.00 87.00 381 GLY A CA 1
ATOM 2929 C C . GLY A 1 381 ? 4.746 -10.134 -32.356 1.00 87.00 381 GLY A C 1
ATOM 2930 O O . GLY A 1 381 ? 5.630 -9.688 -31.626 1.00 87.00 381 GLY A O 1
ATOM 2931 N N . GLU A 1 382 ? 4.282 -11.373 -32.211 1.00 87.81 382 GLU A N 1
ATOM 2932 C CA . GLU A 1 382 ? 4.714 -12.345 -31.202 1.00 87.81 382 GLU A CA 1
ATOM 2933 C C . GLU A 1 382 ? 6.203 -12.708 -31.295 1.00 87.81 382 GLU A C 1
ATOM 2935 O O . GLU A 1 382 ? 6.824 -13.057 -30.281 1.00 87.81 382 GLU A O 1
ATOM 2940 N N . HIS A 1 383 ? 6.776 -12.572 -32.495 1.00 85.69 383 HIS A N 1
ATOM 2941 C CA . HIS A 1 383 ? 8.186 -12.808 -32.796 1.00 85.69 383 HIS A CA 1
ATOM 2942 C C . HIS A 1 383 ? 9.052 -11.551 -32.641 1.00 85.69 383 HIS A C 1
ATOM 2944 O O . HIS A 1 383 ? 10.274 -11.629 -32.766 1.00 85.69 383 HIS A O 1
ATOM 2950 N N . SER A 1 384 ? 8.445 -10.394 -32.363 1.00 84.75 384 SER A N 1
ATOM 2951 C CA . SER A 1 384 ? 9.147 -9.121 -32.226 1.00 84.75 384 SER A CA 1
ATOM 2952 C C . SER A 1 384 ? 9.697 -8.946 -30.805 1.00 84.75 384 SER A C 1
ATOM 2954 O O . SER A 1 384 ? 8.914 -8.780 -29.862 1.00 84.75 384 SER A O 1
ATOM 2956 N N . PRO A 1 385 ? 11.031 -8.938 -30.606 1.00 80.00 385 PRO A N 1
ATOM 2957 C CA . PRO A 1 385 ? 11.619 -8.726 -29.284 1.00 80.00 385 PRO A CA 1
ATOM 2958 C C . PRO A 1 385 ? 11.330 -7.318 -28.746 1.00 80.00 385 PRO A C 1
ATOM 2960 O O . PRO A 1 385 ? 11.182 -7.137 -27.540 1.00 80.00 385 PRO A O 1
ATOM 2963 N N . ASP A 1 386 ? 11.170 -6.323 -29.622 1.00 80.50 386 ASP A N 1
ATOM 2964 C CA . ASP A 1 386 ? 10.841 -4.954 -29.217 1.00 80.50 386 ASP A CA 1
ATOM 2965 C C . ASP A 1 386 ? 9.452 -4.867 -28.579 1.00 80.50 386 ASP A C 1
ATOM 2967 O O . ASP A 1 386 ? 9.271 -4.176 -27.576 1.00 80.50 386 ASP A O 1
ATOM 2971 N N . LEU A 1 387 ? 8.478 -5.626 -29.091 1.00 87.88 387 LEU A N 1
ATOM 2972 C CA . LEU A 1 387 ? 7.129 -5.681 -28.521 1.00 87.88 387 LEU A CA 1
ATOM 2973 C C . LEU A 1 387 ? 7.071 -6.432 -27.181 1.00 87.88 387 LEU A C 1
ATOM 2975 O O . LEU A 1 387 ? 6.056 -6.367 -26.490 1.00 87.88 387 LEU A O 1
ATOM 2979 N N . ARG A 1 388 ? 8.162 -7.086 -26.757 1.00 89.00 388 ARG A N 1
ATOM 2980 C CA . ARG A 1 388 ? 8.301 -7.615 -25.390 1.00 89.00 388 ARG A CA 1
ATOM 2981 C C . ARG A 1 388 ? 8.680 -6.538 -24.377 1.00 89.00 388 ARG A C 1
ATOM 2983 O O . ARG A 1 388 ? 8.563 -6.764 -23.174 1.00 89.00 388 ARG A O 1
ATOM 2990 N N . ARG A 1 389 ? 9.086 -5.346 -24.819 1.00 85.81 389 ARG A N 1
ATOM 2991 C CA . ARG A 1 389 ? 9.451 -4.243 -23.926 1.00 85.81 389 ARG A CA 1
ATOM 2992 C C . ARG A 1 389 ? 8.190 -3.546 -23.423 1.00 85.81 389 ARG A C 1
ATOM 2994 O O . ARG A 1 389 ? 7.511 -2.828 -24.156 1.00 85.81 389 ARG A O 1
ATOM 3001 N N . ALA A 1 390 ? 7.888 -3.717 -22.138 1.00 86.00 390 ALA A N 1
ATOM 3002 C CA . ALA A 1 390 ? 6.653 -3.206 -21.538 1.00 86.00 390 ALA A CA 1
ATOM 3003 C C . ALA A 1 390 ? 6.501 -1.672 -21.631 1.00 86.00 390 ALA A C 1
ATOM 3005 O O . ALA A 1 390 ? 5.378 -1.167 -21.694 1.00 86.00 390 ALA A O 1
ATOM 3006 N N . TRP A 1 391 ? 7.609 -0.922 -21.624 1.00 81.19 391 TRP A N 1
ATOM 3007 C CA . TRP A 1 391 ? 7.587 0.533 -21.813 1.00 81.19 391 TRP A CA 1
ATOM 3008 C C . TRP A 1 391 ? 7.180 0.921 -23.239 1.00 81.19 391 TRP A C 1
ATOM 3010 O O . TRP A 1 391 ? 6.428 1.877 -23.417 1.00 81.19 391 TRP A O 1
ATOM 3020 N N . LEU A 1 392 ? 7.605 0.151 -24.246 1.00 81.00 392 LEU A N 1
ATOM 3021 C CA . LEU A 1 392 ? 7.340 0.456 -25.648 1.00 81.00 392 LEU A CA 1
ATOM 3022 C C . LEU A 1 392 ? 5.856 0.287 -25.963 1.00 81.00 392 LEU A C 1
ATOM 3024 O O . LEU A 1 392 ? 5.232 1.202 -26.498 1.00 81.00 392 LEU A O 1
ATOM 3028 N N . LEU A 1 393 ? 5.268 -0.831 -25.526 1.00 87.56 393 LEU A N 1
ATOM 3029 C CA . LEU A 1 393 ? 3.821 -1.043 -25.615 1.00 87.56 393 LEU A CA 1
ATOM 3030 C C . LEU A 1 393 ? 3.050 0.080 -24.912 1.00 87.56 393 LEU A C 1
ATOM 3032 O O . LEU A 1 393 ? 2.055 0.579 -25.432 1.00 87.56 393 LEU A O 1
ATOM 3036 N N . GLN A 1 394 ? 3.528 0.526 -23.748 1.00 85.81 394 GLN A N 1
ATOM 3037 C CA . GLN A 1 394 ? 2.895 1.624 -23.028 1.00 85.81 394 GLN A CA 1
ATOM 3038 C C . GLN A 1 394 ? 2.950 2.942 -23.804 1.00 85.81 394 GLN A C 1
ATOM 3040 O O . GLN A 1 394 ? 1.936 3.637 -23.864 1.00 85.81 394 GLN A O 1
ATOM 3045 N N . ALA A 1 395 ? 4.097 3.276 -24.398 1.00 79.06 395 ALA A N 1
ATOM 3046 C CA . ALA A 1 395 ? 4.275 4.480 -25.203 1.00 79.06 395 ALA A CA 1
ATOM 3047 C C . ALA A 1 395 ? 3.363 4.471 -26.442 1.00 79.06 395 ALA A C 1
ATOM 3049 O O . ALA A 1 395 ? 2.686 5.462 -26.721 1.00 79.06 395 ALA A O 1
ATOM 3050 N N . MET A 1 396 ? 3.276 3.329 -27.131 1.00 83.62 396 MET A N 1
ATOM 3051 C CA . MET A 1 396 ? 2.392 3.129 -28.285 1.00 83.62 396 MET A CA 1
ATOM 3052 C C . MET A 1 396 ? 0.914 3.321 -27.910 1.00 83.62 396 MET A C 1
ATOM 3054 O O . MET A 1 396 ? 0.187 4.045 -28.593 1.00 83.62 396 MET A O 1
ATOM 3058 N N . VAL A 1 397 ? 0.474 2.750 -26.783 1.00 87.44 397 VAL A N 1
ATOM 3059 C CA . VAL A 1 397 ? -0.896 2.931 -26.270 1.00 87.44 397 VAL A CA 1
ATOM 3060 C C . VAL A 1 397 ? -1.177 4.386 -25.915 1.00 87.44 397 VAL A C 1
ATOM 3062 O O . VAL A 1 397 ? -2.210 4.925 -26.311 1.00 87.44 397 VAL A O 1
ATOM 3065 N N . THR A 1 398 ? -0.271 5.037 -25.183 1.00 80.69 398 THR A N 1
ATOM 3066 C CA . THR A 1 398 ? -0.439 6.436 -24.771 1.00 80.69 398 THR A CA 1
ATOM 3067 C C . THR A 1 398 ? -0.561 7.358 -25.986 1.00 80.69 398 THR A C 1
ATOM 3069 O O . THR A 1 398 ? -1.444 8.218 -26.008 1.00 80.69 398 THR A O 1
ATOM 3072 N N . HIS A 1 399 ? 0.247 7.136 -27.029 1.00 77.75 399 HIS A N 1
ATOM 3073 C CA . HIS A 1 399 ? 0.149 7.871 -28.290 1.00 77.75 399 HIS A CA 1
ATOM 3074 C C . HIS A 1 399 ? -1.238 7.725 -28.927 1.00 77.75 399 HIS A C 1
ATOM 3076 O O . HIS A 1 399 ? -1.913 8.720 -29.205 1.00 77.75 399 HIS A O 1
ATOM 3082 N N . VAL A 1 400 ? -1.705 6.484 -29.100 1.00 81.56 400 VAL A N 1
ATOM 3083 C CA . VAL A 1 400 ? -3.007 6.215 -29.720 1.00 81.56 400 VAL A CA 1
ATOM 3084 C C . VAL A 1 400 ? -4.148 6.799 -28.903 1.00 81.56 400 VAL A C 1
ATOM 3086 O O . VAL A 1 400 ? -5.059 7.363 -29.495 1.00 81.56 400 VAL A O 1
ATOM 3089 N N . LEU A 1 401 ? -4.123 6.722 -27.571 1.00 80.94 401 LEU A N 1
ATOM 3090 C CA . LEU A 1 401 ? -5.167 7.332 -26.739 1.00 80.94 401 LEU A CA 1
ATOM 3091 C C . LEU A 1 401 ? -5.194 8.861 -26.867 1.00 80.94 401 LEU A C 1
ATOM 3093 O O . LEU A 1 401 ? -6.276 9.452 -26.873 1.00 80.94 401 LEU A O 1
ATOM 3097 N N . GLY A 1 402 ? -4.033 9.499 -27.041 1.00 73.19 402 GLY A N 1
ATOM 3098 C CA . GLY A 1 402 ? -3.947 10.926 -27.357 1.00 73.19 402 GLY A CA 1
ATOM 3099 C C . GLY A 1 402 ? -4.610 11.283 -28.695 1.00 73.19 402 GLY A C 1
ATOM 3100 O O . GLY A 1 402 ? -5.279 12.312 -28.799 1.00 73.19 402 GLY A O 1
ATOM 3101 N N . VAL A 1 403 ? -4.479 10.416 -29.705 1.00 67.50 403 VAL A N 1
ATOM 3102 C CA . VAL A 1 403 ? -5.035 10.619 -31.057 1.00 67.50 403 VAL A CA 1
ATOM 3103 C C . VAL A 1 403 ? -6.509 10.189 -31.168 1.00 67.50 403 VAL A C 1
ATOM 3105 O O . VAL A 1 403 ? -7.303 10.898 -31.791 1.00 67.50 403 VAL A O 1
ATOM 3108 N N . LYS A 1 404 ? -6.912 9.075 -30.535 1.00 61.59 404 LYS A N 1
ATOM 3109 C CA . LYS A 1 404 ? -8.275 8.499 -30.554 1.00 61.59 404 LYS A CA 1
ATOM 3110 C C . LYS A 1 404 ? -9.340 9.440 -30.002 1.00 61.59 404 LYS A C 1
ATOM 3112 O O . LYS A 1 404 ? -10.484 9.350 -30.428 1.00 61.59 404 LYS A O 1
ATOM 3117 N N . ARG A 1 405 ? -8.983 10.418 -29.160 1.00 59.28 405 ARG A N 1
ATOM 3118 C CA . ARG A 1 405 ? -9.903 11.510 -28.779 1.00 59.28 405 ARG A CA 1
ATOM 3119 C C . ARG A 1 405 ? -10.481 12.280 -29.982 1.00 59.28 405 ARG A C 1
ATOM 3121 O O . ARG A 1 405 ? -11.407 13.058 -29.797 1.00 59.28 405 ARG A O 1
ATOM 3128 N N . LYS A 1 406 ? -9.948 12.087 -31.197 1.00 53.91 406 LYS A N 1
ATOM 3129 C CA . LYS A 1 406 ? -10.389 12.747 -32.434 1.00 53.91 406 LYS A CA 1
ATOM 3130 C C . LYS A 1 406 ? -11.011 11.812 -33.486 1.00 53.91 406 LYS A C 1
ATOM 3132 O O . LYS A 1 406 ? -11.460 12.329 -34.505 1.00 53.91 406 LYS A O 1
ATOM 3137 N N . ARG A 1 407 ? -10.993 10.478 -33.318 1.00 56.62 407 ARG A N 1
ATOM 3138 C CA . ARG A 1 407 ? -11.452 9.510 -34.344 1.00 56.62 407 ARG A CA 1
ATOM 3139 C C . ARG A 1 407 ? -11.982 8.207 -33.733 1.00 56.62 407 ARG A C 1
ATOM 3141 O O . ARG A 1 407 ? -11.346 7.650 -32.843 1.00 56.62 407 ARG A O 1
ATOM 3148 N N . GLU A 1 408 ? -13.084 7.691 -34.274 1.00 64.69 408 GLU A N 1
ATOM 3149 C CA . GLU A 1 408 ? -13.627 6.364 -33.944 1.00 64.69 408 GLU A CA 1
ATOM 3150 C C . GLU A 1 408 ? -12.883 5.244 -34.703 1.00 64.69 408 GLU A C 1
ATOM 3152 O O . GLU A 1 408 ? -12.485 5.433 -35.853 1.00 64.69 408 GLU A O 1
ATOM 3157 N N . GLY A 1 409 ? -12.676 4.082 -34.062 1.00 78.00 409 GLY A N 1
ATOM 3158 C CA . GLY A 1 409 ? -12.086 2.886 -34.689 1.00 78.00 409 GLY A CA 1
ATOM 3159 C C . GLY A 1 409 ? -11.176 2.032 -33.788 1.00 78.00 409 GLY A C 1
ATOM 3160 O O . GLY A 1 409 ? -10.818 2.410 -32.665 1.00 78.00 409 GLY A O 1
ATOM 3161 N N . ILE A 1 410 ? -10.782 0.863 -34.307 1.00 83.69 410 ILE A N 1
ATOM 3162 C CA . ILE A 1 410 ? -9.758 -0.016 -33.716 1.00 83.69 410 ILE A CA 1
ATOM 3163 C C . ILE A 1 410 ? -8.383 0.448 -34.203 1.00 83.69 410 ILE A C 1
ATOM 3165 O O . ILE A 1 410 ? -8.190 0.675 -35.395 1.00 83.69 410 ILE A O 1
ATOM 3169 N N . ALA A 1 411 ? -7.428 0.593 -33.285 1.00 87.81 411 ALA A N 1
ATOM 3170 C CA . ALA A 1 411 ? -6.045 0.896 -33.647 1.00 87.81 411 ALA A CA 1
ATOM 3171 C C . ALA A 1 411 ? -5.250 -0.404 -33.764 1.00 87.81 411 ALA A C 1
ATOM 3173 O O . ALA A 1 411 ? -5.298 -1.232 -32.858 1.00 87.81 411 ALA A O 1
ATOM 3174 N N . VAL A 1 412 ? -4.513 -0.580 -34.856 1.00 88.44 412 VAL A N 1
ATOM 3175 C CA . VAL A 1 412 ? -3.683 -1.768 -35.072 1.00 88.44 412 VAL A CA 1
ATOM 3176 C C . VAL A 1 412 ? -2.229 -1.335 -35.162 1.00 88.44 412 VAL A C 1
ATOM 3178 O O . VAL A 1 412 ? -1.870 -0.514 -36.004 1.00 88.44 412 VAL A O 1
ATOM 3181 N N . PHE A 1 413 ? -1.404 -1.866 -34.268 1.00 88.81 413 PHE A N 1
ATOM 3182 C CA . PHE A 1 413 ? 0.027 -1.614 -34.233 1.00 88.81 413 PHE A CA 1
ATOM 3183 C C . PHE A 1 413 ? 0.781 -2.546 -35.185 1.00 88.81 413 PHE A C 1
ATOM 3185 O O . PHE A 1 413 ? 0.437 -3.727 -35.268 1.00 88.81 413 PHE A O 1
ATOM 3192 N N . PRO A 1 414 ? 1.837 -2.064 -35.861 1.00 86.25 414 PRO A N 1
ATOM 3193 C CA . PRO A 1 414 ? 2.671 -2.922 -36.690 1.00 86.25 414 PRO A CA 1
ATOM 3194 C C . PRO A 1 414 ? 3.447 -3.941 -35.841 1.00 86.25 414 PRO A C 1
ATOM 3196 O O . PRO A 1 414 ? 3.835 -3.652 -34.708 1.00 86.25 414 PRO A O 1
ATOM 3199 N N . ALA A 1 415 ? 3.727 -5.114 -36.419 1.00 85.00 415 ALA A N 1
ATOM 3200 C CA . ALA A 1 415 ? 4.554 -6.155 -35.794 1.00 85.00 415 ALA A CA 1
ATOM 3201 C C . ALA A 1 415 ? 5.993 -5.677 -35.505 1.00 85.00 415 ALA A C 1
ATOM 3203 O O . ALA A 1 415 ? 6.652 -6.148 -34.578 1.00 85.00 415 ALA A O 1
ATOM 3204 N N . VAL A 1 416 ? 6.466 -4.694 -36.275 1.00 81.88 416 VAL A N 1
ATOM 3205 C CA . VAL A 1 416 ? 7.732 -3.994 -36.050 1.00 81.88 416 VAL A CA 1
ATOM 3206 C C . VAL A 1 416 ? 7.424 -2.521 -35.763 1.00 81.88 416 VAL A C 1
ATOM 3208 O O . VAL A 1 416 ? 6.878 -1.845 -36.638 1.00 81.88 416 VAL A O 1
ATOM 3211 N N . PRO A 1 417 ? 7.744 -2.007 -34.562 1.00 75.44 417 PRO A N 1
ATOM 3212 C CA . PRO A 1 417 ? 7.511 -0.611 -34.202 1.00 75.44 417 PRO A CA 1
ATOM 3213 C C . PRO A 1 417 ? 8.127 0.366 -35.216 1.00 75.44 417 PRO A C 1
ATOM 3215 O O . PRO A 1 417 ? 9.307 0.276 -35.553 1.00 75.44 417 PRO A O 1
ATOM 3218 N N . GLY A 1 418 ? 7.317 1.307 -35.712 1.00 70.38 418 GLY A N 1
ATOM 3219 C CA . GLY A 1 418 ? 7.725 2.288 -36.721 1.00 70.38 418 GLY A CA 1
ATOM 3220 C C . GLY A 1 418 ? 8.325 3.580 -36.150 1.00 70.38 418 GLY A C 1
ATOM 3221 O O . GLY A 1 418 ? 8.379 3.804 -34.940 1.00 70.38 418 GLY A O 1
ATOM 3222 N N . LEU A 1 419 ? 8.716 4.495 -37.047 1.00 70.31 419 LEU A N 1
ATOM 3223 C CA . LEU A 1 419 ? 9.292 5.811 -36.706 1.00 70.31 419 LEU A CA 1
ATOM 3224 C C . LEU A 1 419 ? 8.331 6.741 -35.940 1.00 70.31 419 LEU A C 1
ATOM 3226 O O . LEU A 1 419 ? 8.746 7.773 -35.414 1.00 70.31 419 LEU A O 1
ATOM 3230 N N . GLU A 1 420 ? 7.052 6.391 -35.858 1.00 68.81 420 GLU A N 1
ATOM 3231 C CA . GLU A 1 420 ? 6.021 7.148 -35.144 1.00 68.81 420 GLU A CA 1
ATOM 3232 C C . GLU A 1 420 ? 6.315 7.236 -33.641 1.00 68.81 420 GLU A C 1
ATOM 3234 O O . GLU A 1 420 ? 6.139 8.297 -33.044 1.00 68.81 420 GLU A O 1
ATOM 3239 N N . VAL A 1 421 ? 6.870 6.174 -33.042 1.00 69.25 421 VAL A N 1
ATOM 3240 C CA . VAL A 1 421 ? 7.295 6.175 -31.631 1.00 69.25 421 VAL A CA 1
ATOM 3241 C C . VAL A 1 421 ? 8.421 7.191 -31.403 1.00 69.25 421 VAL A C 1
ATOM 3243 O O . VAL A 1 421 ? 8.418 7.923 -30.415 1.00 69.25 421 VAL A O 1
ATOM 3246 N N . ILE A 1 422 ? 9.353 7.299 -32.357 1.00 72.12 422 ILE A N 1
ATOM 3247 C CA . ILE A 1 422 ? 10.440 8.290 -32.347 1.00 72.12 422 ILE A CA 1
ATOM 3248 C C . ILE A 1 422 ? 9.886 9.715 -32.489 1.00 72.12 422 ILE A C 1
ATOM 3250 O O . ILE A 1 422 ? 10.315 10.627 -31.775 1.00 72.12 422 ILE A O 1
ATOM 3254 N N . ALA A 1 423 ? 8.935 9.919 -33.403 1.00 69.81 423 ALA A N 1
ATOM 3255 C CA . ALA A 1 423 ? 8.295 11.215 -33.602 1.00 69.81 423 ALA A CA 1
ATOM 3256 C C . ALA A 1 423 ? 7.533 11.664 -32.345 1.00 69.81 423 ALA A C 1
ATOM 3258 O O . ALA A 1 423 ? 7.649 12.823 -31.940 1.00 69.81 423 ALA A O 1
ATOM 3259 N N . GLN A 1 424 ? 6.826 10.739 -31.693 1.00 70.62 424 GLN A N 1
ATOM 3260 C CA . GLN A 1 424 ? 6.107 10.996 -30.451 1.00 70.62 424 GLN A CA 1
ATOM 3261 C C . GLN A 1 424 ? 7.058 11.333 -29.300 1.00 70.62 424 GLN A C 1
ATOM 3263 O O . GLN A 1 424 ? 6.871 12.353 -28.641 1.00 70.62 424 GLN A O 1
ATOM 3268 N N . ALA A 1 425 ? 8.123 10.549 -29.109 1.00 72.06 425 ALA A N 1
ATOM 3269 C CA . ALA A 1 425 ? 9.137 10.842 -28.100 1.00 72.06 425 ALA A CA 1
ATOM 3270 C C . ALA A 1 425 ? 9.672 12.275 -28.257 1.00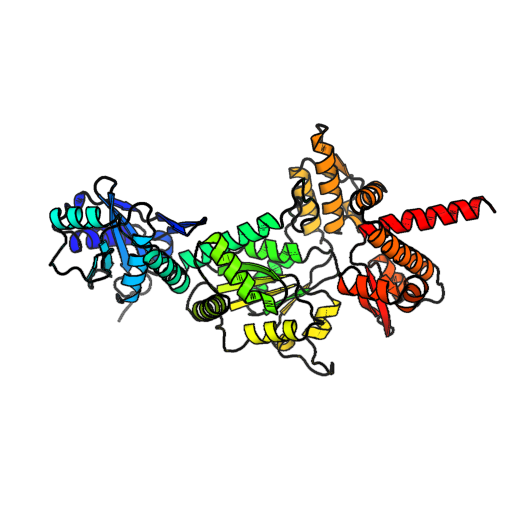 72.06 425 ALA A C 1
ATOM 3272 O O . ALA A 1 425 ? 9.722 13.043 -27.297 1.00 72.06 425 ALA A O 1
ATOM 3273 N N . ARG A 1 426 ? 9.975 12.694 -29.491 1.00 73.69 426 ARG A N 1
ATOM 3274 C CA . ARG A 1 426 ? 10.417 14.066 -29.770 1.00 73.69 426 ARG A CA 1
ATOM 3275 C C . ARG A 1 426 ? 9.350 15.123 -29.468 1.00 73.69 426 ARG A C 1
ATOM 3277 O O . ARG A 1 426 ? 9.700 16.218 -29.033 1.00 73.69 426 ARG A O 1
ATOM 3284 N N . ALA A 1 427 ? 8.077 14.831 -29.728 1.00 73.62 427 ALA A N 1
ATOM 3285 C CA . ALA A 1 427 ? 6.977 15.738 -29.407 1.00 73.62 427 ALA A CA 1
ATOM 3286 C C . ALA A 1 427 ? 6.806 15.912 -27.890 1.00 73.62 427 ALA A C 1
ATOM 3288 O O . ALA A 1 427 ? 6.481 17.010 -27.430 1.00 73.62 427 ALA A O 1
ATOM 3289 N N . ASP A 1 428 ? 7.070 14.854 -27.124 1.00 70.25 428 ASP A N 1
ATOM 3290 C CA . ASP A 1 428 ? 6.936 14.859 -25.673 1.00 70.25 428 ASP A CA 1
ATOM 3291 C C . ASP A 1 428 ? 8.133 15.551 -24.999 1.00 70.25 428 ASP A C 1
ATOM 3293 O O . ASP A 1 428 ? 7.956 16.357 -24.082 1.00 70.25 428 ASP A O 1
ATOM 3297 N N . PHE A 1 429 ? 9.370 15.263 -25.421 1.00 77.38 429 PHE A N 1
ATOM 3298 C CA . PHE A 1 429 ? 10.581 15.853 -24.836 1.00 77.38 429 PHE A CA 1
ATOM 3299 C C . PHE A 1 429 ? 10.896 17.202 -25.479 1.00 77.38 429 PHE A C 1
ATOM 3301 O O . PHE A 1 429 ? 11.689 17.282 -26.407 1.00 77.38 429 PHE A O 1
ATOM 3308 N N . LYS A 1 430 ? 10.279 18.277 -24.975 1.00 79.69 430 LYS A N 1
ATOM 3309 C CA . LYS A 1 430 ? 10.441 19.635 -25.530 1.00 79.69 430 LYS A CA 1
ATOM 3310 C C . LYS A 1 430 ? 11.616 20.432 -24.960 1.00 79.69 430 LYS A C 1
ATOM 3312 O O . LYS A 1 430 ? 11.985 21.429 -25.571 1.00 79.69 430 LYS A O 1
ATOM 3317 N N . ASP A 1 431 ? 12.187 20.007 -23.832 1.00 85.06 431 ASP A N 1
ATOM 3318 C CA . ASP A 1 431 ? 13.314 20.692 -23.185 1.00 85.06 431 ASP A CA 1
ATOM 3319 C C . ASP A 1 431 ? 14.546 20.718 -24.117 1.00 85.06 431 ASP A C 1
ATOM 3321 O O . ASP A 1 431 ? 15.121 19.660 -24.401 1.00 85.06 431 ASP A O 1
ATOM 3325 N N . PRO A 1 432 ? 14.967 21.904 -24.601 1.00 87.56 432 PRO A N 1
ATOM 3326 C CA . PRO A 1 432 ? 16.098 22.023 -25.513 1.00 87.56 432 PRO A CA 1
ATOM 3327 C C . PRO A 1 432 ? 17.421 21.525 -24.918 1.00 87.56 432 PRO A C 1
ATOM 3329 O O . PRO A 1 432 ? 18.212 20.919 -25.642 1.00 87.56 432 PRO A O 1
ATOM 3332 N N . GLU A 1 433 ? 17.658 21.734 -23.620 1.00 91.31 433 GLU A N 1
ATOM 3333 C CA . GLU A 1 433 ? 18.912 21.350 -22.967 1.00 91.31 433 GLU A CA 1
ATOM 3334 C C . GLU A 1 433 ? 18.985 19.843 -22.752 1.00 91.31 433 GLU A C 1
ATOM 3336 O O . GLU A 1 433 ? 19.999 19.214 -23.064 1.00 91.31 433 GLU A O 1
ATOM 3341 N N . LEU A 1 434 ? 17.887 19.229 -22.306 1.00 88.69 434 LEU A N 1
ATOM 3342 C CA . LEU A 1 434 ? 17.810 17.774 -22.196 1.00 88.69 434 LEU A CA 1
ATOM 3343 C C . LEU A 1 434 ? 18.028 17.103 -23.562 1.00 88.69 434 LEU A C 1
ATOM 3345 O O . LEU A 1 434 ? 18.793 16.143 -23.670 1.00 88.69 434 LEU A O 1
ATOM 3349 N N . ARG A 1 435 ? 17.428 17.644 -24.629 1.00 89.44 435 ARG A N 1
ATOM 3350 C CA . ARG A 1 435 ? 17.644 17.149 -25.996 1.00 89.44 435 ARG A CA 1
ATOM 3351 C C . ARG A 1 435 ? 19.077 17.346 -26.476 1.00 89.44 435 ARG A C 1
ATOM 3353 O O . ARG A 1 435 ? 19.624 16.440 -27.098 1.00 89.44 435 ARG A O 1
ATOM 3360 N N . ARG A 1 436 ? 19.706 18.494 -26.188 1.00 92.75 436 ARG A N 1
ATOM 3361 C CA . ARG A 1 436 ? 21.126 18.739 -26.501 1.00 92.75 436 ARG A CA 1
ATOM 3362 C C . ARG A 1 436 ? 22.007 17.673 -25.852 1.00 92.75 436 ARG A C 1
ATOM 3364 O O . ARG A 1 436 ? 22.841 17.081 -26.537 1.00 92.75 436 ARG A O 1
ATOM 3371 N N . ARG A 1 437 ? 21.785 17.388 -24.566 1.00 94.06 437 ARG A N 1
ATOM 3372 C CA . ARG A 1 437 ? 22.507 16.344 -23.825 1.00 94.06 437 ARG A CA 1
ATOM 3373 C C . ARG A 1 437 ? 22.297 14.964 -24.448 1.00 94.06 437 ARG A C 1
ATOM 3375 O O . ARG A 1 437 ? 23.269 14.289 -24.776 1.00 94.06 437 ARG A O 1
ATOM 3382 N N . PHE A 1 438 ? 21.050 14.578 -24.715 1.00 92.56 438 PHE A N 1
ATOM 3383 C CA . PHE A 1 438 ? 20.737 13.290 -25.347 1.00 92.56 438 PHE A CA 1
ATOM 3384 C C . PHE A 1 438 ? 21.244 13.167 -26.785 1.00 92.56 438 PHE A C 1
ATOM 3386 O O . PHE A 1 438 ? 21.580 12.068 -27.219 1.00 92.56 438 PHE A O 1
ATOM 3393 N N . ARG A 1 439 ? 21.386 14.275 -27.516 1.00 90.88 439 ARG A N 1
ATOM 3394 C CA . ARG A 1 439 ? 22.076 14.283 -28.809 1.00 90.88 439 ARG A CA 1
ATOM 3395 C C . ARG A 1 439 ? 23.560 13.964 -28.666 1.00 90.88 439 ARG A C 1
ATOM 3397 O O . ARG A 1 439 ? 24.085 13.218 -29.487 1.00 90.88 439 ARG A O 1
ATOM 3404 N N . GLY A 1 440 ? 24.223 14.471 -27.627 1.00 92.62 440 GLY A N 1
ATOM 3405 C CA . GLY A 1 440 ? 25.596 14.078 -27.298 1.00 92.62 440 GLY A CA 1
ATOM 3406 C C . GLY A 1 440 ? 25.708 12.583 -26.987 1.00 92.62 440 GLY A C 1
ATOM 3407 O O . GLY A 1 440 ? 26.573 11.911 -27.547 1.00 92.62 440 GLY A O 1
ATOM 3408 N N . VAL A 1 441 ? 24.769 12.039 -26.200 1.00 93.06 441 VAL A N 1
ATOM 3409 C CA . VAL A 1 441 ? 24.675 10.589 -25.933 1.00 93.06 441 VAL A CA 1
ATOM 3410 C C . VAL A 1 441 ? 24.478 9.796 -27.229 1.00 93.06 441 VAL A C 1
ATOM 3412 O O . VAL A 1 441 ? 25.211 8.846 -27.489 1.00 93.06 441 VAL A O 1
ATOM 3415 N N . ALA A 1 442 ? 23.538 10.208 -28.084 1.00 90.12 442 ALA A N 1
ATOM 3416 C CA . ALA A 1 442 ? 23.267 9.563 -29.366 1.00 90.12 442 ALA A CA 1
ATOM 3417 C C . ALA A 1 442 ? 24.499 9.545 -30.282 1.00 90.12 442 ALA A C 1
ATOM 3419 O O . ALA A 1 442 ? 24.815 8.519 -30.882 1.00 90.12 442 ALA A O 1
ATOM 3420 N N . GLN A 1 443 ? 25.226 10.661 -30.366 1.00 89.56 443 GLN A N 1
ATOM 3421 C CA . GLN A 1 443 ? 26.469 10.742 -31.131 1.00 89.56 443 GLN A CA 1
ATOM 3422 C C . GLN A 1 443 ? 27.541 9.800 -30.585 1.00 89.56 443 GLN A C 1
ATOM 3424 O O . GLN A 1 443 ? 28.203 9.126 -31.372 1.00 89.56 443 GLN A O 1
ATOM 3429 N N . ALA A 1 444 ? 27.698 9.733 -29.262 1.00 90.81 444 ALA A N 1
ATOM 3430 C CA . ALA A 1 444 ? 28.653 8.843 -28.615 1.00 90.81 444 ALA A CA 1
ATOM 3431 C C . ALA A 1 444 ? 28.318 7.362 -28.873 1.00 90.81 444 ALA A C 1
ATOM 3433 O O . ALA A 1 444 ? 29.188 6.602 -29.292 1.00 90.81 444 ALA A O 1
ATOM 3434 N N . ILE A 1 445 ? 27.042 6.977 -28.758 1.00 87.69 445 ILE A N 1
ATOM 3435 C CA . ILE A 1 445 ? 26.575 5.615 -29.069 1.00 87.69 445 ILE A CA 1
ATOM 3436 C C . ILE A 1 445 ? 26.832 5.253 -30.531 1.00 87.69 445 ILE A C 1
ATOM 3438 O O . ILE A 1 445 ? 27.290 4.153 -30.823 1.00 87.69 445 ILE A O 1
ATOM 3442 N N . VAL A 1 446 ? 26.573 6.167 -31.469 1.00 84.62 446 VAL A N 1
ATOM 3443 C CA . VAL A 1 446 ? 26.825 5.919 -32.897 1.00 84.62 446 VAL A CA 1
ATOM 3444 C C . VAL A 1 446 ? 28.317 5.706 -33.183 1.00 84.62 446 VAL A C 1
ATOM 3446 O O . VAL A 1 446 ? 28.654 4.928 -34.075 1.00 84.62 446 VAL A O 1
ATOM 3449 N N . LEU A 1 447 ? 29.212 6.365 -32.446 1.00 86.81 447 LEU A N 1
ATOM 3450 C CA . LEU A 1 447 ? 30.658 6.158 -32.580 1.00 86.81 447 LEU A CA 1
ATOM 3451 C C . LEU A 1 447 ? 31.083 4.812 -32.005 1.00 86.81 447 LEU A C 1
ATOM 3453 O O . LEU A 1 447 ? 31.769 4.059 -32.689 1.00 86.81 447 LEU A O 1
ATOM 3457 N N . ASP A 1 448 ? 30.611 4.470 -30.807 1.00 84.75 448 ASP A N 1
ATOM 3458 C CA . ASP A 1 448 ? 30.858 3.161 -30.190 1.00 84.75 448 ASP A CA 1
ATOM 3459 C C . ASP A 1 448 ? 30.294 2.007 -31.027 1.00 84.75 448 ASP A C 1
ATOM 3461 O O . ASP A 1 448 ? 30.892 0.934 -31.143 1.00 84.75 448 ASP A O 1
ATOM 3465 N N . ALA A 1 449 ? 29.146 2.217 -31.671 1.00 79.06 449 ALA A N 1
ATOM 3466 C CA . ALA A 1 449 ? 28.563 1.249 -32.587 1.00 79.06 449 ALA A CA 1
ATOM 3467 C C . ALA A 1 449 ? 29.496 0.951 -33.777 1.00 79.06 449 ALA A C 1
ATOM 3469 O O . ALA A 1 449 ? 29.519 -0.186 -34.248 1.00 79.06 449 ALA A O 1
ATOM 3470 N N . GLN A 1 450 ? 30.280 1.938 -34.216 1.00 79.19 450 GLN A N 1
ATOM 3471 C CA . GLN A 1 450 ? 31.187 1.856 -35.365 1.00 79.19 450 GLN A CA 1
ATOM 3472 C C . GLN A 1 450 ? 32.614 1.448 -35.008 1.00 79.19 450 GLN A C 1
ATOM 3474 O O . GLN A 1 450 ? 33.372 1.082 -35.906 1.00 79.19 450 GLN A O 1
ATOM 3479 N N . ASP A 1 451 ? 32.980 1.492 -33.730 1.00 82.06 451 ASP A N 1
ATOM 3480 C CA . ASP A 1 451 ? 34.271 1.002 -33.276 1.00 82.06 451 ASP A CA 1
ATOM 3481 C C . ASP A 1 451 ? 34.353 -0.519 -33.472 1.00 82.06 451 ASP A C 1
ATOM 3483 O O . ASP A 1 451 ? 33.657 -1.293 -32.810 1.00 82.06 451 ASP A O 1
ATOM 3487 N N . GLN A 1 452 ? 35.191 -0.943 -34.419 1.00 76.25 452 GLN A N 1
ATOM 3488 C CA . GLN A 1 452 ? 35.429 -2.352 -34.737 1.00 76.25 452 GLN A CA 1
ATOM 3489 C C . GLN A 1 452 ? 36.428 -3.015 -33.784 1.00 76.25 452 GLN A C 1
ATOM 3491 O O . GLN A 1 452 ? 36.581 -4.232 -33.817 1.00 76.25 452 GLN A O 1
ATOM 3496 N N . THR A 1 453 ? 37.100 -2.238 -32.931 1.00 78.62 453 THR A N 1
ATOM 3497 C CA . THR A 1 453 ? 38.060 -2.756 -31.947 1.00 78.62 453 THR A CA 1
ATOM 3498 C C . THR A 1 453 ? 37.385 -3.245 -30.665 1.00 78.62 453 THR A C 1
ATOM 3500 O O . THR A 1 453 ? 38.043 -3.817 -29.796 1.00 78.62 453 THR A O 1
ATOM 3503 N N . LYS A 1 454 ? 36.063 -3.057 -30.542 1.00 74.38 454 LYS A N 1
ATOM 3504 C CA . LYS A 1 454 ? 35.312 -3.461 -29.353 1.00 74.38 454 LYS A CA 1
ATOM 3505 C C . LYS A 1 454 ? 35.245 -4.987 -29.193 1.00 74.38 454 LYS A C 1
ATOM 3507 O O . LYS A 1 454 ? 35.083 -5.704 -30.185 1.00 74.38 454 LYS A O 1
ATOM 3512 N N . PRO A 1 455 ? 35.279 -5.494 -27.948 1.00 74.50 455 PRO A N 1
ATOM 3513 C CA . PRO A 1 455 ? 35.046 -6.906 -27.668 1.00 74.50 455 PRO A CA 1
ATOM 3514 C C . PRO A 1 455 ? 33.700 -7.399 -28.223 1.00 74.50 455 PRO A C 1
ATOM 3516 O O . PRO A 1 455 ? 32.684 -6.704 -28.148 1.00 74.50 455 PRO A O 1
ATOM 3519 N N . TYR A 1 456 ? 33.670 -8.626 -28.751 1.00 72.44 456 TYR A N 1
ATOM 3520 C CA . TYR A 1 456 ? 32.468 -9.216 -29.359 1.00 72.44 456 TYR A CA 1
ATOM 3521 C C . TYR A 1 456 ? 31.299 -9.347 -28.365 1.00 72.44 456 TYR A C 1
ATOM 3523 O O . TYR A 1 456 ? 30.143 -9.117 -28.712 1.00 72.44 456 TYR A O 1
ATOM 3531 N N . SER A 1 457 ? 31.604 -9.639 -27.103 1.00 69.62 457 SER A N 1
ATOM 3532 C CA . SER A 1 457 ? 30.665 -9.639 -25.974 1.00 69.62 457 SER A CA 1
ATOM 3533 C C . SER A 1 457 ? 29.947 -8.297 -25.798 1.00 69.62 457 SER A C 1
ATOM 3535 O O . SER A 1 457 ? 28.732 -8.265 -25.608 1.00 69.62 457 SER A O 1
ATOM 3537 N N . MET A 1 458 ? 30.667 -7.183 -25.936 1.00 70.75 458 MET A N 1
ATOM 3538 C CA . MET A 1 458 ? 30.099 -5.835 -25.877 1.00 70.75 458 MET A CA 1
ATOM 3539 C C . MET A 1 458 ? 29.215 -5.549 -27.101 1.00 70.75 458 MET A C 1
ATOM 3541 O O . MET A 1 458 ? 28.144 -4.960 -26.970 1.00 70.75 458 MET A O 1
ATOM 3545 N N . ALA A 1 459 ? 29.609 -6.021 -28.290 1.00 68.69 459 ALA A N 1
ATOM 3546 C CA . ALA A 1 459 ? 28.775 -5.919 -29.488 1.00 68.69 459 ALA A CA 1
ATOM 3547 C C . ALA A 1 459 ? 27.441 -6.680 -29.342 1.00 68.69 459 ALA A C 1
ATOM 3549 O O . ALA A 1 459 ? 26.405 -6.171 -29.766 1.00 68.69 459 ALA A O 1
ATOM 3550 N N . LEU A 1 460 ? 27.449 -7.848 -28.689 1.00 65.69 460 LEU A N 1
ATOM 3551 C CA . LEU A 1 460 ? 26.235 -8.607 -28.369 1.00 65.69 460 LEU A CA 1
ATOM 3552 C C . LEU A 1 460 ? 25.365 -7.904 -27.315 1.00 65.69 460 LEU A C 1
ATOM 3554 O O . LEU A 1 460 ? 24.143 -7.881 -27.452 1.00 65.69 460 LEU A O 1
ATOM 3558 N N . GLN A 1 461 ? 25.960 -7.280 -26.292 1.00 64.62 461 GLN A N 1
ATOM 3559 C CA . GLN A 1 461 ? 25.201 -6.527 -25.282 1.00 64.62 461 GLN A CA 1
ATOM 3560 C C . GLN A 1 461 ? 24.434 -5.336 -25.887 1.00 64.62 461 GLN A C 1
ATOM 3562 O O . GLN A 1 461 ? 23.315 -5.049 -25.451 1.00 64.62 461 GLN A O 1
ATOM 3567 N N . LEU A 1 462 ? 24.986 -4.680 -26.919 1.00 64.69 462 LEU A N 1
ATOM 3568 C CA . LEU A 1 462 ? 24.327 -3.570 -27.629 1.00 64.69 462 LEU A CA 1
ATOM 3569 C C . LEU A 1 462 ? 23.018 -3.985 -28.326 1.00 64.69 462 LEU A C 1
ATOM 3571 O O . LEU A 1 462 ? 22.199 -3.124 -28.637 1.00 64.69 462 LEU A O 1
ATOM 3575 N N . MET A 1 463 ? 22.789 -5.285 -28.558 1.00 59.41 463 MET A N 1
ATOM 3576 C CA . MET A 1 463 ? 21.542 -5.782 -29.157 1.00 59.41 463 MET A CA 1
ATOM 3577 C C . MET A 1 463 ? 20.349 -5.735 -28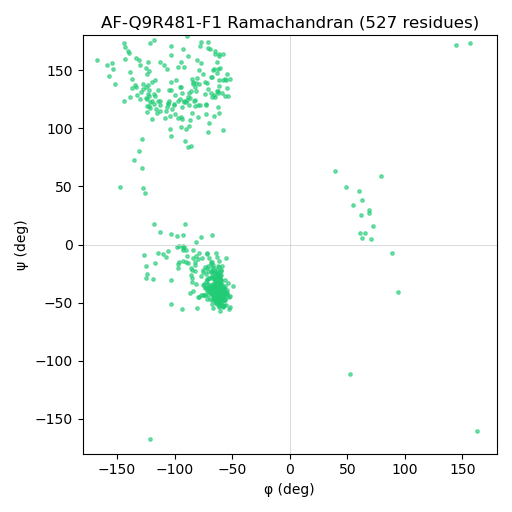.189 1.00 59.41 463 MET A C 1
ATOM 3579 O O . MET A 1 463 ? 19.203 -5.754 -28.632 1.00 59.41 463 MET A O 1
ATOM 3583 N N . GLY A 1 464 ? 20.597 -5.661 -26.875 1.00 56.66 464 GLY A N 1
ATOM 3584 C CA . GLY A 1 464 ? 19.550 -5.708 -25.846 1.00 56.66 464 GLY A CA 1
ATOM 3585 C C . GLY A 1 464 ? 19.537 -4.529 -24.872 1.00 56.66 464 GLY A C 1
ATOM 3586 O O . GLY A 1 464 ? 18.521 -4.305 -24.218 1.00 56.66 464 GLY A O 1
ATOM 3587 N N . ARG A 1 465 ? 20.632 -3.765 -24.763 1.00 66.88 465 ARG A N 1
ATOM 3588 C CA . ARG A 1 465 ? 20.765 -2.628 -23.838 1.00 66.88 465 ARG A CA 1
ATOM 3589 C C . ARG A 1 465 ? 21.369 -1.422 -24.553 1.00 66.88 465 ARG A C 1
ATOM 3591 O O . ARG A 1 465 ? 22.333 -1.557 -25.300 1.00 66.88 465 ARG A O 1
ATOM 3598 N N . TYR A 1 466 ? 20.827 -0.235 -24.292 1.00 76.88 466 TYR A N 1
ATOM 3599 C CA . TYR A 1 466 ? 21.403 1.016 -24.783 1.00 76.88 466 TYR A CA 1
ATOM 3600 C C . TYR A 1 466 ? 22.454 1.499 -23.790 1.00 76.88 466 TYR A C 1
ATOM 3602 O O . TYR A 1 466 ? 22.108 1.961 -22.707 1.00 76.88 466 TYR A O 1
ATOM 3610 N N . PHE A 1 467 ? 23.727 1.396 -24.149 1.00 82.56 467 PHE A N 1
ATOM 3611 C CA . PHE A 1 467 ? 24.827 1.900 -23.335 1.00 82.56 467 PHE A CA 1
ATOM 3612 C C . PHE A 1 467 ? 25.898 2.551 -24.201 1.00 82.56 467 PHE A C 1
ATOM 3614 O O . PHE A 1 467 ? 25.933 2.374 -25.419 1.00 82.56 467 PHE A O 1
ATOM 3621 N N . VAL A 1 468 ? 26.772 3.306 -23.549 1.00 88.50 468 VAL A N 1
ATOM 3622 C CA . VAL A 1 468 ? 27.941 3.946 -24.150 1.00 88.50 468 VAL A CA 1
ATOM 3623 C C . VAL A 1 468 ? 29.135 3.788 -23.216 1.00 88.50 468 VAL A C 1
ATOM 3625 O O . VAL A 1 468 ? 28.970 3.848 -21.996 1.00 88.50 468 VAL A O 1
ATOM 3628 N N . ARG A 1 469 ? 30.340 3.579 -23.751 1.00 89.00 469 ARG A N 1
ATOM 3629 C CA . ARG A 1 469 ? 31.566 3.637 -22.945 1.00 89.00 469 ARG A CA 1
ATOM 3630 C C . ARG A 1 469 ? 31.703 5.039 -22.369 1.00 89.00 469 ARG A C 1
ATOM 3632 O O . ARG A 1 469 ? 31.497 6.033 -23.067 1.00 89.00 469 ARG A O 1
ATOM 3639 N N . ARG A 1 470 ? 32.060 5.121 -21.087 1.00 89.50 470 ARG A N 1
ATOM 3640 C CA . ARG A 1 470 ? 32.178 6.409 -20.392 1.00 89.50 470 ARG A CA 1
ATOM 3641 C C . ARG A 1 470 ? 33.168 7.339 -21.096 1.00 89.50 470 ARG A C 1
ATOM 3643 O O . ARG A 1 470 ? 32.839 8.493 -21.337 1.00 89.50 470 ARG A O 1
ATOM 3650 N N . GLU A 1 471 ? 34.307 6.794 -21.510 1.00 89.75 471 GLU A N 1
ATOM 3651 C CA . GLU A 1 471 ? 35.336 7.507 -22.272 1.00 89.75 471 GLU A CA 1
ATOM 3652 C C . GLU A 1 471 ? 34.782 8.120 -23.571 1.00 89.75 471 GLU A C 1
ATOM 3654 O O . GLU A 1 471 ? 34.963 9.309 -23.836 1.00 89.75 471 GLU A O 1
ATOM 3659 N N . THR A 1 472 ? 34.032 7.344 -24.361 1.00 90.25 472 THR A N 1
ATOM 3660 C CA . THR A 1 472 ? 33.430 7.836 -25.609 1.00 90.25 472 THR A CA 1
ATOM 3661 C C . THR A 1 472 ? 32.435 8.964 -25.353 1.00 90.25 472 THR A C 1
ATOM 3663 O O . THR A 1 472 ? 32.362 9.916 -26.138 1.00 90.25 472 THR A O 1
ATOM 3666 N N . LEU A 1 473 ? 31.660 8.876 -24.268 1.00 92.38 473 LEU A N 1
ATOM 3667 C CA . LEU A 1 473 ? 30.701 9.916 -23.914 1.00 92.38 473 LEU A CA 1
ATOM 3668 C C . LEU A 1 473 ? 31.385 11.198 -23.434 1.00 92.38 473 LEU A C 1
ATOM 3670 O O . LEU A 1 473 ? 30.967 12.283 -23.832 1.00 92.38 473 LEU A O 1
ATOM 3674 N N . GLU A 1 474 ? 32.442 11.085 -22.633 1.00 90.88 474 GLU A N 1
ATOM 3675 C CA . GLU A 1 474 ? 33.239 12.224 -22.156 1.00 90.88 474 GLU A CA 1
ATOM 3676 C C . GLU A 1 474 ? 33.916 12.976 -23.319 1.00 90.88 474 GLU A C 1
ATOM 3678 O O . GLU A 1 474 ? 34.107 14.187 -23.256 1.00 90.88 474 GLU A O 1
ATOM 3683 N N . GLY A 1 475 ? 34.169 12.301 -24.447 1.00 89.88 475 GLY A N 1
ATOM 3684 C CA . GLY A 1 475 ? 34.577 12.945 -25.701 1.00 89.88 475 GLY A CA 1
ATOM 3685 C C . GLY A 1 475 ? 33.469 13.732 -26.428 1.00 89.88 475 GLY A C 1
ATOM 3686 O O . GLY A 1 475 ? 33.740 14.377 -27.445 1.00 89.88 475 GLY A O 1
ATOM 3687 N N . ARG A 1 476 ? 32.211 13.667 -25.968 1.00 92.06 476 ARG A N 1
ATOM 3688 C CA . ARG A 1 476 ? 31.032 14.288 -26.613 1.00 92.06 476 ARG A CA 1
ATOM 3689 C C . ARG A 1 476 ? 30.239 15.225 -25.715 1.00 92.06 476 ARG A C 1
ATOM 3691 O O . ARG A 1 476 ? 29.609 16.148 -26.232 1.00 92.06 476 ARG A O 1
ATOM 3698 N N . LEU A 1 477 ? 30.249 14.992 -24.412 1.00 93.44 477 LEU A N 1
ATOM 3699 C CA . LEU A 1 477 ? 29.584 15.812 -23.409 1.00 93.44 477 LEU A CA 1
ATOM 3700 C C . LEU A 1 477 ? 30.600 16.317 -22.393 1.00 93.44 477 LEU A C 1
ATOM 3702 O O . LEU A 1 477 ? 31.577 15.639 -22.092 1.00 93.44 477 LEU A O 1
ATOM 3706 N N . SER A 1 478 ? 30.346 17.497 -21.827 1.00 93.50 478 SER A N 1
ATOM 3707 C CA . SER A 1 478 ? 31.141 17.966 -20.696 1.00 93.50 478 SER A CA 1
ATOM 3708 C C . SER A 1 478 ? 30.963 17.036 -19.492 1.00 93.50 478 SER A C 1
ATOM 3710 O O . SER A 1 478 ? 29.934 16.367 -19.335 1.00 93.50 478 SER A O 1
ATOM 3712 N N . THR A 1 479 ? 31.940 17.047 -18.586 1.00 91.00 479 THR A N 1
ATOM 3713 C CA . THR A 1 479 ? 31.844 16.351 -17.295 1.00 91.00 479 THR A CA 1
ATOM 3714 C C . THR A 1 479 ? 30.594 16.785 -16.529 1.00 91.00 479 THR A C 1
ATOM 3716 O O . THR A 1 479 ? 29.855 15.939 -16.037 1.00 91.00 479 THR A O 1
ATOM 3719 N N . SER A 1 480 ? 30.283 18.087 -16.526 1.00 90.38 480 SER A N 1
ATOM 3720 C CA . SER A 1 480 ? 29.094 18.631 -15.862 1.00 90.38 480 SER A CA 1
ATOM 3721 C C . SER A 1 480 ? 27.776 18.103 -16.438 1.00 90.38 480 SER A C 1
ATOM 3723 O O . SER A 1 480 ? 26.865 17.784 -15.674 1.00 90.38 480 SER A O 1
ATOM 3725 N N . ASP A 1 481 ? 27.662 17.976 -17.764 1.00 92.69 481 ASP A N 1
ATOM 3726 C CA . ASP A 1 481 ? 26.474 17.413 -18.413 1.00 92.69 481 ASP A CA 1
ATOM 3727 C C . ASP A 1 481 ? 26.349 15.914 -18.127 1.00 92.69 481 ASP A C 1
ATOM 3729 O O . ASP A 1 481 ? 25.250 15.426 -17.869 1.00 92.69 481 ASP A O 1
ATOM 3733 N N . THR A 1 482 ? 27.471 15.192 -18.129 1.00 91.19 482 THR A N 1
ATOM 3734 C CA . THR A 1 482 ? 27.510 13.755 -17.825 1.00 91.19 482 THR A CA 1
ATOM 3735 C C . THR A 1 482 ? 27.094 13.486 -16.378 1.00 91.19 482 THR A C 1
ATOM 3737 O O . THR A 1 482 ? 26.214 12.665 -16.132 1.00 91.19 482 THR A O 1
ATOM 3740 N N . GLU A 1 483 ? 27.643 14.229 -15.416 1.00 84.38 483 GLU A N 1
ATOM 3741 C CA . GLU A 1 483 ? 27.259 14.145 -14.002 1.00 84.38 483 GLU A CA 1
ATOM 3742 C C . GLU A 1 483 ? 25.810 14.567 -13.763 1.00 84.38 483 GLU A C 1
ATOM 3744 O O . GLU A 1 483 ? 25.129 14.009 -12.905 1.00 84.38 483 GLU A O 1
ATOM 3749 N N . TRP A 1 484 ? 25.313 15.562 -14.502 1.00 88.12 484 TRP A N 1
ATOM 3750 C CA . TRP A 1 484 ? 23.908 15.945 -14.431 1.00 88.12 484 TRP A CA 1
ATOM 3751 C C . TRP A 1 484 ? 22.994 14.829 -14.942 1.00 88.12 484 TRP A C 1
ATOM 3753 O O . TRP A 1 484 ? 21.997 14.528 -14.288 1.00 88.12 484 TRP A O 1
ATOM 3763 N N . LEU A 1 485 ? 23.335 14.187 -16.065 1.00 85.44 485 LEU A N 1
ATOM 3764 C CA . LEU A 1 485 ? 22.574 13.055 -16.600 1.00 85.44 485 LEU A CA 1
ATOM 3765 C C . LEU A 1 485 ? 22.575 11.863 -15.639 1.00 85.44 485 LEU A C 1
ATOM 3767 O O . LEU A 1 485 ? 21.542 11.216 -15.501 1.00 85.44 485 LEU A O 1
ATOM 3771 N N . ILE A 1 486 ? 23.694 11.603 -14.957 1.00 77.81 486 ILE A N 1
ATOM 3772 C CA . ILE A 1 486 ? 23.785 10.548 -13.942 1.00 77.81 486 ILE A CA 1
ATOM 3773 C C . ILE A 1 486 ? 22.910 10.884 -12.732 1.00 77.81 486 ILE A C 1
ATOM 3775 O O . ILE A 1 486 ? 22.013 10.119 -12.397 1.00 77.81 486 ILE A O 1
ATOM 3779 N N . ARG A 1 487 ? 23.091 12.065 -12.128 1.00 70.00 487 ARG A N 1
ATOM 3780 C CA . ARG A 1 487 ? 22.305 12.495 -10.954 1.00 70.00 487 ARG A CA 1
ATOM 3781 C C . ARG A 1 487 ? 20.810 12.602 -11.232 1.00 70.00 487 ARG A C 1
ATOM 3783 O O . ARG A 1 487 ? 20.000 12.364 -10.350 1.00 70.00 487 ARG A O 1
ATOM 3790 N N . SER A 1 488 ? 20.440 12.967 -12.457 1.00 70.88 488 SER A N 1
ATOM 3791 C CA . SER A 1 488 ? 19.035 13.046 -12.874 1.00 70.88 488 SER A CA 1
ATOM 3792 C C . SER A 1 488 ? 18.457 11.681 -13.271 1.00 70.88 488 SER A C 1
ATOM 3794 O O . SER A 1 488 ? 17.317 11.616 -13.725 1.00 70.88 488 SER A O 1
ATOM 3796 N N . GLY A 1 489 ? 19.238 10.602 -13.151 1.00 64.81 489 GLY A N 1
ATOM 3797 C CA . GLY A 1 489 ? 18.812 9.236 -13.438 1.00 64.81 489 GLY A CA 1
ATOM 3798 C C . GLY A 1 489 ? 18.630 8.926 -14.922 1.00 64.81 489 GLY A C 1
ATOM 3799 O O . GLY A 1 489 ? 17.985 7.933 -15.241 1.00 64.81 489 GLY A O 1
ATOM 3800 N N . TYR A 1 490 ? 19.158 9.751 -15.837 1.00 80.00 490 TYR A N 1
ATOM 3801 C CA . TYR A 1 490 ? 19.119 9.527 -17.292 1.00 80.00 490 TYR A CA 1
ATOM 3802 C C . TYR A 1 490 ? 20.226 8.585 -17.788 1.00 80.00 490 TYR A C 1
ATOM 3804 O O . TYR A 1 490 ? 20.099 7.983 -18.860 1.00 80.00 490 TYR A O 1
ATOM 3812 N N . LEU A 1 491 ? 21.314 8.474 -17.021 1.00 83.31 491 LEU A N 1
ATOM 3813 C CA . LEU A 1 491 ? 22.430 7.567 -17.268 1.00 83.31 491 LEU A CA 1
ATOM 3814 C C . LEU A 1 491 ? 22.797 6.819 -15.986 1.00 83.31 491 LEU A C 1
ATOM 3816 O O . LEU A 1 491 ? 23.089 7.446 -14.976 1.00 83.31 491 LEU A O 1
ATOM 3820 N N . ASN A 1 492 ? 22.880 5.493 -16.052 1.00 75.31 492 ASN A N 1
ATOM 3821 C CA . ASN A 1 492 ? 23.309 4.671 -14.922 1.00 75.31 492 ASN A CA 1
ATOM 3822 C C . ASN A 1 492 ? 24.734 4.140 -15.148 1.00 75.31 492 ASN A C 1
ATOM 3824 O O . ASN A 1 492 ? 24.965 3.435 -16.139 1.00 75.31 492 ASN A O 1
ATOM 3828 N N . PRO A 1 493 ? 25.696 4.439 -14.255 1.00 79.44 493 PRO A N 1
ATOM 3829 C CA . PRO A 1 493 ? 27.035 3.868 -14.319 1.00 79.44 493 PRO A CA 1
ATOM 3830 C C . PRO A 1 493 ? 27.030 2.354 -14.136 1.00 79.44 493 PRO A C 1
ATOM 3832 O O . PRO A 1 493 ? 26.443 1.827 -13.193 1.00 79.44 493 PRO A O 1
ATOM 3835 N N . SER A 1 494 ? 27.739 1.666 -15.023 1.00 73.12 494 SER A N 1
ATOM 3836 C CA . SER A 1 494 ? 27.944 0.221 -14.978 1.00 73.12 494 SER A CA 1
ATOM 3837 C C . SER A 1 494 ? 29.357 -0.137 -15.436 1.00 73.12 494 SER A C 1
ATOM 3839 O O . SER A 1 494 ? 30.112 0.711 -15.917 1.00 73.12 494 SER A O 1
ATOM 3841 N N . ILE A 1 495 ? 29.736 -1.397 -15.253 1.00 73.88 495 ILE A N 1
ATOM 3842 C CA . ILE A 1 495 ? 31.024 -1.936 -15.688 1.00 73.88 495 ILE A CA 1
ATOM 3843 C C . ILE A 1 495 ? 30.747 -3.196 -16.513 1.00 73.88 495 ILE A C 1
ATOM 3845 O O . ILE A 1 495 ? 29.916 -4.018 -16.123 1.00 73.88 495 ILE A O 1
ATOM 3849 N N . SER A 1 496 ? 31.406 -3.327 -17.668 1.00 72.00 496 SER A N 1
ATOM 3850 C CA . SER A 1 496 ? 31.269 -4.505 -18.535 1.00 72.00 496 SER A CA 1
ATOM 3851 C C . SER A 1 496 ? 31.945 -5.741 -17.924 1.00 72.00 496 SER A C 1
ATOM 3853 O O . SER A 1 496 ? 32.717 -5.635 -16.970 1.00 72.00 496 SER A O 1
ATOM 3855 N N . ALA A 1 497 ? 31.704 -6.928 -18.491 1.00 66.81 497 ALA A N 1
ATOM 3856 C CA . ALA A 1 497 ? 32.387 -8.155 -18.057 1.00 66.81 497 ALA A CA 1
ATOM 3857 C C . ALA A 1 497 ? 33.922 -8.056 -18.206 1.00 66.81 497 ALA A C 1
ATOM 3859 O O . ALA A 1 497 ? 34.669 -8.686 -17.465 1.00 66.81 497 ALA A O 1
ATOM 3860 N N . GLU A 1 498 ? 34.388 -7.215 -19.129 1.00 72.19 498 GLU A N 1
ATOM 3861 C CA . GLU A 1 498 ? 35.791 -6.904 -19.414 1.00 72.19 498 GLU A CA 1
ATOM 3862 C C . GLU A 1 498 ? 36.308 -5.701 -18.607 1.00 72.19 498 GLU A C 1
ATOM 3864 O O . GLU A 1 498 ? 37.317 -5.098 -18.964 1.00 72.19 498 GLU A O 1
ATOM 3869 N N . ASN A 1 499 ? 35.612 -5.319 -17.533 1.00 73.00 499 ASN A N 1
ATOM 3870 C CA . ASN A 1 499 ? 35.979 -4.217 -16.647 1.00 73.00 499 ASN A CA 1
ATOM 3871 C C . ASN A 1 499 ? 36.025 -2.831 -17.328 1.00 73.00 499 ASN A C 1
ATOM 3873 O O . ASN A 1 499 ? 36.734 -1.931 -16.879 1.00 73.00 499 ASN A O 1
ATOM 3877 N N . THR A 1 500 ? 35.267 -2.642 -18.415 1.00 79.75 500 THR A N 1
ATOM 3878 C CA . THR A 1 500 ? 35.178 -1.349 -19.110 1.00 79.75 500 THR A CA 1
ATOM 3879 C C . THR A 1 500 ? 34.070 -0.489 -18.489 1.00 79.75 500 THR A C 1
ATOM 3881 O O . THR A 1 500 ? 32.934 -0.963 -18.406 1.00 79.75 500 THR A O 1
ATOM 3884 N N . PRO A 1 501 ? 34.338 0.765 -18.073 1.00 82.44 501 PRO A N 1
ATOM 3885 C CA . PRO A 1 501 ? 33.304 1.665 -17.564 1.00 82.44 501 PRO A CA 1
ATOM 3886 C C . PRO A 1 501 ? 32.285 2.053 -18.643 1.00 82.44 501 PRO A C 1
ATOM 3888 O O . PRO A 1 501 ? 32.641 2.548 -19.717 1.00 82.44 501 PRO A O 1
ATOM 3891 N N . MET A 1 502 ? 31.003 1.880 -18.337 1.00 85.19 502 MET A N 1
ATOM 3892 C CA . MET A 1 502 ? 29.883 2.148 -19.238 1.00 85.19 502 MET A CA 1
ATOM 3893 C C . MET A 1 502 ? 28.810 3.001 -18.560 1.00 85.19 502 MET A C 1
ATOM 3895 O O . MET A 1 502 ? 28.698 3.054 -17.336 1.00 85.19 502 MET A O 1
ATOM 3899 N N . LEU A 1 503 ? 27.990 3.653 -19.376 1.00 85.81 503 LEU A N 1
ATOM 3900 C CA . LEU A 1 503 ? 26.816 4.407 -18.959 1.00 85.81 503 LEU A CA 1
ATOM 3901 C C . LEU A 1 503 ? 25.596 3.855 -19.702 1.00 85.81 503 LEU A C 1
ATOM 3903 O O . LEU A 1 503 ? 25.507 3.963 -20.926 1.00 85.81 503 LEU A O 1
ATOM 3907 N N . ASN A 1 504 ? 24.672 3.246 -18.959 1.00 80.69 504 ASN A N 1
ATOM 3908 C CA . ASN A 1 504 ? 23.413 2.709 -19.470 1.00 80.69 504 ASN A CA 1
ATOM 3909 C C . ASN A 1 504 ? 22.390 3.836 -19.615 1.00 80.69 504 ASN A C 1
ATOM 3911 O O . ASN A 1 504 ? 22.178 4.601 -18.678 1.00 80.69 504 ASN A O 1
ATOM 3915 N N . VAL A 1 505 ? 21.721 3.920 -20.760 1.00 82.69 505 VAL A N 1
ATOM 3916 C CA . VAL A 1 505 ? 20.687 4.922 -21.024 1.00 82.69 505 VAL A CA 1
ATOM 3917 C C . VAL A 1 505 ? 19.353 4.453 -20.459 1.00 82.69 505 VAL A C 1
ATOM 3919 O O . VAL A 1 505 ? 18.847 3.394 -20.829 1.00 82.69 505 VAL A O 1
ATOM 3922 N N . THR A 1 506 ? 18.761 5.261 -19.584 1.00 69.62 506 THR A N 1
ATOM 3923 C CA . THR A 1 506 ? 17.505 4.934 -18.887 1.00 69.62 506 THR A CA 1
ATOM 3924 C C . THR A 1 506 ? 16.266 5.523 -19.568 1.00 69.62 506 THR A C 1
ATOM 3926 O O . THR A 1 506 ? 15.158 5.293 -19.093 1.00 69.62 506 THR A O 1
ATOM 3929 N N . LEU A 1 507 ? 16.445 6.263 -20.674 1.00 75.69 507 LEU A N 1
ATOM 3930 C CA . LEU A 1 507 ? 15.382 6.890 -21.470 1.00 75.69 507 LEU A CA 1
ATOM 3931 C C . LEU A 1 507 ? 15.598 6.680 -22.994 1.00 75.69 507 LEU A C 1
ATOM 3933 O O . LEU A 1 507 ? 16.006 7.597 -23.719 1.00 75.69 507 LEU A O 1
ATOM 3937 N N . PRO A 1 508 ? 15.386 5.454 -23.502 1.00 74.69 508 PRO A N 1
ATOM 3938 C CA . PRO A 1 508 ? 15.634 5.040 -24.869 1.00 74.69 508 PRO A CA 1
ATOM 3939 C C . PRO A 1 508 ? 14.696 5.719 -25.864 1.00 74.69 508 PRO A C 1
ATOM 3941 O O . PRO A 1 508 ? 15.081 5.858 -27.017 1.00 74.69 508 PRO A O 1
ATOM 3944 N N . GLU A 1 509 ? 13.513 6.191 -25.459 1.00 73.75 509 GLU A N 1
ATOM 3945 C CA . GLU A 1 509 ? 12.612 6.944 -26.339 1.00 73.75 509 GLU A CA 1
ATOM 3946 C C . GLU A 1 509 ? 13.273 8.243 -26.793 1.00 73.75 509 GLU A C 1
ATOM 3948 O O . GLU A 1 509 ? 13.333 8.551 -27.986 1.00 73.75 509 GLU A O 1
ATOM 3953 N N . LEU A 1 510 ? 13.824 8.990 -25.832 1.00 81.00 510 LEU A N 1
ATOM 3954 C CA . LEU A 1 510 ? 14.527 10.231 -26.116 1.00 81.00 510 LEU A CA 1
ATOM 3955 C C . LEU A 1 510 ? 15.821 9.958 -26.882 1.00 81.00 510 LEU A C 1
ATOM 3957 O O . LEU A 1 510 ? 16.105 10.654 -27.859 1.00 81.00 510 LEU A O 1
ATOM 3961 N N . LEU A 1 511 ? 16.563 8.914 -26.503 1.00 83.94 511 LEU A N 1
ATOM 3962 C CA . LEU A 1 511 ? 17.755 8.498 -27.236 1.00 83.94 511 LEU A CA 1
ATOM 3963 C C . LEU A 1 511 ? 17.439 8.169 -28.698 1.00 83.94 511 LEU A C 1
ATOM 3965 O O . LEU A 1 511 ? 18.066 8.727 -29.596 1.00 83.94 511 LEU A O 1
ATOM 3969 N N . ALA A 1 512 ? 16.456 7.304 -28.950 1.00 77.38 512 ALA A N 1
ATOM 3970 C CA . ALA A 1 512 ? 16.028 6.934 -30.294 1.00 77.38 512 ALA A CA 1
ATOM 3971 C C . ALA A 1 512 ? 15.614 8.177 -31.092 1.00 77.38 512 ALA A C 1
ATOM 3973 O O . ALA A 1 512 ? 15.956 8.313 -32.271 1.00 77.38 512 ALA A O 1
ATOM 3974 N N . SER A 1 513 ? 14.964 9.137 -30.425 1.00 81.69 513 SER A N 1
ATOM 3975 C CA . SER A 1 513 ? 14.589 10.400 -31.047 1.00 81.69 513 SER A CA 1
ATOM 3976 C C . SER A 1 513 ? 15.769 11.279 -31.464 1.00 81.69 513 SER A C 1
ATOM 3978 O O . SER A 1 513 ? 15.651 11.991 -32.461 1.00 81.69 513 SER A O 1
ATOM 3980 N N . GLU A 1 514 ? 16.913 11.220 -30.781 1.00 87.06 514 GLU A N 1
ATOM 3981 C CA . GLU A 1 514 ? 18.106 12.010 -31.123 1.00 87.06 514 GLU A CA 1
ATOM 3982 C C . GLU A 1 514 ? 19.138 11.228 -31.968 1.00 87.06 514 GLU A C 1
ATOM 3984 O O . GLU A 1 514 ? 19.960 11.832 -32.665 1.00 87.06 514 GLU A O 1
ATOM 3989 N N . ILE A 1 515 ? 19.045 9.894 -32.024 1.00 81.56 515 ILE A N 1
ATOM 3990 C CA . ILE A 1 515 ? 19.806 9.058 -32.969 1.00 81.56 515 ILE A CA 1
ATOM 3991 C C . ILE A 1 515 ? 19.374 9.335 -34.418 1.00 81.56 515 ILE A C 1
ATOM 3993 O O . ILE A 1 515 ? 20.230 9.488 -35.292 1.00 81.56 515 ILE A O 1
ATOM 3997 N N . GLY A 1 516 ? 18.068 9.459 -34.681 1.00 72.94 516 GLY A N 1
ATOM 3998 C CA . GLY A 1 516 ? 17.527 9.661 -36.035 1.00 72.94 516 GLY A CA 1
ATOM 3999 C C . GLY A 1 516 ? 18.174 10.821 -36.820 1.00 72.94 516 GLY A C 1
ATOM 4000 O O . GLY A 1 516 ? 18.693 10.590 -37.913 1.00 72.94 516 GLY A O 1
ATOM 4001 N N . PRO A 1 517 ? 18.222 12.057 -36.280 1.00 72.81 517 PRO A N 1
ATOM 4002 C CA . PRO A 1 517 ? 18.908 13.188 -36.912 1.00 72.81 517 PRO A CA 1
ATOM 4003 C C . PRO A 1 517 ? 20.402 12.950 -37.106 1.00 72.81 517 PRO A C 1
ATOM 4005 O O . PRO A 1 517 ? 20.953 13.325 -38.133 1.00 72.81 517 PRO A O 1
ATOM 4008 N N . THR A 1 518 ? 21.052 12.280 -36.150 1.00 72.75 518 THR A N 1
ATOM 4009 C CA . THR A 1 518 ? 22.487 11.979 -36.217 1.00 72.75 518 THR A CA 1
ATOM 4010 C C . THR A 1 518 ? 22.814 11.083 -37.418 1.00 72.75 518 THR A C 1
ATOM 4012 O O . THR A 1 518 ? 23.829 11.289 -38.084 1.00 72.75 518 THR A O 1
ATOM 4015 N N . PHE A 1 519 ? 21.940 10.127 -37.750 1.00 68.19 519 PHE A N 1
ATOM 4016 C CA . PHE A 1 519 ? 22.049 9.347 -38.987 1.00 68.19 519 PHE A CA 1
ATOM 4017 C C . PHE A 1 519 ? 21.656 10.155 -40.230 1.00 68.19 519 PHE A C 1
ATOM 4019 O O . PHE A 1 519 ? 22.377 10.106 -41.227 1.00 68.19 519 PHE A O 1
ATOM 4026 N N . GLY A 1 520 ? 20.571 10.935 -40.176 1.00 64.94 520 GLY A N 1
ATOM 4027 C CA . GLY A 1 520 ? 20.109 11.765 -41.296 1.00 64.94 520 GLY A CA 1
ATOM 4028 C C . GLY A 1 520 ? 21.150 12.785 -41.771 1.00 64.94 520 GLY A C 1
ATOM 4029 O O . GLY A 1 520 ? 21.426 12.881 -42.970 1.00 64.94 520 GLY A O 1
ATOM 4030 N N . ASP A 1 521 ? 21.812 13.475 -40.841 1.00 68.81 521 ASP A N 1
ATOM 4031 C CA . ASP A 1 521 ? 22.897 14.419 -41.134 1.00 68.81 521 ASP A CA 1
ATOM 4032 C C . ASP A 1 521 ? 24.086 13.730 -41.812 1.00 68.81 521 ASP A C 1
ATOM 4034 O O . ASP A 1 521 ? 24.759 14.316 -42.664 1.00 68.81 521 ASP A O 1
ATOM 4038 N N . ARG A 1 522 ? 24.361 12.472 -41.448 1.00 65.00 522 ARG A N 1
ATOM 4039 C CA . ARG A 1 522 ? 25.460 11.685 -42.019 1.00 65.00 522 ARG A CA 1
ATOM 4040 C C . ARG A 1 522 ? 25.131 11.144 -43.399 1.00 65.00 522 ARG A C 1
ATOM 4042 O O . ARG A 1 522 ? 25.982 11.257 -44.273 1.00 65.00 522 ARG A O 1
ATOM 4049 N N . ILE A 1 523 ? 23.927 10.614 -43.611 1.00 63.12 523 ILE A N 1
ATOM 4050 C CA . ILE A 1 523 ? 23.461 10.181 -44.936 1.00 63.12 523 ILE A CA 1
ATOM 4051 C C . ILE A 1 523 ? 23.468 11.378 -45.887 1.00 63.12 523 ILE A C 1
ATOM 4053 O O . ILE A 1 523 ? 24.030 11.297 -46.971 1.00 63.12 523 ILE A O 1
ATOM 4057 N N . THR A 1 524 ? 22.977 12.535 -45.439 1.00 66.69 524 THR A N 1
ATOM 4058 C CA . THR A 1 524 ? 23.009 13.772 -46.234 1.00 66.69 524 THR A CA 1
ATOM 4059 C C . THR A 1 524 ? 24.440 14.199 -46.581 1.00 66.69 524 THR A C 1
ATOM 4061 O O . THR A 1 524 ? 24.693 14.639 -47.699 1.00 66.69 524 THR A O 1
ATOM 4064 N N . ARG A 1 525 ? 25.405 14.054 -45.661 1.00 67.12 525 ARG A N 1
ATOM 4065 C CA . ARG A 1 525 ? 26.830 14.310 -45.952 1.00 67.12 525 ARG A CA 1
ATOM 4066 C C . ARG A 1 525 ? 27.449 13.267 -46.882 1.00 67.12 525 ARG A C 1
ATOM 4068 O O . ARG A 1 525 ? 28.315 13.632 -47.668 1.00 67.12 525 ARG A O 1
ATOM 4075 N N . ALA A 1 526 ? 27.038 12.006 -46.781 1.00 64.81 526 ALA A N 1
ATOM 4076 C CA . ALA A 1 526 ? 27.532 10.918 -47.617 1.00 64.81 526 ALA A CA 1
ATOM 4077 C C . ALA A 1 526 ? 26.986 10.999 -49.049 1.00 64.81 526 ALA A C 1
ATOM 4079 O O . ALA A 1 526 ? 27.743 10.762 -49.971 1.00 64.81 526 ALA A O 1
ATOM 4080 N N . CYS A 1 527 ? 25.727 11.408 -49.239 1.00 61.25 527 CYS A N 1
ATOM 4081 C CA . CYS A 1 527 ? 25.123 11.640 -50.556 1.00 61.25 527 CYS A CA 1
ATOM 4082 C C . CYS A 1 527 ? 25.576 12.952 -51.226 1.00 61.25 527 CYS A C 1
ATOM 4084 O O . CYS A 1 527 ? 25.258 13.185 -52.387 1.00 61.25 527 CYS A O 1
ATOM 4086 N N . ARG A 1 528 ? 26.255 13.841 -50.487 1.00 61.97 528 ARG A N 1
ATOM 4087 C CA . ARG A 1 528 ? 26.889 15.066 -51.016 1.00 61.97 528 ARG A CA 1
ATOM 4088 C C . ARG A 1 528 ? 28.361 14.863 -51.398 1.00 61.97 528 ARG A C 1
ATOM 4090 O O . ARG A 1 528 ? 28.982 15.810 -51.874 1.00 61.97 528 ARG A O 1
ATOM 4097 N N . ARG A 1 529 ? 28.916 13.681 -51.131 1.00 46.62 529 ARG A N 1
ATOM 4098 C CA . ARG A 1 529 ? 30.189 13.204 -51.680 1.00 46.62 529 ARG A CA 1
ATOM 4099 C C . ARG A 1 529 ? 29.881 12.291 -52.853 1.00 46.62 529 ARG A C 1
ATOM 4101 O O . ARG A 1 529 ? 30.725 12.272 -53.769 1.00 46.62 529 ARG A O 1
#

Secondary structure (DSSP, 8-state):
----------HHHHHHHHHHHHHHH-TBS-GGG-EEESEEEEEETTEEEEEEHHHHHHHHSEEEEEEEETTEEEEEEEEE-TTS---HHHHHHHHHHHHHSSS--SEEEEESSS-EEEEETTT-SBP-SSS-BHHHHHHHHHHGGG--HHHHHHHHHHHHHH-HHHHHHHHHHHHHHHHHHTB--SS-TTSSB-S-----HHHHHHHHHHTT-SEEEEE-STTS-HHHHHHHHHHT--TTTEEEEEEES-GGGHHHHHHHHHHHHH-----HHHHHHHHHHHTTSSSPEEEEEEE---TTSHHHHHHHHHHHSTTS-TTEEEEEE--HHHHHHHHB-TTSSSB-HHHHHEEEEE--SPPHHHHHHHHHHHHHTTEEE-TTGGG-SGGG-HHHHHHHHHHHHHHHTT--S-EEE-SS--THHHHHHHHH---HHHHHHHHHHHHHHHHHHH-TTS-HHHHHHTTT--EEEHHHHHTTS-HHHHHHHHHTTSEEEEE-TTS-EEEEES-HHHHHHHHHHHHHHHHHHHTT-

Sequence (529 aa):
MSDDSDKKQTEYDLETAISAAIEKAFPRLNAAGIQHQIEFTIRLGHATITANGRESWIKRGRADILLVLDDKPVAILELKRPDISVTDDDGKQGLSYARLLPVMAPFVVATNGDQLQIIETFSGQPFKAESPDEKAFEALMKSAGKVAAGDRDDAISTLMGSDPQIWTKAVAVASATAMSELTATSDHPRRPFGPLKIFRLATQRLVNQLGRSRLVLVSGPPLVRKTNVLEQLIRLTDTLDAGGLFLECGASEIFRKIADLLSDTLDWHVDPEAARNWVRQISRTDGPSLILAIDRLDPDDRDDVRMIEDLMSSRFGLGLRIVVRLDEDAIRRVVASSDGRRESVVGRHATIVEVTDLADREYVAALEALAKLGMGIMDGGEHSPDLRRAWLLQAMVTHVLGVKRKREGIAVFPAVPGLEVIAQARADFKDPELRRRFRGVAQAIVLDAQDQTKPYSMALQLMGRYFVRRETLEGRLSTSDTEWLIRSGYLNPSISAENTPMLNVTLPELLASEIGPTFGDRITRACRR

Solvent-accessible surface area (backbone atoms only — not comparable to full-atom values): 28378 Å² total; per-residue (Å²): 136,89,87,86,84,80,81,81,79,50,73,67,55,52,55,52,52,50,54,54,48,44,46,71,57,24,72,62,50,58,43,92,63,52,44,76,33,47,60,48,68,35,55,39,61,79,39,77,46,71,49,52,13,63,61,34,32,75,78,70,41,32,28,55,28,44,29,29,42,92,93,36,55,46,23,21,36,34,39,36,38,72,91,44,85,79,53,75,65,52,50,53,48,26,37,21,53,17,67,35,30,96,63,46,16,42,26,21,36,33,29,21,82,81,56,78,46,50,28,31,42,88,78,70,40,72,54,86,62,99,55,56,35,65,67,58,49,55,54,39,55,70,54,47,86,66,77,51,74,67,62,47,44,53,22,50,53,46,35,58,70,72,37,63,75,51,33,13,47,52,34,39,51,34,23,52,52,56,50,52,75,34,36,36,42,93,92,43,65,80,32,84,44,51,90,68,69,55,75,53,70,50,32,58,52,46,55,61,45,56,77,77,32,49,30,36,37,38,31,23,64,72,61,42,48,64,70,56,38,51,53,49,46,45,74,67,50,50,42,82,58,24,20,30,39,65,40,85,45,42,52,95,39,47,38,46,52,51,12,51,42,46,23,73,32,33,64,35,95,48,49,39,66,56,36,47,51,48,54,32,52,49,8,61,47,94,69,45,27,41,36,42,34,38,32,66,52,48,71,88,40,68,61,30,52,48,44,56,50,52,68,69,29,90,80,34,30,86,21,43,30,40,34,40,45,42,46,52,72,41,46,59,60,53,29,24,29,99,84,66,82,46,69,19,79,54,34,75,55,45,45,80,43,69,35,59,64,48,48,74,71,37,44,53,46,37,50,56,41,32,45,77,70,43,28,49,68,37,87,68,26,91,75,26,72,68,69,26,32,61,48,53,53,41,51,55,49,54,53,47,58,69,54,46,81,77,51,91,79,75,49,73,39,64,36,63,86,60,70,62,60,32,53,48,30,48,68,68,59,70,55,66,66,64,48,53,52,34,33,27,50,25,52,24,34,58,49,60,72,65,47,81,85,59,58,68,70,59,61,57,48,57,77,80,45,60,56,34,48,45,71,52,34,60,77,53,37,55,69,67,56,51,52,48,34,36,78,70,60,45,30,46,79,45,66,46,98,84,71,44,57,28,32,34,53,50,51,59,51,53,31,52,36,32,33,53,56,61,50,50,58,46,52,56,54,56,75,72,104

Foldseek 3Di:
DDDDPDPQDDPVNVVVQVLLQLCQAAVQAPSVQKDKDQWDWFAQDQDIAIAHQPVCCNPPQWTFMFIDGPNATAFTETEGALVDDDDLLSLLLRLLVQLRDPQHHQWYWYDNSPDIFIAGSLVSHTDDDSHDHPVNRVVSSVVRVDDDPVSNLSSLLSCCQPPLSPVLSLLLQLQVVVVVVQEADLVRNPRLNFLQQFDDPLLVVVVVVLVPFQAEEEEEAFQLSSVSSLVVNSVPDDSQAAREHEEEDELVCVLVRQQVSSCVRRVRNDHSVNSVVSQQSQQADDGHAYEYEYEDYDLVDPSRLVSVVVQVDPSGHNSRHYYYYDYNQSVQSSQADPVRPHGDPCVVRYDYRYRYFADLVSLVSSQVSQVVVLEHEDPLLSVQPQSSRPNLSSLVSSVVVNVCVPDDHRHYAYSDHDCVLLVSLCVVPPDPLVLLLLLLLLLLQVVVQPPPPDDVQVNVVVVPFRKGQPVSSVVRDPPVSVVVCCVVVQWPWDADPVRTIMTTGSCVSSNSNSNVVVVVVVVVVVVVD

Radius of gyration: 29.49 Å; Cα contacts (8 Å, |Δi|>4): 885; chains: 1; bounding box: 75×60×89 Å

Organism: Agrobacterium tumefaciens (NCBI:txid358)

Nearest PDB structures (foldseek):
  6k0r-assembly2_K  TM=5.195E-01  e=5.394E-04  Homo sapiens
  6k0r-assembly2_I  TM=4.857E-01  e=1.276E-03  Homo sapiens
  8qr1-assembly1_H  TM=5.254E-01  e=5.169E-03  Homo sapiens
  7kek-assembly1_C  TM=3.168E-01  e=6.007E-04  Tetrahymena thermophila
  7zi4-assembly1_F  TM=4.709E-01  e=7.618E-02  Homo sapiens